Protein AF-0000000087557610 (afdb_homodimer)

Organism: Thalassiosira oceanica (NCBI:txid159749)

Structure (mmCIF, N/CA/C/O backbone):
data_AF-0000000087557610-model_v1
#
loop_
_entity.id
_entity.type
_entity.pdbx_description
1 polymer 'Nitroreductase domain-containing protein'
#
loop_
_atom_site.group_PDB
_atom_site.id
_atom_site.type_symbol
_atom_site.label_atom_id
_atom_site.label_alt_id
_atom_site.label_comp_id
_atom_site.label_asym_id
_atom_site.label_entity_id
_atom_site.label_seq_id
_atom_site.pdbx_PDB_ins_code
_atom_site.Cartn_x
_atom_site.Cartn_y
_atom_site.Cartn_z
_atom_site.occupancy
_atom_site.B_iso_or_equiv
_atom_site.auth_seq_id
_atom_site.auth_comp_id
_atom_site.auth_asym_id
_atom_site.auth_atom_id
_atom_site.pdbx_PDB_model_num
ATOM 1 N N . MET A 1 1 ? -48.469 -2.639 -15.828 1 17.61 1 MET A N 1
ATOM 2 C CA . MET A 1 1 ? -49.281 -1.601 -16.469 1 17.61 1 MET A CA 1
ATOM 3 C C . MET A 1 1 ? -48.625 -1.142 -17.781 1 17.61 1 MET A C 1
ATOM 5 O O . MET A 1 1 ? -47.469 -0.73 -17.781 1 17.61 1 MET A O 1
ATOM 9 N N . ARG A 1 2 ? -49.281 -1.432 -18.969 1 17.56 2 ARG A N 1
ATOM 10 C CA . ARG A 1 2 ? -48.938 -1.764 -20.344 1 17.56 2 ARG A CA 1
ATOM 11 C C . ARG A 1 2 ? -48.406 -0.534 -21.078 1 17.56 2 ARG A C 1
ATOM 13 O O . ARG A 1 2 ? -47.469 -0.623 -21.859 1 17.56 2 ARG A O 1
ATOM 20 N N . SER A 1 3 ? -49.125 0.588 -20.938 1 16.09 3 SER A N 1
ATOM 21 C CA . SER A 1 3 ? -49.688 1.271 -22.094 1 16.09 3 SER A CA 1
ATOM 22 C C . SER A 1 3 ? -48.688 2.23 -22.719 1 16.09 3 SER A C 1
ATOM 24 O O . SER A 1 3 ? -49.031 2.973 -23.641 1 16.09 3 SER A O 1
ATOM 26 N N . TYR A 1 4 ? -47.844 2.783 -21.969 1 18.27 4 TYR A N 1
ATOM 27 C CA . TYR A 1 4 ? -47.531 4.129 -22.453 1 18.27 4 TYR A CA 1
ATOM 28 C C . TYR A 1 4 ? -46.875 4.078 -23.828 1 18.27 4 TYR A C 1
ATOM 30 O O . TYR A 1 4 ? -45.656 3.854 -23.938 1 18.27 4 TYR A O 1
ATOM 38 N N . VAL A 1 5 ? -47.656 3.449 -24.797 1 16.45 5 VAL A N 1
ATOM 39 C CA . VAL A 1 5 ? -47.281 3.035 -26.141 1 16.45 5 VAL A CA 1
ATOM 40 C C . VAL A 1 5 ? -46.719 4.227 -26.906 1 16.45 5 VAL A C 1
ATOM 42 O O . VAL A 1 5 ? -45.656 4.133 -27.5 1 16.45 5 VAL A O 1
ATOM 45 N N . LEU A 1 6 ? -47.562 5.305 -27.219 1 15.05 6 LEU A N 1
ATOM 46 C CA . LEU A 1 6 ? -47.938 5.469 -28.625 1 15.05 6 LEU A CA 1
ATOM 47 C C . LEU A 1 6 ? -46.938 6.371 -29.328 1 15.05 6 LEU A C 1
ATOM 49 O O . LEU A 1 6 ? -46.719 6.219 -30.531 1 15.05 6 LEU A O 1
ATOM 53 N N . PHE A 1 7 ? -46.719 7.652 -28.812 1 16.64 7 PHE A N 1
ATOM 54 C CA . PHE A 1 7 ? -46.938 8.734 -29.766 1 16.64 7 PHE A CA 1
ATOM 55 C C . PHE A 1 7 ? -45.875 8.695 -30.859 1 16.64 7 PHE A C 1
ATOM 57 O O . PHE A 1 7 ? -44.656 8.703 -30.578 1 16.64 7 PHE A O 1
ATOM 64 N N . ALA A 1 8 ? -46.312 8.414 -32.125 1 16.19 8 ALA A N 1
ATOM 65 C CA . ALA A 1 8 ? -46 8.07 -33.5 1 16.19 8 ALA A CA 1
ATOM 66 C C . ALA A 1 8 ? -45.031 9.086 -34.125 1 16.19 8 ALA A C 1
ATOM 68 O O . ALA A 1 8 ? -44.094 9.531 -33.469 1 16.19 8 ALA A O 1
ATOM 69 N N . ILE A 1 9 ? -45.469 9.891 -35.25 1 15.48 9 ILE A N 1
ATOM 70 C CA . ILE A 1 9 ? -45.375 9.688 -36.688 1 15.48 9 ILE A CA 1
ATOM 71 C C . ILE A 1 9 ? -44.438 10.703 -37.312 1 15.48 9 ILE A C 1
ATOM 73 O O . ILE A 1 9 ? -43.469 10.336 -37.969 1 15.48 9 ILE A O 1
ATOM 77 N N . ALA A 1 10 ? -45 11.852 -38.062 1 15.12 10 ALA A N 1
ATOM 78 C CA . ALA A 1 10 ? -45.062 12.109 -39.5 1 15.12 10 ALA A CA 1
ATOM 79 C C . ALA A 1 10 ? -44.031 13.156 -39.938 1 15.12 10 ALA A C 1
ATOM 81 O O . ALA A 1 10 ? -43.75 13.297 -41.125 1 15.12 10 ALA A O 1
ATOM 82 N N . ILE A 1 11 ? -43.656 14.133 -39.094 1 16.3 11 ILE A N 1
ATOM 83 C CA . ILE A 1 11 ? -43.625 15.43 -39.781 1 16.3 11 ILE A CA 1
ATOM 84 C C . ILE A 1 11 ? -42.594 15.398 -40.906 1 16.3 11 ILE A C 1
ATOM 86 O O . ILE A 1 11 ? -41.406 15.289 -40.656 1 16.3 11 ILE A O 1
ATOM 90 N N . ALA A 1 12 ? -43 14.867 -42.156 1 15.54 12 ALA A N 1
ATOM 91 C CA . ALA A 1 12 ? -42.406 14.555 -43.438 1 15.54 12 ALA A CA 1
ATOM 92 C C . ALA A 1 12 ? -41.719 15.773 -44.031 1 15.54 12 ALA A C 1
ATOM 94 O O . ALA A 1 12 ? -40.625 15.656 -44.594 1 15.54 12 ALA A O 1
ATOM 95 N N . ARG A 1 13 ? -42.5 16.922 -44.219 1 16.52 13 ARG A N 1
ATOM 96 C CA . ARG A 1 13 ? -42.625 17.391 -45.594 1 16.52 13 ARG A CA 1
ATOM 97 C C . ARG A 1 13 ? -41.281 17.953 -46.094 1 16.52 13 ARG A C 1
ATOM 99 O O . ARG A 1 13 ? -40.406 18.25 -45.312 1 16.52 13 ARG A O 1
ATOM 106 N N . GLY A 1 14 ? -41.281 18.516 -47.531 1 16.78 14 GLY A N 1
ATOM 107 C CA . GLY A 1 14 ? -40.75 18.641 -48.875 1 16.78 14 GLY A CA 1
ATOM 108 C C . GLY A 1 14 ? -39.812 19.844 -49 1 16.78 14 GLY A C 1
ATOM 109 O O . GLY A 1 14 ? -39.375 20.156 -50.125 1 16.78 14 GLY A O 1
ATOM 110 N N . LEU A 1 15 ? -39.75 20.703 -47.969 1 17.47 15 LEU A N 1
ATOM 111 C CA . LEU A 1 15 ? -39.562 22.047 -48.531 1 17.47 15 LEU A CA 1
ATOM 112 C C . LEU A 1 15 ? -38.344 22.109 -49.438 1 17.47 15 LEU A C 1
ATOM 114 O O . LEU A 1 15 ? -37.281 21.594 -49.094 1 17.47 15 LEU A O 1
ATOM 118 N N . GLN A 1 16 ? -38.688 22.438 -50.75 1 17.16 16 GLN A N 1
ATOM 119 C CA . GLN A 1 16 ? -38.094 22.594 -52.062 1 17.16 16 GLN A CA 1
ATOM 120 C C . GLN A 1 16 ? -36.969 23.594 -52.031 1 17.16 16 GLN A C 1
ATOM 122 O O . GLN A 1 16 ? -37.156 24.781 -51.812 1 17.16 16 GLN A O 1
ATOM 127 N N . THR A 1 17 ? -36.031 23.438 -51.25 1 17.47 17 THR A N 1
ATOM 128 C CA . THR A 1 17 ? -35 24.469 -51.219 1 17.47 17 THR A CA 1
ATOM 129 C C . THR A 1 17 ? -34.469 24.734 -52.625 1 17.47 17 THR A C 1
ATOM 131 O O . THR A 1 17 ? -34.156 23.797 -53.375 1 17.47 17 THR A O 1
ATOM 134 N N . GLU A 1 18 ? -34.969 25.891 -53.156 1 17.98 18 GLU A N 1
ATOM 135 C CA . GLU A 1 18 ? -34.688 26.484 -54.469 1 17.98 18 GLU A CA 1
ATOM 136 C C . GLU A 1 18 ? -33.188 26.438 -54.781 1 17.98 18 GLU A C 1
ATOM 138 O O . GLU A 1 18 ? -32.375 26.547 -53.906 1 17.98 18 GLU A O 1
ATOM 143 N N . ALA A 1 19 ? -32.969 25.938 -56.094 1 18.62 19 ALA A N 1
ATOM 144 C CA . ALA A 1 19 ? -31.875 25.531 -56.938 1 18.62 19 ALA A CA 1
ATOM 145 C C . ALA A 1 19 ? -30.922 26.688 -57.188 1 18.62 19 ALA A C 1
ATOM 147 O O . ALA A 1 19 ? -30.25 26.75 -58.219 1 18.62 19 ALA A O 1
ATOM 148 N N . PHE A 1 20 ? -30.703 27.656 -56.25 1 18.39 20 PHE A N 1
ATOM 149 C CA . PHE A 1 20 ? -30.016 28.781 -56.844 1 18.39 20 PHE A CA 1
ATOM 150 C C . PHE A 1 20 ? -28.75 28.344 -57.562 1 18.39 20 PHE A C 1
ATOM 152 O O . PHE A 1 20 ? -28.047 27.438 -57.094 1 18.39 20 PHE A O 1
ATOM 159 N N . SER A 1 21 ? -28.781 28.672 -58.938 1 18.38 21 SER A N 1
ATOM 160 C CA . SER A 1 21 ? -27.922 28.438 -60.094 1 18.38 21 SER A CA 1
ATOM 161 C C . SER A 1 21 ? -26.484 28.859 -59.812 1 18.38 21 SER A C 1
ATOM 163 O O . SER A 1 21 ? -26.25 29.922 -59.219 1 18.38 21 SER A O 1
ATOM 165 N N . PRO A 1 22 ? -25.609 27.938 -59.906 1 19.55 22 PRO A N 1
ATOM 166 C CA . PRO A 1 22 ? -24.172 27.938 -59.625 1 19.55 22 PRO A CA 1
ATOM 167 C C . PRO A 1 22 ? -23.406 28.922 -60.531 1 19.55 22 PRO A C 1
ATOM 169 O O . PRO A 1 22 ? -23.438 28.797 -61.75 1 19.55 22 PRO A O 1
ATOM 172 N N . ARG A 1 23 ? -23.781 30.281 -60.5 1 19.55 23 ARG A N 1
ATOM 173 C CA . ARG A 1 23 ? -22.984 30.984 -61.5 1 19.55 23 ARG A CA 1
ATOM 174 C C . ARG A 1 23 ? -21.531 30.531 -61.469 1 19.55 23 ARG A C 1
ATOM 176 O O . ARG A 1 23 ? -20.969 30.281 -60.406 1 19.55 23 ARG A O 1
ATOM 183 N N . GLN A 1 24 ? -21.156 29.984 -62.594 1 19.23 24 GLN A N 1
ATOM 184 C CA . GLN A 1 24 ? -19.906 29.375 -63.031 1 19.23 24 GLN A CA 1
ATOM 185 C C . GLN A 1 24 ? -18.734 30.328 -62.844 1 19.23 24 GLN A C 1
ATOM 187 O O . GLN A 1 24 ? -18.594 31.297 -63.594 1 19.23 24 GLN A O 1
ATOM 192 N N . VAL A 1 25 ? -18.641 31.141 -61.75 1 19.66 25 VAL A N 1
ATOM 193 C CA . VAL A 1 25 ? -17.516 32.031 -61.906 1 19.66 25 VAL A CA 1
ATOM 194 C C . VAL A 1 25 ? -16.266 31.234 -62.281 1 19.66 25 VAL A C 1
ATOM 196 O O . VAL A 1 25 ? -15.977 30.203 -61.656 1 19.66 25 VAL A O 1
ATOM 199 N N . GLN A 1 26 ? -15.883 31.359 -63.5 1 19.88 26 GLN A N 1
ATOM 200 C CA . GLN A 1 26 ? -14.734 30.844 -64.25 1 19.88 26 GLN A CA 1
ATOM 201 C C . GLN A 1 26 ? -13.43 31.141 -63.5 1 19.88 26 GLN A C 1
ATOM 203 O O . GLN A 1 26 ? -13 32.312 -63.438 1 19.88 26 GLN A O 1
ATOM 208 N N . HIS A 1 27 ? -13.445 31.016 -62.156 1 19.64 27 HIS A N 1
ATOM 209 C CA . HIS A 1 27 ? -12.148 31.453 -61.656 1 19.64 27 HIS A CA 1
ATOM 210 C C . HIS A 1 27 ? -11.008 30.75 -62.375 1 19.64 27 HIS A C 1
ATOM 212 O O . HIS A 1 27 ? -11.125 29.562 -62.719 1 19.64 27 HIS A O 1
ATOM 218 N N . ASP A 1 28 ? -10.258 31.547 -63.094 1 20.83 28 ASP A N 1
ATOM 219 C CA . ASP A 1 28 ? -9.008 31.328 -63.812 1 20.83 28 ASP A CA 1
ATOM 220 C C . ASP A 1 28 ? -8.016 30.547 -62.969 1 20.83 28 ASP A C 1
ATOM 222 O O . ASP A 1 28 ? -7.871 30.797 -61.781 1 20.83 28 ASP A O 1
ATOM 226 N N . THR A 1 29 ? -7.707 29.312 -63.375 1 20.8 29 THR A N 1
ATOM 227 C CA . THR A 1 29 ? -6.941 28.188 -62.875 1 20.8 29 THR A CA 1
ATOM 228 C C . THR A 1 29 ? -5.469 28.562 -62.719 1 20.8 29 THR A C 1
ATOM 230 O O . THR A 1 29 ? -4.629 27.703 -62.438 1 20.8 29 THR A O 1
ATOM 233 N N . ARG A 1 30 ? -5.043 29.859 -63.094 1 20.42 30 ARG A N 1
ATOM 234 C CA . ARG A 1 30 ? -3.666 29.719 -63.562 1 20.42 30 ARG A CA 1
ATOM 235 C C . ARG A 1 30 ? -2.801 29.047 -62.5 1 20.42 30 ARG A C 1
ATOM 237 O O . ARG A 1 30 ? -2.018 28.141 -62.844 1 20.42 30 ARG A O 1
ATOM 244 N N . VAL A 1 31 ? -2.426 29.875 -61.562 1 21.77 31 VAL A N 1
ATOM 245 C CA . VAL A 1 31 ? -1.014 29.797 -61.188 1 21.77 31 VAL A CA 1
ATOM 246 C C . VAL A 1 31 ? -0.776 28.578 -60.281 1 21.77 31 VAL A C 1
ATOM 248 O O . VAL A 1 31 ? -1.331 28.5 -59.188 1 21.77 31 VAL A O 1
ATOM 251 N N . THR A 1 32 ? -0.878 27.406 -60.781 1 21.27 32 THR A N 1
ATOM 252 C CA . THR A 1 32 ? -0.525 26.234 -60 1 21.27 32 THR A CA 1
ATOM 253 C C . THR A 1 32 ? 0.889 26.359 -59.438 1 21.27 32 THR A C 1
ATOM 255 O O . THR A 1 32 ? 1.868 26.234 -60.188 1 21.27 32 THR A O 1
ATOM 258 N N . GLY A 1 33 ? 1.324 27.516 -58.844 1 23.06 33 GLY A N 1
ATOM 259 C CA . GLY A 1 33 ? 2.674 27.406 -58.312 1 23.06 33 GLY A CA 1
ATOM 260 C C . GLY A 1 33 ? 2.898 26.141 -57.5 1 23.06 33 GLY A C 1
ATOM 261 O O . GLY A 1 33 ? 1.97 25.625 -56.875 1 23.06 33 GLY A O 1
ATOM 262 N N . SER A 1 34 ? 3.791 25.297 -57.938 1 22.52 34 SER A N 1
ATOM 263 C CA . SER A 1 34 ? 4.324 24.078 -57.344 1 22.52 34 SER A CA 1
ATOM 264 C C . SER A 1 34 ? 4.703 24.281 -55.875 1 22.52 34 SER A C 1
ATOM 266 O O . SER A 1 34 ? 5.562 25.109 -55.562 1 22.52 34 SER A O 1
ATOM 268 N N . LEU A 1 35 ? 3.754 24.438 -55.031 1 25.3 35 LEU A N 1
ATOM 269 C CA . LEU A 1 35 ? 4.129 24.359 -53.625 1 25.3 35 LEU A CA 1
ATOM 270 C C . LEU A 1 35 ? 4.949 23.094 -53.344 1 25.3 35 LEU A C 1
ATOM 272 O O . LEU A 1 35 ? 4.484 21.984 -53.594 1 25.3 35 LEU A O 1
ATOM 276 N N . ARG A 1 36 ? 6.207 23.047 -53.625 1 25.41 36 ARG A N 1
ATOM 277 C CA . ARG A 1 36 ? 7.047 22.047 -52.969 1 25.41 36 ARG A CA 1
ATOM 278 C C . ARG A 1 36 ? 6.66 21.875 -51.5 1 25.41 36 ARG A C 1
ATOM 280 O O . ARG A 1 36 ? 6.703 22.844 -50.75 1 25.41 36 ARG A O 1
ATOM 287 N N . GLY A 1 37 ? 5.656 21.125 -51.312 1 24.22 37 GLY A N 1
ATOM 288 C CA . GLY A 1 37 ? 5.285 20.672 -49.969 1 24.22 37 GLY A CA 1
ATOM 289 C C . GLY A 1 37 ? 6.477 20.312 -49.125 1 24.22 37 GLY A C 1
ATOM 290 O O . GLY A 1 37 ? 7.316 19.5 -49.5 1 24.22 37 GLY A O 1
ATOM 291 N N . ARG A 1 38 ? 7.191 21.266 -48.469 1 30.14 38 ARG A N 1
ATOM 292 C CA . ARG A 1 38 ? 7.992 20.859 -47.344 1 30.14 38 ARG A CA 1
ATOM 293 C C . ARG A 1 38 ? 7.285 19.766 -46.531 1 30.14 38 ARG A C 1
ATOM 295 O O . ARG A 1 38 ? 6.234 20.016 -45.938 1 30.14 38 ARG A O 1
ATOM 302 N N . THR A 1 39 ? 7.367 18.609 -46.969 1 26.64 39 THR A N 1
ATOM 303 C CA . THR A 1 39 ? 7.051 17.484 -46.125 1 26.64 39 THR A CA 1
ATOM 304 C C . THR A 1 39 ? 7.715 17.625 -44.75 1 26.64 39 THR A C 1
ATOM 306 O O . THR A 1 39 ? 8.945 17.594 -44.656 1 26.64 39 THR A O 1
ATOM 309 N N . GLN A 1 40 ? 7.297 18.578 -43.969 1 31.66 40 GLN A N 1
ATOM 310 C CA . GLN A 1 40 ? 7.605 18.391 -42.531 1 31.66 40 GLN A CA 1
ATOM 311 C C . GLN A 1 40 ? 7.473 16.922 -42.125 1 31.66 40 GLN A C 1
ATOM 313 O O . GLN A 1 40 ? 6.363 16.391 -42.094 1 31.66 40 GLN A O 1
ATOM 318 N N . MET A 1 41 ? 8.32 16.094 -42.438 1 29.83 41 MET A N 1
ATOM 319 C CA . MET A 1 41 ? 8.391 14.805 -41.75 1 29.83 41 MET A CA 1
ATOM 320 C C . MET A 1 41 ? 8.258 14.977 -40.25 1 29.83 41 MET A C 1
ATOM 322 O O . MET A 1 41 ? 9.164 15.484 -39.594 1 29.83 41 MET A O 1
ATOM 326 N N . SER A 1 42 ? 7.199 15.367 -39.719 1 35.62 42 SER A N 1
ATOM 327 C CA . SER A 1 42 ? 6.973 14.938 -38.344 1 35.62 42 SER A CA 1
ATOM 328 C C . SER A 1 42 ? 7.52 13.531 -38.094 1 35.62 42 SER A C 1
ATOM 330 O O . SER A 1 42 ? 7.043 12.562 -38.688 1 35.62 42 SER A O 1
ATOM 332 N N . ARG A 1 43 ? 8.703 13.281 -37.875 1 38.5 43 ARG A N 1
ATOM 333 C CA . ARG A 1 43 ? 9.18 11.977 -37.438 1 38.5 43 ARG A CA 1
ATOM 334 C C . ARG A 1 43 ? 8.227 11.367 -36.406 1 38.5 43 ARG A C 1
ATOM 336 O O . ARG A 1 43 ? 8.094 11.867 -35.312 1 38.5 43 ARG A O 1
ATOM 343 N N . GLU A 1 44 ? 7.152 10.883 -36.75 1 42.56 44 GLU A N 1
ATOM 344 C CA . GLU A 1 44 ? 6.453 9.953 -35.875 1 42.56 44 GLU A CA 1
ATOM 345 C C . GLU A 1 44 ? 7.43 9.234 -34.938 1 42.56 44 GLU A C 1
ATOM 347 O O . GLU A 1 44 ? 8.328 8.523 -35.406 1 42.56 44 GLU A O 1
ATOM 352 N N . ALA A 1 45 ? 7.645 9.891 -33.844 1 52.31 45 ALA A N 1
ATOM 353 C CA . ALA A 1 45 ? 8.484 9.164 -32.906 1 52.31 45 ALA A CA 1
ATOM 354 C C . ALA A 1 45 ? 8.242 7.656 -33 1 52.31 45 ALA A C 1
ATOM 356 O O . ALA A 1 45 ? 7.09 7.207 -33 1 52.31 45 ALA A O 1
ATOM 357 N N . SER A 1 46 ? 9.188 6.812 -33.25 1 60.41 46 SER A N 1
ATOM 358 C CA . SER A 1 46 ? 9.086 5.355 -33.281 1 60.41 46 SER A CA 1
ATOM 359 C C . SER A 1 46 ? 8.516 4.805 -31.984 1 60.41 46 SER A C 1
ATOM 361 O O . SER A 1 46 ? 8.547 5.48 -30.953 1 60.41 46 SER A O 1
ATOM 363 N N . SER A 1 47 ? 7.688 3.709 -32.062 1 66.12 47 SER A N 1
ATOM 364 C CA . SER A 1 47 ? 7.156 3 -30.891 1 66.12 47 SER A CA 1
ATOM 365 C C . SER A 1 47 ? 8.211 2.85 -29.797 1 66.12 47 SER A C 1
ATOM 367 O O . SER A 1 47 ? 7.902 2.949 -28.609 1 66.12 47 SER A O 1
ATOM 369 N N . GLU A 1 48 ? 9.414 2.781 -30.219 1 68.94 48 GLU A N 1
ATOM 370 C CA . GLU A 1 48 ? 10.516 2.637 -29.281 1 68.94 48 GLU A CA 1
ATOM 371 C C . GLU A 1 48 ? 10.812 3.957 -28.578 1 68.94 48 GLU A C 1
ATOM 373 O O . GLU A 1 48 ? 11.086 3.979 -27.375 1 68.94 48 GLU A O 1
ATOM 378 N N . ASP A 1 49 ? 10.703 5.004 -29.297 1 70.94 49 ASP A N 1
ATOM 379 C CA . ASP A 1 49 ? 10.961 6.324 -28.719 1 70.94 49 ASP A CA 1
ATOM 380 C C . ASP A 1 49 ? 9.898 6.688 -27.688 1 70.94 49 ASP A C 1
ATOM 382 O O . ASP A 1 49 ? 10.211 7.262 -26.641 1 70.94 49 ASP A O 1
ATOM 386 N N . THR A 1 50 ? 8.766 6.289 -28.016 1 76.12 50 THR A N 1
ATOM 387 C CA . THR A 1 50 ? 7.656 6.562 -27.109 1 76.12 50 THR A CA 1
ATOM 388 C C . THR A 1 50 ? 7.793 5.746 -25.828 1 76.12 50 THR A C 1
ATOM 390 O O . THR A 1 50 ? 7.512 6.246 -24.734 1 76.12 50 THR A O 1
ATOM 393 N N . ALA A 1 51 ? 8.289 4.609 -26 1 79.5 51 ALA A N 1
ATOM 394 C CA . ALA A 1 51 ? 8.477 3.742 -24.844 1 79.5 51 ALA A CA 1
ATOM 395 C C . ALA A 1 51 ? 9.555 4.289 -23.906 1 79.5 51 ALA A C 1
ATOM 397 O O . ALA A 1 51 ? 9.375 4.309 -22.688 1 79.5 51 ALA A O 1
ATOM 398 N N . VAL A 1 52 ? 10.547 4.707 -24.516 1 79.56 52 VAL A N 1
ATOM 399 C CA . VAL A 1 52 ? 11.648 5.254 -23.734 1 79.56 52 VAL A CA 1
ATOM 400 C C . VAL A 1 52 ? 11.203 6.539 -23.031 1 79.56 52 VAL A C 1
ATOM 402 O O . VAL A 1 52 ? 11.539 6.777 -21.875 1 79.56 52 VAL A O 1
ATOM 405 N N . ALA A 1 53 ? 10.422 7.297 -23.703 1 83.5 53 ALA A N 1
ATOM 406 C CA . ALA A 1 53 ? 9.922 8.547 -23.125 1 83.5 53 ALA A CA 1
ATOM 407 C C . ALA A 1 53 ? 8.992 8.273 -21.953 1 83.5 53 ALA A C 1
ATOM 409 O O . ALA A 1 53 ? 9.031 8.984 -20.938 1 83.5 53 ALA A O 1
ATOM 410 N N . THR A 1 54 ? 8.234 7.254 -22.062 1 86.75 54 THR A N 1
ATOM 411 C CA . THR A 1 54 ? 7.324 6.883 -20.984 1 86.75 54 THR A CA 1
ATOM 412 C C . THR A 1 54 ? 8.102 6.445 -19.75 1 86.75 54 THR A C 1
ATOM 414 O O . THR A 1 54 ? 7.797 6.867 -18.625 1 86.75 54 THR A O 1
ATOM 417 N N . GLU A 1 55 ? 9.094 5.66 -20.016 1 90.06 55 GLU A N 1
ATOM 418 C CA . GLU A 1 55 ? 9.922 5.16 -18.922 1 90.06 55 GLU A CA 1
ATOM 419 C C . GLU A 1 55 ? 10.617 6.30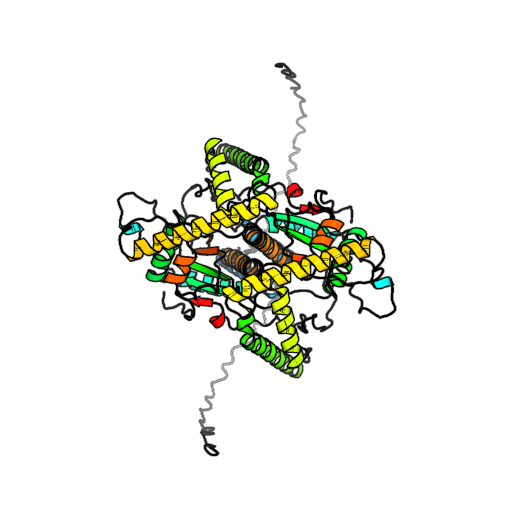5 -18.203 1 90.06 55 GLU A C 1
ATOM 421 O O . GLU A 1 55 ? 10.602 6.371 -16.969 1 90.06 55 GLU A O 1
ATOM 426 N N . GLU A 1 56 ? 11.117 7.141 -18.938 1 89.69 56 GLU A N 1
ATOM 427 C CA . GLU A 1 56 ? 11.859 8.258 -18.359 1 89.69 56 GLU A CA 1
ATOM 428 C C . GLU A 1 56 ? 10.938 9.188 -17.578 1 89.69 56 GLU A C 1
ATOM 430 O O . GLU A 1 56 ? 11.297 9.672 -16.5 1 89.69 56 GLU A O 1
ATOM 435 N N . THR A 1 57 ? 9.828 9.406 -18.172 1 93.31 57 THR A N 1
ATOM 436 C CA . THR A 1 57 ? 8.859 10.266 -17.516 1 93.31 57 THR A CA 1
ATOM 437 C C . THR A 1 57 ? 8.398 9.648 -16.188 1 93.31 57 THR A C 1
ATOM 439 O O . THR A 1 57 ? 8.289 10.344 -15.18 1 93.31 57 THR A O 1
ATOM 442 N N . PHE A 1 58 ? 8.133 8.383 -16.219 1 97.31 58 PHE A N 1
ATOM 443 C CA . PHE A 1 58 ? 7.695 7.715 -14.992 1 97.31 58 PHE A CA 1
ATOM 444 C C . PHE A 1 58 ? 8.797 7.738 -13.945 1 97.31 58 PHE A C 1
ATOM 446 O O . PHE A 1 58 ? 8.547 8.016 -12.766 1 97.31 58 PHE A O 1
ATOM 453 N N . ASP A 1 59 ? 10.008 7.387 -14.352 1 96.31 59 ASP A N 1
ATOM 454 C CA . ASP A 1 59 ? 11.133 7.414 -13.43 1 96.31 59 ASP A CA 1
ATOM 455 C C . ASP A 1 59 ? 11.281 8.797 -12.789 1 96.31 59 ASP A C 1
ATOM 457 O O . ASP A 1 59 ? 11.578 8.898 -11.594 1 96.31 59 ASP A O 1
ATOM 461 N N . HIS A 1 60 ? 11.086 9.805 -13.602 1 95.19 60 HIS A N 1
ATOM 462 C CA . HIS A 1 60 ? 11.188 11.172 -13.102 1 95.19 60 HIS A CA 1
ATOM 463 C C . HIS A 1 60 ? 10.148 11.445 -12.023 1 95.19 60 HIS A C 1
ATOM 465 O O . HIS A 1 60 ? 10.461 12.055 -11 1 95.19 60 HIS A O 1
ATOM 471 N N . VAL A 1 61 ? 8.938 11 -12.211 1 97.06 61 VAL A N 1
ATOM 472 C CA . VAL A 1 61 ? 7.859 11.219 -11.25 1 97.06 61 VAL A CA 1
ATOM 473 C C . VAL A 1 61 ? 8.195 10.531 -9.93 1 97.06 61 VAL A C 1
ATOM 475 O O . VAL A 1 61 ? 8.039 11.117 -8.859 1 97.06 61 VAL A O 1
ATOM 478 N N . VAL A 1 62 ? 8.688 9.289 -9.977 1 97.25 62 VAL A N 1
ATOM 479 C CA . VAL A 1 62 ? 9.016 8.523 -8.773 1 97.25 62 VAL A CA 1
ATOM 480 C C . VAL A 1 62 ? 10.148 9.219 -8.023 1 97.25 62 VAL A C 1
ATOM 482 O O . VAL A 1 62 ? 10.07 9.391 -6.801 1 97.25 62 VAL A O 1
ATOM 485 N N . ASN A 1 63 ? 11.141 9.648 -8.719 1 93.75 63 ASN A N 1
ATOM 486 C CA . ASN A 1 63 ? 12.32 10.227 -8.086 1 93.75 63 ASN A CA 1
ATOM 487 C C . ASN A 1 63 ? 12.062 11.648 -7.602 1 93.75 63 ASN A C 1
ATOM 489 O O . ASN A 1 63 ? 12.758 12.141 -6.715 1 93.75 63 ASN A O 1
ATOM 493 N N . LYS A 1 64 ? 11.109 12.328 -8.156 1 92.06 64 LYS A N 1
ATOM 494 C CA . LYS A 1 64 ? 10.773 13.688 -7.758 1 92.06 64 LYS A CA 1
ATOM 495 C C . LYS A 1 64 ? 9.875 13.695 -6.523 1 92.06 64 LYS A C 1
ATOM 497 O O . LYS A 1 64 ? 9.82 14.695 -5.797 1 92.06 64 LYS A O 1
ATOM 502 N N . ARG A 1 65 ? 9.156 12.625 -6.305 1 94.38 65 ARG A N 1
ATOM 503 C CA . ARG A 1 65 ? 8.242 12.555 -5.168 1 94.38 65 ARG A CA 1
ATOM 504 C C . ARG A 1 65 ? 9.008 12.57 -3.852 1 94.38 65 ARG A C 1
ATOM 506 O O . ARG A 1 65 ? 9.945 11.781 -3.662 1 94.38 65 ARG A O 1
ATOM 513 N N . TYR A 1 66 ? 8.609 13.398 -2.932 1 91.19 66 TYR A N 1
ATOM 514 C CA . TYR A 1 66 ? 9.148 13.484 -1.579 1 91.19 66 TYR A CA 1
ATOM 515 C C . TYR A 1 66 ? 8.062 13.867 -0.583 1 91.19 66 TYR A C 1
ATOM 517 O O . TYR A 1 66 ? 6.965 14.273 -0.978 1 91.19 66 TYR A O 1
ATOM 525 N N . ALA A 1 67 ? 8.328 13.688 0.646 1 92.75 67 ALA A N 1
ATOM 526 C CA . ALA A 1 67 ? 7.395 14.133 1.677 1 92.75 67 ALA A CA 1
ATOM 527 C C . ALA A 1 67 ? 7.594 15.609 1.994 1 92.75 67 ALA A C 1
ATOM 529 O O . ALA A 1 67 ? 8.57 15.984 2.65 1 92.75 67 ALA A O 1
ATOM 530 N N . CYS A 1 68 ? 6.652 16.375 1.546 1 90.25 68 CYS A N 1
ATOM 531 C CA . CYS A 1 68 ? 6.703 17.812 1.773 1 90.25 68 CYS A CA 1
ATOM 532 C C . CYS A 1 68 ? 6.277 18.156 3.195 1 90.25 68 CYS A C 1
ATOM 534 O O . CYS A 1 68 ? 5.102 18.031 3.545 1 90.25 68 CYS A O 1
ATOM 536 N N . THR A 1 69 ? 7.129 18.672 3.932 1 85.69 69 THR A N 1
ATOM 537 C CA . THR A 1 69 ? 6.82 18.922 5.336 1 85.69 69 THR A CA 1
ATOM 538 C C . THR A 1 69 ? 6.434 20.391 5.547 1 85.69 69 THR A C 1
ATOM 540 O O . THR A 1 69 ? 5.973 20.766 6.629 1 85.69 69 THR A O 1
ATOM 543 N N . ARG A 1 70 ? 6.609 21.188 4.586 1 86.94 70 ARG A N 1
ATOM 544 C CA . ARG A 1 70 ? 6.223 22.594 4.652 1 86.94 70 ARG A CA 1
ATOM 545 C C . ARG A 1 70 ? 5.508 23.031 3.381 1 86.94 70 ARG A C 1
ATOM 547 O O . ARG A 1 70 ? 6.094 23.016 2.297 1 86.94 70 ARG A O 1
ATOM 554 N N . PHE A 1 71 ? 4.328 23.438 3.555 1 90.12 71 PHE A N 1
ATOM 555 C CA . PHE A 1 71 ? 3.549 23.906 2.414 1 90.12 71 PHE A CA 1
ATOM 556 C C . PHE A 1 71 ? 3.611 25.422 2.301 1 90.12 71 PHE A C 1
ATOM 558 O O . PHE A 1 71 ? 4.086 26.094 3.215 1 90.12 71 PHE A O 1
ATOM 565 N N . ARG A 1 72 ? 3.293 26 1.172 1 81.81 72 ARG A N 1
ATOM 566 C CA . ARG A 1 72 ? 3.465 27.391 0.774 1 81.81 72 ARG A CA 1
ATOM 567 C C . ARG A 1 72 ? 3.043 28.328 1.895 1 81.81 72 ARG A C 1
ATOM 569 O O . ARG A 1 72 ? 3.674 29.375 2.109 1 81.81 72 ARG A O 1
ATOM 576 N N . ARG A 1 73 ? 2.127 28 2.695 1 77.88 73 ARG A N 1
ATOM 577 C CA . ARG A 1 73 ? 1.593 28.938 3.691 1 77.88 73 ARG A CA 1
ATOM 578 C C . ARG A 1 73 ? 2.197 28.672 5.066 1 77.88 73 ARG A C 1
ATOM 580 O O . ARG A 1 73 ? 1.688 29.141 6.078 1 77.88 73 ARG A O 1
ATOM 587 N N . TYR A 1 74 ? 3.236 27.875 4.969 1 75.94 74 TYR A N 1
ATOM 588 C CA . TYR A 1 74 ? 3.926 27.594 6.223 1 75.94 74 TYR A CA 1
ATOM 589 C C . TYR A 1 74 ? 4.535 28.859 6.805 1 75.94 74 TYR A C 1
ATOM 591 O O . TYR A 1 74 ? 5.156 29.641 6.086 1 75.94 74 TYR A O 1
ATOM 599 N N . GLN A 1 75 ? 4.148 29.266 7.957 1 61.84 75 GLN A N 1
ATOM 600 C CA . GLN A 1 75 ? 4.785 30.328 8.719 1 61.84 75 GLN A CA 1
ATOM 601 C C . GLN A 1 75 ? 5.441 29.797 9.984 1 61.84 75 GLN A C 1
ATOM 603 O O . GLN A 1 75 ? 4.883 28.922 10.656 1 61.84 75 GLN A O 1
ATOM 608 N N . GLU A 1 76 ? 6.785 29.875 10.062 1 57.16 76 GLU A N 1
ATOM 609 C CA . GLU A 1 76 ? 7.457 29.375 11.266 1 57.16 76 GLU A CA 1
ATOM 610 C C . GLU A 1 76 ? 6.621 29.641 12.516 1 57.16 76 GLU A C 1
ATOM 612 O O . GLU A 1 76 ? 6 30.688 12.641 1 57.16 76 GLU A O 1
ATOM 617 N N . PRO A 1 77 ? 6.145 28.562 13.188 1 51.38 77 PRO A N 1
ATOM 618 C CA . PRO A 1 77 ? 5.398 28.797 14.422 1 51.38 77 PRO A CA 1
ATOM 619 C C . PRO A 1 77 ? 5.957 29.953 15.234 1 51.38 77 PRO A C 1
ATOM 621 O O . PRO A 1 77 ? 7.094 29.891 15.711 1 51.38 77 PRO A O 1
ATOM 624 N N . ARG A 1 78 ? 5.926 31.125 14.852 1 43.5 78 ARG A N 1
ATOM 625 C CA . ARG A 1 78 ? 6.289 32.125 15.859 1 43.5 78 ARG A CA 1
ATOM 626 C C . ARG A 1 78 ? 5.418 31.969 17.094 1 43.5 78 ARG A C 1
ATOM 628 O O . ARG A 1 78 ? 4.254 31.578 17 1 43.5 78 ARG A O 1
ATOM 635 N N . VAL A 1 79 ? 6.043 31.938 18.328 1 41.69 79 VAL A N 1
ATOM 636 C CA . VAL A 1 79 ? 5.449 31.922 19.656 1 41.69 79 VAL A CA 1
ATOM 637 C C . VAL A 1 79 ? 4.066 32.562 19.609 1 41.69 79 VAL A C 1
ATOM 639 O O . VAL A 1 79 ? 3.104 32.031 20.172 1 41.69 79 VAL A O 1
ATOM 642 N N . ASN A 1 80 ? 4 33.906 19.531 1 38.91 80 ASN A N 1
ATOM 643 C CA . ASN A 1 80 ? 2.916 34.781 19.938 1 38.91 80 ASN A CA 1
ATOM 644 C C . ASN A 1 80 ? 1.815 34.844 18.875 1 38.91 80 ASN A C 1
ATOM 646 O O . ASN A 1 80 ? 0.859 35.594 19 1 38.91 80 ASN A O 1
ATOM 650 N N . ASN A 1 81 ? 1.963 34.344 17.625 1 43.03 81 ASN A N 1
ATOM 651 C CA . ASN A 1 81 ? 0.977 34.75 16.625 1 43.03 81 ASN A CA 1
ATOM 652 C C . ASN A 1 81 ? -0.181 33.781 16.531 1 43.03 81 ASN A C 1
ATOM 654 O O . ASN A 1 81 ? -0.002 32.625 16.078 1 43.03 81 ASN A O 1
ATOM 658 N N . THR A 1 82 ? -1.185 33.938 17.25 1 44.81 82 THR A N 1
ATOM 659 C CA . THR A 1 82 ? -2.521 33.375 17.234 1 44.81 82 THR A CA 1
ATOM 660 C C . THR A 1 82 ? -2.953 33.062 15.797 1 44.81 82 THR A C 1
ATOM 662 O O . THR A 1 82 ? -3.908 32.312 15.57 1 44.81 82 THR A O 1
ATOM 665 N N . GLU A 1 83 ? -2.539 33.875 14.797 1 46.25 83 GLU A N 1
ATOM 666 C CA . GLU A 1 83 ? -3.02 33.812 13.422 1 46.25 83 GLU A CA 1
ATOM 667 C C . GLU A 1 83 ? -2.654 32.469 12.773 1 46.25 83 GLU A C 1
ATOM 669 O O . GLU A 1 83 ? -3.301 32.031 11.812 1 46.25 83 GLU A O 1
ATOM 674 N N . THR A 1 84 ? -1.57 31.812 13.156 1 52.25 84 THR A N 1
ATOM 675 C CA . THR A 1 84 ? -1.065 30.625 12.461 1 52.25 84 THR A CA 1
ATOM 676 C C . THR A 1 84 ? -1.887 29.391 12.82 1 52.25 84 THR A C 1
ATOM 678 O O . THR A 1 84 ? -1.727 28.344 12.211 1 52.25 84 THR A O 1
ATOM 681 N N . LEU A 1 85 ? -2.848 29.5 13.719 1 67.38 85 LEU A N 1
ATOM 682 C CA . LEU A 1 85 ? -3.568 28.344 14.203 1 67.38 85 LEU A CA 1
ATOM 683 C C . LEU A 1 85 ? -4.828 28.094 13.383 1 67.38 85 LEU A C 1
ATOM 685 O O . LEU A 1 85 ? -5.488 27.062 13.539 1 67.38 85 LEU A O 1
ATOM 689 N N . THR A 1 86 ? -4.977 29.047 12.391 1 82.56 86 THR A N 1
ATOM 690 C CA . THR A 1 86 ? -6.172 28.812 11.586 1 82.56 86 THR A CA 1
ATOM 691 C C . THR A 1 86 ? -5.812 28.156 10.258 1 82.56 86 THR A C 1
ATOM 693 O O . THR A 1 86 ? -4.766 28.453 9.68 1 82.56 86 THR A O 1
ATOM 696 N N . ALA A 1 87 ? -6.66 27.344 9.797 1 92 87 ALA A N 1
ATOM 697 C CA . ALA A 1 87 ? -6.438 26.641 8.539 1 92 87 ALA A CA 1
ATOM 698 C C . ALA A 1 87 ? -6.477 27.609 7.355 1 92 87 ALA A C 1
ATOM 700 O O . ALA A 1 87 ? -7.312 28.516 7.316 1 92 87 ALA A O 1
ATOM 701 N N . SER A 1 88 ? -5.547 27.5 6.48 1 89.62 88 SER A N 1
ATOM 702 C CA . SER A 1 88 ? -5.477 28.344 5.289 1 89.62 88 SER A CA 1
ATOM 703 C C . SER A 1 88 ? -6.613 28.031 4.324 1 89.62 88 SER A C 1
ATOM 705 O O . SER A 1 88 ? -7.148 26.922 4.32 1 89.62 88 SER A O 1
ATOM 707 N N . VAL A 1 89 ? -6.949 29.062 3.541 1 93.06 89 VAL A N 1
ATOM 708 C CA . VAL A 1 89 ? -7.938 28.859 2.484 1 93.06 89 VAL A CA 1
ATOM 709 C C . VAL A 1 89 ? -7.332 28.031 1.361 1 93.06 89 VAL A C 1
ATOM 711 O O . VAL A 1 89 ? -6.215 28.281 0.911 1 93.06 89 VAL A O 1
ATOM 714 N N . SER A 1 90 ? -8.086 27.062 0.907 1 94.75 90 SER A N 1
ATOM 715 C CA . SER A 1 90 ? -7.613 26.125 -0.109 1 94.75 90 SER A CA 1
ATOM 716 C C . SER A 1 90 ? -7.695 26.734 -1.503 1 94.75 90 SER A C 1
ATOM 718 O O . SER A 1 90 ? -8.625 27.5 -1.802 1 94.75 90 SER A O 1
ATOM 720 N N . ASP A 1 91 ? -6.691 26.5 -2.338 1 95.06 91 ASP A N 1
ATOM 721 C CA . ASP A 1 91 ? -6.762 26.797 -3.768 1 95.06 91 ASP A CA 1
ATOM 722 C C . ASP A 1 91 ? -7.676 25.797 -4.484 1 95.06 91 ASP A C 1
ATOM 724 O O . ASP A 1 91 ? -7.375 24.609 -4.543 1 95.06 91 ASP A O 1
ATOM 728 N N . PRO A 1 92 ? -8.789 26.312 -5.043 1 95.81 92 PRO A N 1
ATOM 729 C CA . PRO A 1 92 ? -9.75 25.391 -5.66 1 95.81 92 PRO A CA 1
ATOM 730 C C . PRO A 1 92 ? -9.148 24.578 -6.801 1 95.81 92 PRO A C 1
ATOM 732 O O . PRO A 1 92 ? -9.555 23.438 -7.035 1 95.81 92 PRO A O 1
ATOM 735 N N . ASP A 1 93 ? -8.203 25.109 -7.504 1 95.69 93 ASP A N 1
ATOM 736 C CA . ASP A 1 93 ? -7.562 24.375 -8.594 1 95.69 93 ASP A CA 1
ATOM 737 C C . ASP A 1 93 ? -6.773 23.172 -8.07 1 95.69 93 ASP A C 1
ATOM 739 O O . ASP A 1 93 ? -6.809 22.094 -8.664 1 95.69 93 ASP A O 1
ATOM 743 N N . ILE A 1 94 ? -6.062 23.406 -7.023 1 97.06 94 ILE A N 1
ATOM 744 C CA . ILE A 1 94 ? -5.285 22.344 -6.422 1 97.06 94 ILE A CA 1
ATOM 745 C C . ILE A 1 94 ? -6.223 21.25 -5.902 1 97.06 94 ILE A C 1
ATOM 747 O O . ILE A 1 94 ? -5.961 20.062 -6.086 1 97.06 94 ILE A O 1
ATOM 751 N N . VAL A 1 95 ? -7.301 21.641 -5.27 1 98.06 95 VAL A N 1
ATOM 752 C CA . VAL A 1 95 ? -8.273 20.688 -4.734 1 98.06 95 VAL A CA 1
ATOM 753 C C . VAL A 1 95 ? -8.875 19.859 -5.875 1 98.06 95 VAL A C 1
ATOM 755 O O . VAL A 1 95 ? -9.023 18.641 -5.758 1 98.06 95 VAL A O 1
ATOM 758 N N . SER A 1 96 ? -9.188 20.547 -6.918 1 97.31 96 SER A N 1
ATOM 759 C CA . SER A 1 96 ? -9.742 19.875 -8.078 1 97.31 96 SER A CA 1
ATOM 760 C C . SER A 1 96 ? -8.758 18.859 -8.656 1 97.31 96 SER A C 1
ATOM 762 O O . SER A 1 96 ? -9.141 17.734 -9 1 97.31 96 SER A O 1
ATOM 764 N N . ARG A 1 97 ? -7.551 19.234 -8.773 1 97.38 97 ARG A N 1
ATOM 765 C CA . ARG A 1 97 ? -6.516 18.344 -9.289 1 97.38 97 ARG A CA 1
ATOM 766 C C . ARG A 1 97 ? -6.309 17.156 -8.367 1 97.38 97 ARG A C 1
ATOM 768 O O . ARG A 1 97 ? -6.117 16.031 -8.828 1 97.38 97 ARG A O 1
ATOM 775 N N . ALA A 1 98 ? -6.324 17.438 -7.094 1 98.5 98 ALA A N 1
ATOM 776 C CA . ALA A 1 98 ? -6.211 16.344 -6.125 1 98.5 98 ALA A CA 1
ATOM 777 C C . ALA A 1 98 ? -7.359 15.352 -6.277 1 98.5 98 ALA A C 1
ATOM 779 O O . ALA A 1 98 ? -7.156 14.141 -6.195 1 98.5 98 ALA A O 1
ATOM 780 N N . PHE A 1 99 ? -8.516 15.875 -6.461 1 98.38 99 PHE A N 1
ATOM 781 C CA . PHE A 1 99 ? -9.68 15.023 -6.656 1 98.38 99 PHE A CA 1
ATOM 782 C C . PHE A 1 99 ? -9.508 14.148 -7.895 1 98.38 99 PHE A C 1
ATOM 784 O O . PHE A 1 99 ? -9.844 12.961 -7.875 1 98.38 99 PHE A O 1
ATOM 791 N N . GLN A 1 100 ? -9.016 14.719 -8.945 1 97.44 100 GLN A N 1
ATOM 792 C CA . GLN A 1 100 ? -8.742 13.945 -10.148 1 97.44 100 GLN A CA 1
ATOM 793 C C . GLN A 1 100 ? -7.742 12.828 -9.875 1 97.44 100 GLN A C 1
ATOM 795 O O . GLN A 1 100 ? -7.891 11.711 -10.383 1 97.44 100 GLN A O 1
ATOM 800 N N . CYS A 1 101 ? -6.75 13.125 -9.086 1 98.69 101 CYS A N 1
ATOM 801 C CA . CYS A 1 101 ? -5.746 12.125 -8.719 1 98.69 101 CYS A CA 1
ATOM 802 C C . CYS A 1 101 ? -6.375 10.984 -7.926 1 98.69 101 CYS A C 1
ATOM 804 O O . CYS A 1 101 ? -5.926 9.844 -8.016 1 98.69 101 CYS A O 1
ATOM 806 N N . LEU A 1 102 ? -7.402 11.258 -7.133 1 98.81 102 LEU A N 1
ATOM 807 C CA . LEU A 1 102 ? -8.086 10.211 -6.383 1 98.81 102 LEU A CA 1
ATOM 808 C C . LEU A 1 102 ? -8.836 9.266 -7.324 1 98.81 102 LEU A C 1
ATOM 810 O O . LEU A 1 102 ? -8.977 8.078 -7.035 1 98.81 102 LEU A O 1
ATOM 814 N N . GLY A 1 103 ? -9.297 9.82 -8.445 1 97.88 103 GLY A N 1
ATOM 815 C CA . GLY A 1 103 ? -9.836 8.938 -9.469 1 97.88 103 GLY A CA 1
ATOM 816 C C . GLY A 1 103 ? -8.828 7.926 -9.969 1 97.88 103 GLY A C 1
ATOM 817 O O . GLY A 1 103 ? -9.156 6.754 -10.172 1 97.88 103 GLY A O 1
ATOM 818 N N . LEU A 1 104 ? -7.602 8.367 -10.18 1 98.31 104 LEU A N 1
ATOM 819 C CA . LEU A 1 104 ? -6.523 7.469 -10.586 1 98.31 104 LEU A CA 1
ATOM 820 C C . LEU A 1 104 ? -6.188 6.488 -9.461 1 98.31 104 LEU A C 1
ATOM 822 O O . LEU A 1 104 ? -5.895 5.32 -9.727 1 98.31 104 LEU A O 1
ATOM 826 N N . ALA A 1 105 ? -6.23 6.977 -8.234 1 98.81 105 ALA A N 1
ATOM 827 C CA . ALA A 1 105 ? -5.965 6.125 -7.082 1 98.81 105 ALA A CA 1
ATOM 828 C C . ALA A 1 105 ? -6.918 4.934 -7.047 1 98.81 105 ALA A C 1
ATOM 830 O O . ALA A 1 105 ? -6.512 3.812 -6.73 1 98.81 105 ALA A O 1
ATOM 831 N N . GLN A 1 106 ? -8.164 5.168 -7.359 1 98.44 106 GLN A N 1
ATOM 832 C CA . GLN A 1 106 ? -9.156 4.105 -7.312 1 98.44 106 GLN A CA 1
ATOM 833 C C . GLN A 1 106 ? -8.867 3.031 -8.359 1 98.44 106 GLN A C 1
ATOM 835 O O . GLN A 1 106 ? -9.336 1.897 -8.234 1 98.44 106 GLN A O 1
ATOM 840 N N . ARG A 1 107 ? -8.086 3.344 -9.359 1 97.19 107 ARG A N 1
ATOM 841 C CA . ARG A 1 107 ? -7.758 2.387 -10.406 1 97.19 107 ARG A CA 1
ATOM 842 C C . ARG A 1 107 ? -6.723 1.377 -9.93 1 97.19 107 ARG A C 1
ATOM 844 O O . ARG A 1 107 ? -6.449 0.387 -10.609 1 97.19 107 ARG A O 1
ATOM 851 N N . SER A 1 108 ? -6.156 1.622 -8.789 1 98.25 108 SER A N 1
ATOM 852 C CA . SER A 1 108 ? -5.176 0.686 -8.25 1 98.25 108 SER A CA 1
ATOM 853 C C . SER A 1 108 ? -5.785 -0.698 -8.047 1 98.25 108 SER A C 1
ATOM 855 O O . SER A 1 108 ? -6.996 -0.825 -7.848 1 98.25 108 SER A O 1
ATOM 857 N N . PRO A 1 109 ? -4.984 -1.76 -8.148 1 97.62 109 PRO A N 1
ATOM 858 C CA . PRO A 1 109 ? -5.512 -3.098 -7.871 1 97.62 109 PRO A CA 1
ATOM 859 C C . PRO A 1 109 ? -5.93 -3.283 -6.414 1 97.62 109 PRO A C 1
ATOM 861 O O . PRO A 1 109 ? -5.402 -2.604 -5.527 1 97.62 109 PRO A O 1
ATOM 864 N N . SER A 1 110 ? -6.906 -4.074 -6.191 1 97.69 110 SER A N 1
ATOM 865 C CA . SER A 1 110 ? -7.316 -4.57 -4.883 1 97.69 110 SER A CA 1
ATOM 866 C C . SER A 1 110 ? -7.738 -6.035 -4.957 1 97.69 110 SER A C 1
ATOM 868 O O . SER A 1 110 ? -8.109 -6.527 -6.027 1 97.69 110 SER A O 1
ATOM 870 N N . GLY A 1 111 ? -7.539 -6.719 -3.838 1 96.62 111 GLY A N 1
ATOM 871 C CA . GLY A 1 111 ? -7.98 -8.102 -3.809 1 96.62 111 GLY A CA 1
ATOM 872 C C . GLY A 1 111 ? -9.406 -8.289 -4.301 1 96.62 111 GLY A C 1
ATOM 873 O O . GLY A 1 111 ? -10.328 -7.66 -3.783 1 96.62 111 GLY A O 1
ATOM 874 N N . PHE A 1 112 ? -9.562 -9.102 -5.355 1 94.12 112 PHE A N 1
ATOM 875 C CA . PHE A 1 112 ? -10.867 -9.445 -5.914 1 94.12 112 PHE A CA 1
ATOM 876 C C . PHE A 1 112 ? -11.586 -8.195 -6.41 1 94.12 112 PHE A C 1
ATOM 878 O O . PHE A 1 112 ? -12.82 -8.172 -6.484 1 94.12 112 PHE A O 1
ATOM 885 N N . ASN A 1 113 ? -10.797 -7.125 -6.578 1 94.44 113 ASN A N 1
ATOM 886 C CA . ASN A 1 113 ? -11.367 -5.848 -7 1 94.44 113 ASN A CA 1
ATOM 887 C C . ASN A 1 113 ? -12.414 -5.344 -6.008 1 94.44 113 ASN A C 1
ATOM 889 O O . ASN A 1 113 ? -13.359 -4.66 -6.395 1 94.44 113 ASN A O 1
ATOM 893 N N . GLU A 1 114 ? -12.203 -5.668 -4.793 1 96.5 114 GLU A N 1
ATOM 894 C CA . GLU A 1 114 ? -13.156 -5.348 -3.736 1 96.5 114 GLU A CA 1
ATOM 895 C C . GLU A 1 114 ? -13.133 -3.859 -3.406 1 96.5 114 GLU A C 1
ATOM 897 O O . GLU A 1 114 ? -14.117 -3.316 -2.895 1 96.5 114 GLU A O 1
ATOM 902 N N . GLN A 1 115 ? -12.047 -3.211 -3.598 1 98.06 115 GLN A N 1
ATOM 903 C CA . GLN A 1 115 ? -11.883 -1.796 -3.277 1 98.06 115 GLN A CA 1
ATOM 904 C C . GLN A 1 115 ? -12.289 -1.511 -1.833 1 98.06 115 GLN A C 1
ATOM 906 O O . GLN A 1 115 ? -13.133 -0.653 -1.576 1 98.06 115 GLN A O 1
ATOM 911 N N . PRO A 1 116 ? -11.594 -2.199 -0.857 1 98.56 116 PRO A N 1
ATOM 912 C CA . PRO A 1 116 ? -11.992 -2.07 0.546 1 98.56 116 PRO A CA 1
ATOM 913 C C . PRO A 1 116 ? -11.5 -0.771 1.183 1 98.56 116 PRO A C 1
ATOM 915 O O . PRO A 1 116 ? -10.883 -0.796 2.25 1 98.56 116 PRO A O 1
ATOM 918 N N . PHE A 1 117 ? -11.828 0.354 0.601 1 98.75 117 PHE A N 1
ATOM 919 C CA . PHE A 1 117 ? -11.398 1.64 1.144 1 98.75 117 PHE A CA 1
ATOM 920 C C . PHE A 1 117 ? -12.375 2.744 0.745 1 98.75 117 PHE A C 1
ATOM 922 O O . PHE A 1 117 ? -13.117 2.602 -0.227 1 98.75 117 PHE A O 1
ATOM 929 N N . ARG A 1 118 ? -12.43 3.736 1.51 1 98.69 118 ARG A N 1
ATOM 930 C CA . ARG A 1 118 ? -13.023 5.043 1.242 1 98.69 118 ARG A CA 1
ATOM 931 C C . ARG A 1 118 ? -12.016 6.16 1.506 1 98.69 118 ARG A C 1
ATOM 933 O O . ARG A 1 118 ? -11.016 5.957 2.193 1 98.69 118 ARG A O 1
ATOM 940 N N . ILE A 1 119 ? -12.328 7.289 0.871 1 98.88 119 ILE A N 1
ATOM 941 C CA . ILE A 1 119 ? -11.422 8.414 1.022 1 98.88 119 ILE A CA 1
ATOM 942 C C . ILE A 1 119 ? -12.211 9.695 1.289 1 98.88 119 ILE A C 1
ATOM 944 O O . ILE A 1 119 ? -13.242 9.938 0.649 1 98.88 119 ILE A O 1
ATOM 948 N N . ILE A 1 120 ? -11.797 10.453 2.227 1 98.88 120 ILE A N 1
ATOM 949 C CA . ILE A 1 120 ? -12.375 11.773 2.461 1 98.88 120 ILE A CA 1
ATOM 950 C C . ILE A 1 120 ? -11.367 12.852 2.09 1 98.88 120 ILE A C 1
ATOM 952 O O . ILE A 1 120 ? -10.273 12.914 2.654 1 98.88 120 ILE A O 1
ATOM 956 N N . LEU A 1 121 ? -11.703 13.648 1.147 1 98.81 121 LEU A N 1
ATOM 957 C CA . LEU A 1 121 ? -10.891 14.805 0.789 1 98.81 121 LEU A CA 1
ATOM 958 C C . LEU A 1 121 ? -11.305 16.031 1.586 1 98.81 121 LEU A C 1
ATOM 960 O O . LEU A 1 121 ? -12.383 16.594 1.358 1 98.81 121 LEU A O 1
ATOM 964 N N . VAL A 1 122 ? -10.461 16.438 2.5 1 98.69 122 VAL A N 1
ATOM 965 C CA . VAL A 1 122 ? -10.734 17.562 3.4 1 98.69 122 VAL A CA 1
ATOM 966 C C . VAL A 1 122 ? -10.117 18.844 2.838 1 98.69 122 VAL A C 1
ATOM 968 O O . VAL A 1 122 ? -8.898 18.938 2.68 1 98.69 122 VAL A O 1
ATOM 971 N N . SER A 1 123 ? -10.922 19.859 2.551 1 97.69 123 SER A N 1
ATOM 972 C CA . SER A 1 123 ? -10.391 21.062 1.922 1 97.69 123 SER A CA 1
ATOM 973 C C . SER A 1 123 ? -11 22.312 2.533 1 97.69 123 SER A C 1
ATOM 975 O O . SER A 1 123 ? -10.453 23.406 2.396 1 97.69 123 SER A O 1
ATOM 977 N N . GLN A 1 124 ? -12.133 22.203 3.221 1 96.38 124 GLN A N 1
ATOM 978 C CA . GLN A 1 124 ? -12.766 23.359 3.857 1 96.38 124 GLN A CA 1
ATOM 979 C C . GLN A 1 124 ? -12.008 23.766 5.117 1 96.38 124 GLN A C 1
ATOM 981 O O . GLN A 1 124 ? -11.539 22.922 5.875 1 96.38 124 GLN A O 1
ATOM 986 N N . CYS A 1 125 ? -12.016 25.016 5.359 1 94.88 125 CYS A N 1
ATOM 987 C CA . CYS A 1 125 ? -11.227 25.562 6.461 1 94.88 125 CYS A CA 1
ATOM 988 C C . CYS A 1 125 ? -11.656 24.938 7.789 1 94.88 125 CYS A C 1
ATOM 990 O O . CYS A 1 125 ? -10.805 24.5 8.57 1 94.88 125 CYS A O 1
ATOM 992 N N . GLU A 1 126 ? -12.922 24.906 8.023 1 95.44 126 GLU A N 1
ATOM 993 C CA . GLU A 1 126 ? -13.414 24.359 9.281 1 95.44 126 GLU A CA 1
ATOM 994 C C . GLU A 1 126 ? -13.047 22.891 9.43 1 95.44 126 GLU A C 1
ATOM 996 O O . GLU A 1 126 ? -12.586 22.469 10.492 1 95.44 126 GLU A O 1
ATOM 1001 N N . ALA A 1 127 ? -13.242 22.109 8.406 1 97.19 127 ALA A N 1
ATOM 1002 C CA . ALA A 1 127 ? -12.906 20.688 8.43 1 97.19 127 ALA A CA 1
ATOM 1003 C C . ALA A 1 127 ? -11.406 20.484 8.609 1 97.19 127 ALA A C 1
ATOM 1005 O O . ALA A 1 127 ? -10.984 19.578 9.328 1 97.19 127 ALA A O 1
ATOM 1006 N N . LYS A 1 128 ? -10.625 21.312 7.93 1 97.12 128 LYS A N 1
ATOM 1007 C CA . LYS A 1 128 ? -9.172 21.234 8.086 1 97.12 128 LYS A CA 1
ATOM 1008 C C . LYS A 1 128 ? -8.766 21.531 9.531 1 97.12 128 LYS A C 1
ATOM 1010 O O . LYS A 1 128 ? -7.879 20.859 10.07 1 97.12 128 LYS A O 1
ATOM 1015 N N . GLN A 1 129 ? -9.391 22.484 10.094 1 95.38 129 GLN A N 1
ATOM 1016 C CA . GLN A 1 129 ? -9.102 22.828 11.477 1 95.38 129 GLN A CA 1
ATOM 1017 C C . GLN A 1 129 ? -9.438 21.656 12.414 1 95.38 129 GLN A C 1
ATOM 1019 O O . GLN A 1 129 ? -8.656 21.344 13.312 1 95.38 129 GLN A O 1
ATOM 1024 N N . ASN A 1 130 ? -10.578 21.109 12.227 1 96.06 130 ASN A N 1
ATOM 1025 C CA . ASN A 1 130 ? -10.992 19.953 13.023 1 96.06 130 ASN A CA 1
ATOM 1026 C C . ASN A 1 130 ? -10.031 18.781 12.852 1 96.06 130 ASN A C 1
ATOM 1028 O O . ASN A 1 130 ? -9.633 18.156 13.836 1 96.06 130 ASN A O 1
ATOM 1032 N N . LEU A 1 131 ? -9.633 18.516 11.664 1 97.94 131 LEU A N 1
ATOM 1033 C CA . LEU A 1 131 ? -8.695 17.438 11.391 1 97.94 131 LEU A CA 1
ATOM 1034 C C . LEU A 1 131 ? -7.34 17.703 12.039 1 97.94 131 LEU A C 1
ATOM 1036 O O . LEU A 1 131 ? -6.75 16.797 12.648 1 97.94 131 LEU A O 1
ATOM 1040 N N . ALA A 1 132 ? -6.895 18.938 11.93 1 96.31 132 ALA A N 1
ATOM 1041 C CA . ALA A 1 132 ? -5.605 19.328 12.492 1 96.31 132 ALA A CA 1
ATOM 1042 C C . ALA A 1 132 ? -5.574 19.109 14 1 96.31 132 ALA A C 1
ATOM 1044 O O . ALA A 1 132 ? -4.535 18.766 14.562 1 96.31 132 ALA A O 1
ATOM 1045 N N . SER A 1 133 ? -6.672 19.281 14.641 1 93.62 133 SER A N 1
ATOM 1046 C CA . SER A 1 133 ? -6.738 19.156 16.094 1 93.62 133 SER A CA 1
ATOM 1047 C C . SER A 1 133 ? -6.516 17.719 16.531 1 93.62 133 SER A C 1
ATOM 1049 O O . SER A 1 133 ? -6.281 17.438 17.703 1 93.62 133 SER A O 1
ATOM 1051 N N . CYS A 1 134 ? -6.582 16.781 15.594 1 96.25 134 CYS A N 1
ATOM 1052 C CA . CYS A 1 134 ? -6.406 15.359 15.898 1 96.25 134 CYS A CA 1
ATOM 1053 C C . CYS A 1 134 ? -5.012 14.883 15.516 1 96.25 134 CYS A C 1
ATOM 1055 O O . CYS A 1 134 ? -4.703 13.695 15.617 1 96.25 134 CYS A O 1
ATOM 1057 N N . CYS A 1 135 ? -4.16 15.773 15.07 1 95.81 135 CYS A N 1
ATOM 1058 C CA . CYS A 1 135 ? -2.83 15.422 14.586 1 95.81 135 CYS A CA 1
ATOM 1059 C C . CYS A 1 135 ? -1.762 15.781 15.609 1 95.81 135 CYS A C 1
ATOM 1061 O O . CYS A 1 135 ? -1.907 16.766 16.344 1 95.81 135 CYS A O 1
ATOM 1063 N N . ILE A 1 136 ? -0.728 15.078 15.57 1 93.06 136 ILE A N 1
ATOM 1064 C CA . ILE A 1 136 ? 0.332 15.258 16.562 1 93.06 136 ILE A CA 1
ATOM 1065 C C . ILE A 1 136 ? 1.361 16.25 16.031 1 93.06 136 ILE A C 1
ATOM 1067 O O . ILE A 1 136 ? 1.771 16.188 14.875 1 93.06 136 ILE A O 1
ATOM 1071 N N . GLY A 1 137 ? 1.773 17.141 16.828 1 86.81 137 GLY A N 1
ATOM 1072 C CA . GLY A 1 137 ? 2.9 18.016 16.562 1 86.81 137 GLY A CA 1
ATOM 1073 C C . GLY A 1 137 ? 2.766 18.766 15.25 1 86.81 137 GLY A C 1
ATOM 1074 O O . GLY A 1 137 ? 1.735 19.391 14.984 1 86.81 137 GLY A O 1
ATOM 1075 N N . ARG A 1 138 ? 3.75 18.625 14.391 1 86.44 138 ARG A N 1
ATOM 1076 C CA . ARG A 1 138 ? 3.84 19.391 13.156 1 86.44 138 ARG A CA 1
ATOM 1077 C C . ARG A 1 138 ? 2.83 18.906 12.125 1 86.44 138 ARG A C 1
ATOM 1079 O O . ARG A 1 138 ? 2.557 19.594 11.141 1 86.44 138 ARG A O 1
ATOM 1086 N N . ASN A 1 139 ? 2.322 17.703 12.328 1 93.56 139 ASN A N 1
ATOM 1087 C CA . ASN A 1 139 ? 1.301 17.203 11.406 1 93.56 139 ASN A CA 1
ATOM 1088 C C . ASN A 1 139 ? 0.083 18.125 11.375 1 93.56 139 ASN A C 1
ATOM 1090 O O . ASN A 1 139 ? -0.569 18.25 10.336 1 93.56 139 ASN A O 1
ATOM 1094 N N . ALA A 1 140 ? -0.17 18.781 12.539 1 92.94 140 ALA A N 1
ATOM 1095 C CA . ALA A 1 140 ? -1.284 19.719 12.586 1 92.94 140 ALA A CA 1
ATOM 1096 C C . ALA A 1 140 ? -1.051 20.891 11.641 1 92.94 140 ALA A C 1
ATOM 1098 O O . ALA A 1 140 ? -1.966 21.312 10.93 1 92.94 140 ALA A O 1
ATOM 1099 N N . TYR A 1 141 ? 0.162 21.375 11.586 1 90.12 141 TYR A N 1
ATOM 1100 C CA . TYR A 1 141 ? 0.501 22.484 10.711 1 90.12 141 TYR A CA 1
ATOM 1101 C C . TYR A 1 141 ? 0.42 22.078 9.25 1 90.12 141 TYR A C 1
ATOM 1103 O O . TYR A 1 141 ? 0.008 22.859 8.391 1 90.12 141 TYR A O 1
ATOM 1111 N N . ARG A 1 142 ? 0.829 20.844 8.984 1 93.12 142 ARG A N 1
ATOM 1112 C CA . ARG A 1 142 ? 0.78 20.359 7.609 1 93.12 142 ARG A CA 1
ATOM 1113 C C . ARG A 1 142 ? -0.652 20.344 7.086 1 93.12 142 ARG A C 1
ATOM 1115 O O . ARG A 1 142 ? -0.907 20.734 5.945 1 93.12 142 ARG A O 1
ATOM 1122 N N . VAL A 1 143 ? -1.582 19.938 7.953 1 96.38 143 VAL A N 1
ATOM 1123 C CA . VAL A 1 143 ? -2.992 19.906 7.574 1 96.38 143 VAL A CA 1
ATOM 1124 C C . VAL A 1 143 ? -3.512 21.328 7.371 1 96.38 143 VAL A C 1
ATOM 1126 O O . VAL A 1 143 ? -4.168 21.609 6.371 1 96.38 143 VAL A O 1
ATOM 1129 N N . ARG A 1 144 ? -3.166 22.234 8.227 1 94.56 144 ARG A N 1
ATOM 1130 C CA . ARG A 1 144 ? -3.678 23.609 8.18 1 94.56 144 ARG A CA 1
ATOM 1131 C C . ARG A 1 144 ? -3.109 24.359 6.988 1 94.56 144 ARG A C 1
ATOM 1133 O O . ARG A 1 144 ? -3.807 25.172 6.371 1 94.56 144 ARG A O 1
ATOM 1140 N N . ASP A 1 145 ? -1.854 24.047 6.637 1 93.06 145 ASP A N 1
ATOM 1141 C CA . ASP A 1 145 ? -1.146 24.859 5.645 1 93.06 145 ASP A CA 1
ATOM 1142 C C . ASP A 1 145 ? -1.319 24.281 4.242 1 93.06 145 ASP A C 1
ATOM 1144 O O . ASP A 1 145 ? -1.04 24.953 3.248 1 93.06 145 ASP A O 1
ATOM 1148 N N . SER A 1 146 ? -1.695 23.031 4.145 1 95.81 146 SER A N 1
ATOM 1149 C CA . SER A 1 146 ? -1.92 22.422 2.834 1 95.81 146 SER A CA 1
ATOM 1150 C C . SER A 1 146 ? -3.254 22.875 2.244 1 95.81 146 SER A C 1
ATOM 1152 O O . SER A 1 146 ? -4.07 23.484 2.932 1 95.81 146 SER A O 1
ATOM 1154 N N . ASP A 1 147 ? -3.434 22.672 0.987 1 96.88 147 ASP A N 1
ATOM 1155 C CA . ASP A 1 147 ? -4.688 23.031 0.328 1 96.88 147 ASP A CA 1
ATOM 1156 C C . ASP A 1 147 ? -5.773 22 0.631 1 96.88 147 ASP A C 1
ATOM 1158 O O . ASP A 1 147 ? -6.961 22.328 0.672 1 96.88 147 ASP A O 1
ATOM 1162 N N . CYS A 1 148 ? -5.434 20.75 0.783 1 98.12 148 CYS A N 1
ATOM 1163 C CA . CYS A 1 148 ? -6.371 19.703 1.15 1 98.12 148 CYS A CA 1
ATOM 1164 C C . CYS A 1 148 ? -5.637 18.5 1.724 1 98.12 148 CYS A C 1
ATOM 1166 O O . CYS A 1 148 ? -4.41 18.406 1.628 1 98.12 148 CYS A O 1
ATOM 1168 N N . SER A 1 149 ? -6.332 17.656 2.4 1 98.81 149 SER A N 1
ATOM 1169 C CA . SER A 1 149 ? -5.828 16.406 2.943 1 98.81 149 SER A CA 1
ATOM 1170 C C . SER A 1 149 ? -6.75 15.242 2.584 1 98.81 149 SER A C 1
ATOM 1172 O O . SER A 1 149 ? -7.961 15.312 2.795 1 98.81 149 SER A O 1
ATOM 1174 N N . ALA A 1 150 ? -6.184 14.219 1.98 1 98.94 150 ALA A N 1
ATOM 1175 C CA . ALA A 1 150 ? -6.926 12.992 1.71 1 98.94 150 ALA A CA 1
ATOM 1176 C C . ALA A 1 150 ? -6.797 12.008 2.869 1 98.94 150 ALA A C 1
ATOM 1178 O O . ALA A 1 150 ? -5.695 11.547 3.18 1 98.94 150 ALA A O 1
ATOM 1179 N N . VAL A 1 151 ? -7.895 11.711 3.533 1 98.94 151 VAL A N 1
ATOM 1180 C CA . VAL A 1 151 ? -7.938 10.734 4.613 1 98.94 151 VAL A CA 1
ATOM 1181 C C . VAL A 1 151 ? -8.344 9.367 4.062 1 98.94 151 VAL A C 1
ATOM 1183 O O . VAL A 1 151 ? -9.5 9.172 3.68 1 98.94 151 VAL A O 1
ATOM 1186 N N . PHE A 1 152 ? -7.422 8.438 4.039 1 98.94 152 PHE A N 1
ATOM 1187 C CA . PHE A 1 152 ? -7.688 7.102 3.527 1 98.94 152 PHE A CA 1
ATOM 1188 C C . PHE A 1 152 ? -8.258 6.203 4.621 1 98.94 152 PHE A C 1
ATOM 1190 O O . PHE A 1 152 ? -7.633 6.031 5.672 1 98.94 152 PHE A O 1
ATOM 1197 N N . LEU A 1 153 ? -9.414 5.656 4.395 1 98.94 153 LEU A N 1
ATOM 1198 C CA . LEU A 1 153 ? -10.109 4.762 5.312 1 98.94 153 LEU A CA 1
ATOM 1199 C C . LEU A 1 153 ? -10.047 3.32 4.824 1 98.94 153 LEU A C 1
ATOM 1201 O O . LEU A 1 153 ? -10.453 3.023 3.697 1 98.94 153 LEU A O 1
ATOM 1205 N N . ALA A 1 154 ? -9.5 2.467 5.613 1 98.81 154 ALA A N 1
ATOM 1206 C CA . ALA A 1 154 ? -9.484 1.038 5.309 1 98.81 154 ALA A CA 1
ATOM 1207 C C . ALA A 1 154 ? -10.727 0.346 5.867 1 98.81 154 ALA A C 1
ATOM 1209 O O . ALA A 1 154 ? -10.984 0.405 7.07 1 98.81 154 ALA A O 1
ATOM 1210 N N . ASP A 1 155 ? -11.477 -0.293 5.055 1 98.5 155 ASP A N 1
ATOM 1211 C CA . ASP A 1 155 ? -12.75 -0.895 5.422 1 98.5 155 ASP A CA 1
ATOM 1212 C C . ASP A 1 155 ? -12.562 -2.32 5.934 1 98.5 155 ASP A C 1
ATOM 1214 O O . ASP A 1 155 ? -12.453 -3.26 5.145 1 98.5 155 ASP A O 1
ATOM 1218 N N . ARG A 1 156 ? -12.672 -2.504 7.227 1 97.88 156 ARG A N 1
ATOM 1219 C CA . ARG A 1 156 ? -12.438 -3.799 7.859 1 97.88 156 ARG A CA 1
ATOM 1220 C C . ARG A 1 156 ? -13.68 -4.672 7.809 1 97.88 156 ARG A C 1
ATOM 1222 O O . ARG A 1 156 ? -13.664 -5.82 8.258 1 97.88 156 ARG A O 1
ATOM 1229 N N . GLU A 1 157 ? -14.766 -4.129 7.32 1 97.69 157 GLU A N 1
ATOM 1230 C CA . GLU A 1 157 ? -16.031 -4.844 7.18 1 97.69 157 GLU A CA 1
ATOM 1231 C C . GLU A 1 157 ? -16.562 -4.754 5.754 1 97.69 157 GLU A C 1
ATOM 1233 O O . GLU A 1 157 ? -17.766 -4.566 5.539 1 97.69 157 GLU A O 1
ATOM 1238 N N . SER A 1 158 ? -15.656 -4.871 4.793 1 96.5 158 SER A N 1
ATOM 1239 C CA . SER A 1 158 ? -16.047 -4.703 3.4 1 96.5 158 SER A CA 1
ATOM 1240 C C . SER A 1 158 ? -17.031 -5.785 2.969 1 96.5 158 SER A C 1
ATOM 1242 O O . SER A 1 158 ? -17.688 -5.66 1.933 1 96.5 158 SER A O 1
ATOM 1244 N N . GLY A 1 159 ? -17.125 -6.855 3.719 1 95.56 159 GLY A N 1
ATOM 1245 C CA . GLY A 1 159 ? -18.156 -7.852 3.475 1 95.56 159 GLY A CA 1
ATOM 1246 C C . GLY A 1 159 ? -19.562 -7.266 3.449 1 95.56 159 GLY A C 1
ATOM 1247 O O . GLY A 1 159 ? -20.469 -7.828 2.824 1 95.56 159 GLY A O 1
ATOM 1248 N N . ARG A 1 160 ? -19.781 -6.188 4.09 1 95.69 160 ARG A N 1
ATOM 1249 C CA . ARG A 1 160 ? -21.078 -5.52 4.137 1 95.69 160 ARG A CA 1
ATOM 1250 C C . ARG A 1 160 ? -21.422 -4.898 2.787 1 95.69 160 ARG A C 1
ATOM 1252 O O . ARG A 1 160 ? -22.562 -4.512 2.551 1 95.69 160 ARG A O 1
ATOM 1259 N N . ASN A 1 161 ? -20.438 -4.836 1.906 1 94.38 161 ASN A N 1
ATOM 1260 C CA . ASN A 1 161 ? -20.641 -4.18 0.619 1 94.38 161 ASN A CA 1
ATOM 1261 C C . ASN A 1 161 ? -21.094 -5.172 -0.452 1 94.38 161 ASN A C 1
ATOM 1263 O O . ASN A 1 161 ? -20.969 -4.898 -1.647 1 94.38 161 ASN A O 1
ATOM 1267 N N . GLY A 1 162 ? -21.609 -6.277 -0.086 1 93.56 162 GLY A N 1
ATOM 1268 C CA . GLY A 1 162 ? -21.953 -7.344 -1.018 1 93.56 162 GLY A CA 1
ATOM 1269 C C . GLY A 1 162 ? -22.906 -6.898 -2.109 1 93.56 162 GLY A C 1
ATOM 1270 O O . GLY A 1 162 ? -22.688 -7.195 -3.287 1 93.56 162 GLY A O 1
ATOM 1271 N N . LYS A 1 163 ? -23.969 -6.199 -1.757 1 93 163 LYS A N 1
ATOM 1272 C CA . LYS A 1 163 ? -24.953 -5.754 -2.742 1 93 163 LYS A CA 1
ATOM 1273 C C . LYS A 1 163 ? -24.312 -4.805 -3.756 1 93 163 LYS A C 1
ATOM 1275 O O . LYS A 1 163 ? -24.5 -4.969 -4.965 1 93 163 LYS A O 1
ATOM 1280 N N . ARG A 1 164 ? -23.609 -3.836 -3.287 1 94.75 164 ARG A N 1
ATOM 1281 C CA . ARG A 1 164 ? -22.953 -2.875 -4.16 1 94.75 164 ARG A CA 1
ATOM 1282 C C . ARG A 1 164 ? -21.938 -3.568 -5.066 1 94.75 164 ARG A C 1
ATOM 1284 O O . ARG A 1 164 ? -21.812 -3.221 -6.242 1 94.75 164 ARG A O 1
ATOM 1291 N N . TYR A 1 165 ? -21.203 -4.453 -4.543 1 95.12 165 TYR A N 1
ATOM 1292 C CA . TYR A 1 165 ? -20.219 -5.23 -5.285 1 95.12 165 TYR A CA 1
ATOM 1293 C C . TYR A 1 165 ? -20.891 -6.016 -6.41 1 95.12 165 TYR A C 1
ATOM 1295 O O . TYR A 1 165 ? -20.406 -5.996 -7.551 1 95.12 165 TYR A O 1
ATOM 1303 N N . ASN A 1 166 ? -22 -6.645 -6.109 1 93.44 166 ASN A N 1
ATOM 1304 C CA . ASN A 1 166 ? -22.734 -7.41 -7.113 1 93.44 166 ASN A CA 1
ATOM 1305 C C . ASN A 1 166 ? -23.281 -6.512 -8.219 1 93.44 166 ASN A C 1
ATOM 1307 O O . ASN A 1 166 ? -23.266 -6.883 -9.391 1 93.44 166 ASN A O 1
ATOM 1311 N N . GLU A 1 167 ? -23.781 -5.414 -7.805 1 93.62 167 GLU A N 1
ATOM 1312 C CA . GLU A 1 167 ? -24.312 -4.461 -8.781 1 93.62 167 GLU A CA 1
ATOM 1313 C C . GLU A 1 167 ? -23.203 -3.982 -9.727 1 93.62 167 GLU A C 1
ATOM 1315 O O . GLU A 1 167 ? -23.438 -3.846 -10.93 1 93.62 167 GLU A O 1
ATOM 1320 N N . MET A 1 168 ? -22.016 -3.729 -9.18 1 92.69 168 MET A N 1
ATOM 1321 C CA . MET A 1 168 ? -20.875 -3.318 -9.992 1 92.69 168 MET A CA 1
ATOM 1322 C C . MET A 1 168 ? -20.516 -4.395 -11.016 1 92.69 168 MET A C 1
ATOM 1324 O O . MET A 1 168 ? -20.297 -4.098 -12.188 1 92.69 168 MET A O 1
ATOM 1328 N N . LEU A 1 169 ? -20.516 -5.613 -10.602 1 89.44 169 LEU A N 1
ATOM 1329 C CA . LEU A 1 169 ? -20.172 -6.723 -11.492 1 89.44 169 LEU A CA 1
ATOM 1330 C C . LEU A 1 169 ? -21.234 -6.906 -12.57 1 89.44 169 LEU A C 1
ATOM 1332 O O . LEU A 1 169 ? -20.906 -7.102 -13.742 1 89.44 169 LEU A O 1
ATOM 1336 N N . ARG A 1 170 ? -22.484 -6.809 -12.188 1 89.44 170 ARG A N 1
ATOM 1337 C CA . ARG A 1 170 ? -23.594 -6.961 -13.141 1 89.44 170 ARG A CA 1
ATOM 1338 C C . ARG A 1 170 ? -23.547 -5.867 -14.203 1 89.44 170 ARG A C 1
ATOM 1340 O O . ARG A 1 170 ? -23.734 -6.137 -15.391 1 89.44 170 ARG A O 1
ATOM 1347 N N . ALA A 1 171 ? -23.344 -4.699 -13.734 1 87.88 171 ALA A N 1
ATOM 1348 C CA . ALA A 1 171 ? -23.266 -3.578 -14.664 1 87.88 171 ALA A CA 1
ATOM 1349 C C . ALA A 1 171 ? -22.141 -3.773 -15.672 1 87.88 171 ALA A C 1
ATOM 1351 O O . ALA A 1 171 ? -22.281 -3.453 -16.859 1 87.88 171 ALA A O 1
ATOM 1352 N N . SER A 1 172 ? -21.031 -4.203 -15.227 1 84.56 172 SER A N 1
ATOM 1353 C CA . SER A 1 172 ? -19.891 -4.438 -16.094 1 84.56 172 SER A CA 1
ATOM 1354 C C . SER A 1 172 ? -20.172 -5.547 -17.094 1 84.56 172 SER A C 1
ATOM 1356 O O . SER A 1 172 ? -19.719 -5.48 -18.25 1 84.56 172 SER A O 1
ATOM 1358 N N . MET A 1 173 ? -20.922 -6.535 -16.672 1 81.5 173 MET A N 1
ATOM 1359 C CA . MET A 1 173 ? -21.266 -7.641 -17.562 1 81.5 173 MET A CA 1
ATOM 1360 C C . MET A 1 173 ? -22.219 -7.176 -18.656 1 81.5 173 MET A C 1
ATOM 1362 O O . MET A 1 173 ? -22.062 -7.562 -19.828 1 81.5 173 MET A O 1
ATOM 1366 N N . ILE A 1 174 ? -23.109 -6.379 -18.297 1 80.06 174 ILE A N 1
ATOM 1367 C CA . ILE A 1 174 ? -24.062 -5.836 -19.266 1 80.06 174 ILE A CA 1
ATOM 1368 C C . ILE A 1 174 ? -23.328 -4.957 -20.266 1 80.06 174 ILE A C 1
ATOM 1370 O O . ILE A 1 174 ? -23.562 -5.055 -21.484 1 80.06 174 ILE A O 1
ATOM 1374 N N . PHE A 1 175 ? -22.5 -4.141 -19.734 1 77.31 175 PHE A N 1
ATOM 1375 C CA . PHE A 1 175 ? -21.734 -3.246 -20.594 1 77.31 175 PHE A CA 1
ATOM 1376 C C . PHE A 1 175 ? -20.875 -4.039 -21.562 1 77.31 175 PHE A C 1
ATOM 1378 O O . PHE A 1 175 ? -20.75 -3.682 -22.734 1 77.31 175 PHE A O 1
ATOM 1385 N N . SER A 1 176 ? -20.25 -5.031 -21.078 1 74.94 176 SER A N 1
ATOM 1386 C CA . SER A 1 176 ? -19.406 -5.879 -21.906 1 74.94 176 SER A CA 1
ATOM 1387 C C . SER A 1 176 ? -20.203 -6.574 -23 1 74.94 176 SER A C 1
ATOM 1389 O O . SER A 1 176 ? -19.734 -6.707 -24.141 1 74.94 176 SER A O 1
ATOM 1391 N N . GLU A 1 177 ? -21.328 -7.008 -22.688 1 76 177 GLU A N 1
ATOM 1392 C CA . GLU A 1 177 ? -22.203 -7.66 -23.656 1 76 177 GLU A CA 1
ATOM 1393 C C . GLU A 1 177 ? -22.625 -6.691 -24.75 1 76 177 GLU A C 1
ATOM 1395 O O . GLU A 1 177 ? -22.672 -7.055 -25.938 1 76 177 GLU A O 1
ATOM 1400 N N . GLU A 1 178 ? -22.906 -5.52 -24.297 1 77.12 178 GLU A N 1
ATOM 1401 C CA . GLU A 1 178 ? -23.328 -4.504 -25.266 1 77.12 178 GLU A CA 1
ATOM 1402 C C . GLU A 1 178 ? -22.188 -4.125 -26.203 1 77.12 178 GLU A C 1
ATOM 1404 O O . GLU A 1 178 ? -22.406 -3.951 -27.406 1 77.12 178 GLU A O 1
ATOM 1409 N N . ASN A 1 179 ? -21.062 -3.975 -25.625 1 73.88 179 ASN A N 1
ATOM 1410 C CA . ASN A 1 179 ? -19.891 -3.641 -26.438 1 73.88 179 ASN A CA 1
ATOM 1411 C C . ASN A 1 179 ? -19.547 -4.766 -27.406 1 73.88 179 ASN A C 1
ATOM 1413 O O . ASN A 1 179 ? -19.109 -4.508 -28.531 1 73.88 179 ASN A O 1
ATOM 1417 N N . HIS A 1 180 ? -19.672 -5.961 -26.953 1 70.31 180 HIS A N 1
ATOM 1418 C CA . HIS A 1 180 ? -19.453 -7.117 -27.828 1 70.31 180 HIS A CA 1
ATOM 1419 C C . HIS A 1 180 ? -20.438 -7.129 -28.984 1 70.31 180 HIS A C 1
ATOM 1421 O O . HIS A 1 180 ? -20.078 -7.461 -30.109 1 70.31 180 HIS A O 1
ATOM 1427 N N . ARG A 1 181 ? -21.594 -6.812 -28.719 1 67.19 181 ARG A N 1
ATOM 1428 C CA . ARG A 1 181 ? -22.625 -6.785 -29.75 1 67.19 181 ARG A CA 1
ATOM 1429 C C . ARG A 1 181 ? -22.328 -5.711 -30.797 1 67.19 181 ARG A C 1
ATOM 1431 O O . ARG A 1 181 ? -22.531 -5.926 -31.984 1 67.19 181 ARG A O 1
ATOM 1438 N N . VAL A 1 182 ? -21.766 -4.688 -30.203 1 64 182 VAL A N 1
ATOM 1439 C CA . VAL A 1 182 ? -21.562 -3.545 -31.094 1 64 182 VAL A CA 1
ATOM 1440 C C . VAL A 1 182 ? -20.203 -3.656 -31.797 1 64 182 VAL A C 1
ATOM 1442 O O . VAL A 1 182 ? -20.109 -3.418 -33 1 64 182 VAL A O 1
ATOM 1445 N N . ALA A 1 183 ? -19.188 -3.93 -31.078 1 61.06 183 ALA A N 1
ATOM 1446 C CA . ALA A 1 183 ? -17.828 -3.799 -31.609 1 61.06 183 ALA A CA 1
ATOM 1447 C C . ALA A 1 183 ? -17.219 -5.168 -31.875 1 61.06 183 ALA A C 1
ATOM 1449 O O . ALA A 1 183 ? -16.141 -5.266 -32.5 1 61.06 183 ALA A O 1
ATOM 1450 N N . GLY A 1 184 ? -18.047 -6.23 -31.562 1 53.62 184 GLY A N 1
ATOM 1451 C CA . GLY A 1 184 ? -17.562 -7.578 -31.828 1 53.62 184 GLY A CA 1
ATOM 1452 C C . GLY A 1 184 ? -16.531 -8.039 -30.812 1 53.62 184 GLY A C 1
ATOM 1453 O O . GLY A 1 184 ? -15.82 -9.023 -31.047 1 53.62 184 GLY A O 1
ATOM 1454 N N . GLY A 1 185 ? -16.406 -7.156 -29.781 1 56.06 185 GLY A N 1
ATOM 1455 C CA . GLY A 1 185 ? -15.398 -7.578 -28.828 1 56.06 185 GLY A CA 1
ATOM 1456 C C . GLY A 1 185 ? -15.875 -8.68 -27.891 1 56.06 185 GLY A C 1
ATOM 1457 O O . GLY A 1 185 ? -16.984 -9.195 -28.062 1 56.06 185 GLY A O 1
ATOM 1458 N N . ARG A 1 186 ? -15.102 -9.312 -27.297 1 54.06 186 ARG A N 1
ATOM 1459 C CA . ARG A 1 186 ? -15.469 -10.383 -26.375 1 54.06 186 ARG A CA 1
ATOM 1460 C C . ARG A 1 186 ? -16.234 -9.828 -25.172 1 54.06 186 ARG A C 1
ATOM 1462 O O . ARG A 1 186 ? -16.047 -8.672 -24.781 1 54.06 186 ARG A O 1
ATOM 1469 N N . SER A 1 187 ? -17.375 -10.633 -24.75 1 61.19 187 SER A N 1
ATOM 1470 C CA . SER A 1 187 ? -18.172 -10.266 -23.578 1 61.19 187 SER A CA 1
ATOM 1471 C C . SER A 1 187 ? -17.703 -11.008 -22.328 1 61.19 187 SER A C 1
ATOM 1473 O O . SER A 1 187 ? -17.219 -12.141 -22.422 1 61.19 187 SER A O 1
ATOM 1475 N N . ARG A 1 188 ? -17.797 -10.344 -21.188 1 65.44 188 ARG A N 1
ATOM 1476 C CA . ARG A 1 188 ? -17.547 -10.969 -19.891 1 65.44 188 ARG A CA 1
ATOM 1477 C C . ARG A 1 188 ? -18.578 -12.062 -19.609 1 65.44 188 ARG A C 1
ATOM 1479 O O . ARG A 1 188 ? -19.75 -11.914 -19.953 1 65.44 188 ARG A O 1
ATOM 1486 N N . ARG A 1 189 ? -18.047 -13.188 -19.109 1 67.56 189 ARG A N 1
ATOM 1487 C CA . ARG A 1 189 ? -18.953 -14.273 -18.734 1 67.56 189 ARG A CA 1
ATOM 1488 C C . ARG A 1 189 ? -19.953 -13.82 -17.688 1 67.56 189 ARG A C 1
ATOM 1490 O O . ARG A 1 189 ? -19.594 -13.133 -16.734 1 67.56 189 ARG A O 1
ATOM 1497 N N . HIS A 1 190 ? -21.188 -14.094 -18.016 1 76.19 190 HIS A N 1
ATOM 1498 C CA . HIS A 1 190 ? -22.234 -13.789 -17.047 1 76.19 190 HIS A CA 1
ATOM 1499 C C . HIS A 1 190 ? -22.141 -14.703 -15.828 1 76.19 190 HIS A C 1
ATOM 1501 O O . HIS A 1 190 ? -21.984 -15.914 -15.969 1 76.19 190 HIS A O 1
ATOM 1507 N N . MET A 1 191 ? -22.172 -14.102 -14.695 1 82.56 191 MET A N 1
ATOM 1508 C CA . MET A 1 191 ? -22.141 -14.875 -13.461 1 82.56 191 MET A CA 1
ATOM 1509 C C . MET A 1 191 ? -23.547 -15.07 -12.906 1 82.56 191 MET A C 1
ATOM 1511 O O . MET A 1 191 ? -24.328 -14.117 -12.82 1 82.56 191 MET A O 1
ATOM 1515 N N . SER A 1 192 ? -23.812 -16.328 -12.562 1 86.31 192 SER A N 1
ATOM 1516 C CA . SER A 1 192 ? -25.094 -16.641 -11.945 1 86.31 192 SER A CA 1
ATOM 1517 C C . SER A 1 192 ? -25.156 -16.141 -10.508 1 86.31 192 SER A C 1
ATOM 1519 O O . SER A 1 192 ? -24.141 -15.742 -9.938 1 86.31 192 SER A O 1
ATOM 1521 N N . GLY A 1 193 ? -26.359 -16.109 -10.016 1 87.12 193 GLY A N 1
ATOM 1522 C CA . GLY A 1 193 ? -26.531 -15.734 -8.625 1 87.12 193 GLY A CA 1
ATOM 1523 C C . GLY A 1 193 ? -25.75 -16.609 -7.668 1 87.12 193 GLY A C 1
ATOM 1524 O O . GLY A 1 193 ? -25.172 -16.125 -6.695 1 87.12 193 GLY A O 1
ATOM 1525 N N . LYS A 1 194 ? -25.766 -17.859 -7.957 1 90.62 194 LYS A N 1
ATOM 1526 C CA . LYS A 1 194 ? -25.031 -18.828 -7.133 1 90.62 194 LYS A CA 1
ATOM 1527 C C . LYS A 1 194 ? -23.531 -18.562 -7.191 1 90.62 194 LYS A C 1
ATOM 1529 O O . LYS A 1 194 ? -22.844 -18.641 -6.168 1 90.62 194 LYS A O 1
ATOM 1534 N N . GLU A 1 195 ? -23.031 -18.328 -8.344 1 88.5 195 GLU A N 1
ATOM 1535 C CA . GLU A 1 195 ? -21.609 -18.031 -8.508 1 88.5 195 GLU A CA 1
ATOM 1536 C C . GLU A 1 195 ? -21.219 -16.766 -7.77 1 88.5 195 GLU A C 1
ATOM 1538 O O . GLU A 1 195 ? -20.141 -16.688 -7.18 1 88.5 195 GLU A O 1
ATOM 1543 N N . MET A 1 196 ? -22.078 -15.828 -7.797 1 89.94 196 MET A N 1
ATOM 1544 C CA . MET A 1 196 ? -21.812 -14.562 -7.117 1 89.94 196 MET A CA 1
ATOM 1545 C C . MET A 1 196 ? -21.781 -14.75 -5.605 1 89.94 196 MET A C 1
ATOM 1547 O O . MET A 1 196 ? -20.969 -14.133 -4.914 1 89.94 196 MET A O 1
ATOM 1551 N N . ARG A 1 197 ? -22.656 -15.578 -5.113 1 91.81 197 ARG A N 1
ATOM 1552 C CA . ARG A 1 197 ? -22.656 -15.875 -3.686 1 91.81 197 ARG A CA 1
ATOM 1553 C C . ARG A 1 197 ? -21.391 -16.609 -3.273 1 91.81 197 ARG A C 1
ATOM 1555 O O . ARG A 1 197 ? -20.812 -16.328 -2.221 1 91.81 197 ARG A O 1
ATOM 1562 N N . LYS A 1 198 ? -21.031 -17.531 -4.094 1 92.44 198 LYS A N 1
ATOM 1563 C CA . LYS A 1 198 ? -19.781 -18.25 -3.84 1 92.44 198 LYS A CA 1
ATOM 1564 C C . LYS A 1 198 ? -18.594 -17.297 -3.824 1 92.44 198 LYS A C 1
ATOM 1566 O O . LYS A 1 198 ? -17.719 -17.406 -2.965 1 92.44 198 LYS A O 1
ATOM 1571 N N . LEU A 1 199 ? -18.562 -16.391 -4.777 1 92.19 199 LEU A N 1
ATOM 1572 C CA . LEU A 1 199 ? -17.484 -15.406 -4.852 1 92.19 199 LEU A CA 1
ATOM 1573 C C . LEU A 1 199 ? -17.438 -14.562 -3.584 1 92.19 199 LEU A C 1
ATOM 1575 O O . LEU A 1 199 ? -16.359 -14.305 -3.045 1 92.19 199 LEU A O 1
ATOM 1579 N N . ARG A 1 200 ? -18.547 -14.203 -3.119 1 93.62 200 ARG A N 1
ATOM 1580 C CA . ARG A 1 200 ? -18.625 -13.398 -1.905 1 93.62 200 ARG A CA 1
ATOM 1581 C C . ARG A 1 200 ? -18.062 -14.156 -0.708 1 93.62 200 ARG A C 1
ATOM 1583 O O . ARG A 1 200 ? -17.375 -13.578 0.134 1 93.62 200 ARG A O 1
ATOM 1590 N N . LEU A 1 201 ? -18.391 -15.406 -0.634 1 94.69 201 LEU A N 1
ATOM 1591 C CA . LEU A 1 201 ? -17.891 -16.234 0.458 1 94.69 201 LEU A CA 1
ATOM 1592 C C . LEU A 1 201 ? -16.375 -16.344 0.409 1 94.69 201 LEU A C 1
ATOM 1594 O O . LEU A 1 201 ? -15.703 -16.266 1.445 1 94.69 201 LEU A O 1
ATOM 1598 N N . ILE A 1 202 ? -15.875 -16.5 -0.78 1 94.31 202 ILE A N 1
ATOM 1599 C CA . ILE A 1 202 ? -14.43 -16.609 -0.957 1 94.31 202 ILE A CA 1
ATOM 1600 C C . ILE A 1 202 ? -13.758 -15.289 -0.554 1 94.31 202 ILE A C 1
ATOM 1602 O O . ILE A 1 202 ? -12.727 -15.297 0.122 1 94.31 202 ILE A O 1
ATOM 1606 N N . ILE A 1 203 ? -14.375 -14.172 -0.966 1 95.94 203 ILE A N 1
ATOM 1607 C CA . ILE A 1 203 ? -13.828 -12.859 -0.636 1 95.94 203 ILE A CA 1
ATOM 1608 C C . ILE A 1 203 ? -13.812 -12.672 0.879 1 95.94 203 ILE A C 1
ATOM 1610 O O . ILE A 1 203 ? -12.812 -12.242 1.448 1 95.94 203 ILE A O 1
ATOM 1614 N N . ASN A 1 204 ? -14.906 -13.047 1.531 1 96.56 204 ASN A N 1
ATOM 1615 C CA . ASN A 1 204 ? -14.977 -12.938 2.984 1 96.56 204 ASN A CA 1
ATOM 1616 C C . ASN A 1 204 ? -13.922 -13.805 3.664 1 96.56 204 ASN A C 1
ATOM 1618 O O . ASN A 1 204 ? -13.281 -13.367 4.625 1 96.56 204 ASN A O 1
ATOM 1622 N N . PHE A 1 205 ? -13.766 -14.945 3.131 1 96.25 205 PHE A N 1
ATOM 1623 C CA . PHE A 1 205 ? -12.805 -15.898 3.688 1 96.25 205 PHE A CA 1
ATOM 1624 C C . PHE A 1 205 ? -11.375 -15.391 3.508 1 96.25 205 PHE A C 1
ATOM 1626 O O . PHE A 1 205 ? -10.602 -15.344 4.469 1 96.25 205 PHE A O 1
ATOM 1633 N N . MET A 1 206 ? -11.062 -14.93 2.289 1 95.81 206 MET A N 1
ATOM 1634 C CA . MET A 1 206 ? -9.703 -14.531 1.943 1 95.81 206 MET A CA 1
ATOM 1635 C C . MET A 1 206 ? -9.344 -13.203 2.594 1 95.81 206 MET A C 1
ATOM 1637 O O . MET A 1 206 ? -8.188 -12.977 2.955 1 95.81 206 MET A O 1
ATOM 1641 N N . SER A 1 207 ? -10.312 -12.312 2.793 1 97.12 207 SER A N 1
ATOM 1642 C CA . SER A 1 207 ? -10.055 -10.961 3.279 1 97.12 207 SER A CA 1
ATOM 1643 C C . SER A 1 207 ? -10.195 -10.883 4.797 1 97.12 207 SER A C 1
ATOM 1645 O O . SER A 1 207 ? -9.734 -9.93 5.418 1 97.12 207 SER A O 1
ATOM 1647 N N . SER A 1 208 ? -10.961 -11.797 5.379 1 97.31 208 SER A N 1
ATOM 1648 C CA . SER A 1 208 ? -11.344 -11.766 6.785 1 97.31 208 SER A CA 1
ATOM 1649 C C . SER A 1 208 ? -12.273 -10.594 7.082 1 97.31 208 SER A C 1
ATOM 1651 O O . SER A 1 208 ? -12.523 -10.266 8.242 1 97.31 208 SER A O 1
ATOM 1653 N N . CYS A 1 209 ? -12.703 -9.891 6.066 1 97.25 209 CYS A N 1
ATOM 1654 C CA . CYS A 1 209 ? -13.609 -8.758 6.227 1 97.25 209 CYS A CA 1
ATOM 1655 C C . CYS A 1 209 ? -15.062 -9.219 6.219 1 97.25 209 CYS A C 1
ATOM 1657 O O . CYS A 1 209 ? -15.82 -8.891 5.301 1 97.25 209 CYS A O 1
ATOM 1659 N N . TYR A 1 210 ? -15.484 -9.805 7.305 1 96.44 210 TYR A N 1
ATOM 1660 C CA . TYR A 1 210 ? -16.828 -10.367 7.434 1 96.44 210 TYR A CA 1
ATOM 1661 C C . TYR A 1 210 ? -17.875 -9.273 7.539 1 96.44 210 TYR A C 1
ATOM 1663 O O . TYR A 1 210 ? -17.578 -8.164 7.992 1 96.44 210 TYR A O 1
ATOM 1671 N N . PRO A 1 211 ? -19.078 -9.586 7.105 1 95.12 211 PRO A N 1
ATOM 1672 C CA . PRO A 1 211 ? -20.156 -8.594 7.133 1 95.12 211 PRO A CA 1
ATOM 1673 C C . PRO A 1 211 ? -20.812 -8.477 8.508 1 95.12 211 PRO A C 1
ATOM 1675 O O . PRO A 1 211 ? -22.031 -8.383 8.602 1 95.12 211 PRO A O 1
ATOM 1678 N N . TRP A 1 212 ? -20.078 -8.602 9.57 1 94.5 212 TRP A N 1
ATOM 1679 C CA . TRP A 1 212 ? -20.562 -8.531 10.953 1 94.5 212 TRP A CA 1
ATOM 1680 C C . TRP A 1 212 ? -19.797 -7.469 11.734 1 94.5 212 TRP A C 1
ATOM 1682 O O . TRP A 1 212 ? -18.688 -7.078 11.352 1 94.5 212 TRP A O 1
ATOM 1692 N N . PRO A 1 213 ? -20.438 -7.09 12.844 1 91.56 213 PRO A N 1
ATOM 1693 C CA . PRO A 1 213 ? -19.703 -6.145 13.68 1 91.56 213 PRO A CA 1
ATOM 1694 C C . PRO A 1 213 ? -18.391 -6.723 14.203 1 91.56 213 PRO A C 1
ATOM 1696 O O . PRO A 1 213 ? -18.281 -7.934 14.43 1 91.56 213 PRO A O 1
ATOM 1699 N N . ARG A 1 214 ? -17.5 -5.898 14.445 1 90.38 214 ARG A N 1
ATOM 1700 C CA . ARG A 1 214 ? -16.141 -6.277 14.781 1 90.38 214 ARG A CA 1
ATOM 1701 C C . ARG A 1 214 ? -16.094 -7.133 16.031 1 90.38 214 ARG A C 1
ATOM 1703 O O . ARG A 1 214 ? -15.273 -8.047 16.141 1 90.38 214 ARG A O 1
ATOM 1710 N N . PHE A 1 215 ? -16.938 -6.836 16.984 1 90.81 215 PHE A N 1
ATOM 1711 C CA . PHE A 1 215 ? -16.859 -7.574 18.234 1 90.81 215 PHE A CA 1
ATOM 1712 C C . PHE A 1 215 ? -17.188 -9.047 18.016 1 90.81 215 PHE A C 1
ATOM 1714 O O . PHE A 1 215 ? -16.75 -9.906 18.781 1 90.81 215 PHE A O 1
ATOM 1721 N N . ILE A 1 216 ? -17.891 -9.344 16.953 1 94.5 216 ILE A N 1
ATOM 1722 C CA . ILE A 1 216 ? -18.172 -10.727 16.578 1 94.5 216 ILE A CA 1
ATOM 1723 C C . ILE A 1 216 ? -17.125 -11.195 15.555 1 94.5 216 ILE A C 1
ATOM 1725 O O . ILE A 1 216 ? -16.594 -12.297 15.68 1 94.5 216 ILE A O 1
ATOM 1729 N N . ALA A 1 217 ? -16.828 -10.344 14.609 1 95.06 217 ALA A N 1
ATOM 1730 C CA . ALA A 1 217 ? -16.016 -10.703 13.461 1 95.06 217 ALA A CA 1
ATOM 1731 C C . ALA A 1 217 ? -14.57 -10.984 13.883 1 95.06 217 ALA A C 1
ATOM 1733 O O . ALA A 1 217 ? -13.914 -11.867 13.32 1 95.06 217 ALA A O 1
ATOM 1734 N N . VAL A 1 218 ? -14.047 -10.266 14.844 1 94 218 VAL A N 1
ATOM 1735 C CA . VAL A 1 218 ? -12.641 -10.352 15.203 1 94 218 VAL A CA 1
ATOM 1736 C C . VAL A 1 218 ? -12.344 -11.719 15.812 1 94 218 VAL A C 1
ATOM 1738 O O . VAL A 1 218 ? -11.438 -12.422 15.359 1 94 218 VAL A O 1
ATOM 1741 N N . PRO A 1 219 ? -13.133 -12.164 16.812 1 95.12 219 PRO A N 1
ATOM 1742 C CA . PRO A 1 219 ? -12.852 -13.5 17.344 1 95.12 219 PRO A CA 1
ATOM 1743 C C . PRO A 1 219 ? -13.07 -14.609 16.312 1 95.12 219 PRO A C 1
ATOM 1745 O O . PRO A 1 219 ? -12.32 -15.586 16.297 1 95.12 219 PRO A O 1
ATOM 1748 N N . VAL A 1 220 ? -14.055 -14.469 15.539 1 95.94 220 VAL A N 1
ATOM 1749 C CA . VAL A 1 220 ? -14.312 -15.469 14.508 1 95.94 220 VAL A CA 1
ATOM 1750 C C . VAL A 1 220 ? -13.133 -15.523 13.531 1 95.94 220 VAL A C 1
ATOM 1752 O O . VAL A 1 220 ? -12.648 -16.609 13.195 1 95.94 220 VAL A O 1
ATOM 1755 N N . SER A 1 221 ? -12.742 -14.375 13.078 1 95.62 221 SER A N 1
ATOM 1756 C CA . SER A 1 221 ? -11.602 -14.289 12.164 1 95.62 221 SER A CA 1
ATOM 1757 C C . SER A 1 221 ? -10.352 -14.898 12.789 1 95.62 221 SER A C 1
ATOM 1759 O O . SER A 1 221 ? -9.594 -15.602 12.117 1 95.62 221 SER A O 1
ATOM 1761 N N . PHE A 1 222 ? -10.148 -14.641 13.992 1 94.62 222 PHE A N 1
ATOM 1762 C CA . PHE A 1 222 ? -9 -15.195 14.703 1 94.62 222 PHE A CA 1
ATOM 1763 C C . PHE A 1 222 ? -9.047 -16.719 14.703 1 94.62 222 PHE A C 1
ATOM 1765 O O . PHE A 1 222 ? -8.047 -17.375 14.406 1 94.62 222 PHE A O 1
ATOM 1772 N N . ALA A 1 223 ? -10.172 -17.203 15.039 1 97 223 ALA A N 1
ATOM 1773 C CA . ALA A 1 223 ? -10.344 -18.656 15.086 1 97 223 ALA A CA 1
ATOM 1774 C C . ALA A 1 223 ? -10.133 -19.281 13.703 1 97 223 ALA A C 1
ATOM 1776 O O . ALA A 1 223 ? -9.453 -20.281 13.57 1 97 223 ALA A O 1
ATOM 1777 N N . VAL A 1 224 ? -10.703 -18.672 12.727 1 97.25 224 VAL A N 1
ATOM 1778 C CA . VAL A 1 224 ? -10.602 -19.172 11.359 1 97.25 224 VAL A CA 1
ATOM 1779 C C . VAL A 1 224 ? -9.148 -19.141 10.898 1 97.25 224 VAL A C 1
ATOM 1781 O O . VAL A 1 224 ? -8.648 -20.109 10.32 1 97.25 224 VAL A O 1
ATOM 1784 N N . ARG A 1 225 ? -8.492 -18.125 11.109 1 96 225 ARG A N 1
ATOM 1785 C CA . ARG A 1 225 ? -7.094 -17.984 10.711 1 96 225 ARG A CA 1
ATOM 1786 C C . ARG A 1 225 ? -6.219 -19.016 11.398 1 96 225 ARG A C 1
ATOM 1788 O O . ARG A 1 225 ? -5.328 -19.609 10.781 1 96 225 ARG A O 1
ATOM 1795 N N . TRP A 1 226 ? -6.527 -19.234 12.641 1 95.44 226 TRP A N 1
ATOM 1796 C CA . TRP A 1 226 ? -5.766 -20.219 13.391 1 95.44 226 TRP A CA 1
ATOM 1797 C C . TRP A 1 226 ? -6.027 -21.625 12.867 1 95.44 226 TRP A C 1
ATOM 1799 O O . TRP A 1 226 ? -5.109 -22.453 12.773 1 95.44 226 TRP A O 1
ATOM 1809 N N . LEU A 1 227 ? -7.207 -21.828 12.602 1 96.88 227 LEU A N 1
ATOM 1810 C CA . LEU A 1 227 ? -7.562 -23.125 12.055 1 96.88 227 LEU A CA 1
ATOM 1811 C C . LEU A 1 227 ? -6.887 -23.359 10.703 1 96.88 227 LEU A C 1
ATOM 1813 O O . LEU A 1 227 ? -6.301 -24.406 10.477 1 96.88 227 LEU A O 1
ATOM 1817 N N . VAL A 1 228 ? -6.961 -22.391 9.836 1 96.19 228 VAL A N 1
ATOM 1818 C CA . VAL A 1 228 ? -6.363 -22.5 8.516 1 96.19 228 VAL A CA 1
ATOM 1819 C C . VAL A 1 228 ? -4.852 -22.672 8.641 1 96.19 228 VAL A C 1
ATOM 1821 O O . VAL A 1 228 ? -4.25 -23.484 7.93 1 96.19 228 VAL A O 1
ATOM 1824 N N . CYS A 1 229 ? -4.273 -21.906 9.484 1 94.31 229 CYS A N 1
ATOM 1825 C CA . CYS A 1 229 ? -2.838 -22.031 9.727 1 94.31 229 CYS A CA 1
ATOM 1826 C C . CYS A 1 229 ? -2.48 -23.438 10.195 1 94.31 229 CYS A C 1
ATOM 1828 O O . CYS A 1 229 ? -1.503 -24.016 9.727 1 94.31 229 CYS A O 1
ATOM 1830 N N . GLY A 1 230 ? -3.232 -23.922 11.133 1 94.81 230 GLY A N 1
ATOM 1831 C CA . GLY A 1 230 ? -3 -25.266 11.625 1 94.81 230 GLY A CA 1
ATOM 1832 C C . GLY A 1 230 ? -3.107 -26.328 10.555 1 94.81 230 GLY A C 1
ATOM 1833 O O . GLY A 1 230 ? -2.254 -27.219 10.453 1 94.81 230 GLY A O 1
ATOM 1834 N N . VAL A 1 231 ? -4.117 -26.266 9.789 1 95.25 231 VAL A N 1
ATOM 1835 C CA . VAL A 1 231 ? -4.328 -27.234 8.719 1 95.25 231 VAL A CA 1
ATOM 1836 C C . VAL A 1 231 ? -3.203 -27.125 7.691 1 95.25 231 VAL A C 1
ATOM 1838 O O . VAL A 1 231 ? -2.725 -28.141 7.176 1 95.25 231 VAL A O 1
ATOM 1841 N N . ALA A 1 232 ? -2.822 -25.875 7.355 1 93.38 232 ALA A N 1
ATOM 1842 C CA . ALA A 1 232 ? -1.725 -25.672 6.418 1 93.38 232 ALA A CA 1
ATOM 1843 C C . ALA A 1 232 ? -0.434 -26.297 6.93 1 93.38 232 ALA A C 1
ATOM 1845 O O . ALA A 1 232 ? 0.292 -26.953 6.168 1 93.38 232 ALA A O 1
ATOM 1846 N N . MET A 1 233 ? -0.173 -26.125 8.172 1 91.62 233 MET A N 1
ATOM 1847 C CA . MET A 1 233 ? 1.017 -26.703 8.781 1 91.62 233 MET A CA 1
ATOM 1848 C C . MET A 1 233 ? 0.966 -28.234 8.734 1 91.62 233 MET A C 1
ATOM 1850 O O . MET A 1 233 ? 1.965 -28.875 8.414 1 91.62 233 MET A O 1
ATOM 1854 N N . LEU A 1 234 ? -0.149 -28.703 9.047 1 92.25 234 LEU A N 1
ATOM 1855 C CA . LEU A 1 234 ? -0.335 -30.141 9.023 1 92.25 234 LEU A CA 1
ATOM 1856 C C . LEU A 1 234 ? -0.153 -30.688 7.609 1 92.25 234 LEU A C 1
ATOM 1858 O O . LEU A 1 234 ? 0.5 -31.719 7.418 1 92.25 234 LEU A O 1
ATOM 1862 N N . THR A 1 235 ? -0.756 -30 6.703 1 89.81 235 THR A N 1
ATOM 1863 C CA . THR A 1 235 ? -0.652 -30.422 5.312 1 89.81 235 THR A CA 1
ATOM 1864 C C . THR A 1 235 ? 0.803 -30.422 4.852 1 89.81 235 THR A C 1
ATOM 1866 O O . THR A 1 235 ? 1.254 -31.344 4.184 1 89.81 235 THR A O 1
ATOM 1869 N N . ARG A 1 236 ? 1.557 -29.469 5.152 1 87.5 236 ARG A N 1
ATOM 1870 C CA . ARG A 1 236 ? 2.971 -29.391 4.801 1 87.5 236 ARG A CA 1
ATOM 1871 C C . ARG A 1 236 ? 3.762 -30.516 5.457 1 87.5 236 ARG A C 1
ATOM 1873 O O . ARG A 1 236 ? 4.648 -31.094 4.836 1 87.5 236 ARG A O 1
ATOM 1880 N N . PHE A 1 237 ? 3.389 -30.734 6.676 1 88.69 237 PHE A N 1
ATOM 1881 C CA . PHE A 1 237 ? 4.055 -31.797 7.414 1 88.69 237 PHE A CA 1
ATOM 1882 C C . PHE A 1 237 ? 3.783 -33.156 6.77 1 88.69 237 PHE A C 1
ATOM 1884 O O . PHE A 1 237 ? 4.707 -33.938 6.555 1 88.69 237 PHE A O 1
ATOM 1891 N N . LEU A 1 238 ? 2.553 -33.375 6.469 1 88.25 238 LEU A N 1
ATOM 1892 C CA . LEU A 1 238 ? 2.17 -34.656 5.852 1 88.25 238 LEU A CA 1
ATOM 1893 C C . LEU A 1 238 ? 2.809 -34.812 4.473 1 88.25 238 LEU A C 1
ATOM 1895 O O . LEU A 1 238 ? 3.146 -35.906 4.055 1 88.25 238 LEU A O 1
ATOM 1899 N N . ARG A 1 239 ? 2.932 -33.719 3.756 1 83.56 239 ARG A N 1
ATOM 1900 C CA . ARG A 1 239 ? 3.615 -33.75 2.467 1 83.56 239 ARG A CA 1
ATOM 1901 C C . ARG A 1 239 ? 5.09 -34.094 2.637 1 83.56 239 ARG A C 1
ATOM 1903 O O . ARG A 1 239 ? 5.668 -34.812 1.809 1 83.56 239 ARG A O 1
ATOM 1910 N N . SER A 1 240 ? 5.617 -33.594 3.688 1 82.81 240 SER A N 1
ATOM 1911 C CA . SER A 1 240 ? 7.035 -33.844 3.949 1 82.81 240 SER A CA 1
ATOM 1912 C C . SER A 1 240 ? 7.316 -35.281 4.266 1 82.81 240 SER A C 1
ATOM 1914 O O . SER A 1 240 ? 8.414 -35.781 4.008 1 82.81 240 SER A O 1
ATOM 1916 N N . ILE A 1 241 ? 6.258 -36 4.73 1 84.06 241 ILE A N 1
ATOM 1917 C CA . ILE A 1 241 ? 6.469 -37.406 5.055 1 84.06 241 ILE A CA 1
ATOM 1918 C C . ILE A 1 241 ? 5.824 -38.281 3.986 1 84.06 241 ILE A C 1
ATOM 1920 O O . ILE A 1 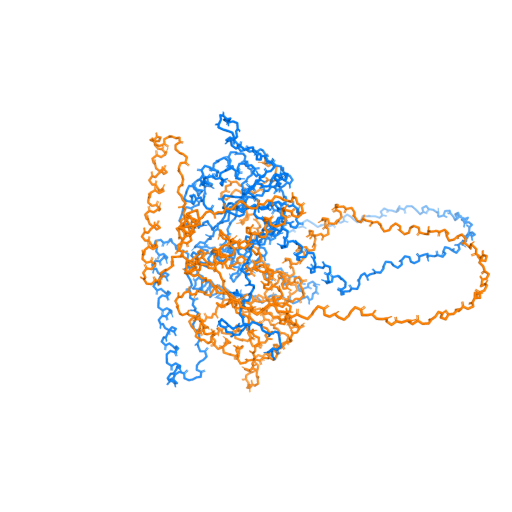241 ? 5.59 -39.469 4.207 1 84.06 241 ILE A O 1
ATOM 1924 N N . ASN A 1 242 ? 5.375 -37.688 2.861 1 77.75 242 ASN A N 1
ATOM 1925 C CA . ASN A 1 242 ? 4.934 -38.344 1.643 1 77.75 242 ASN A CA 1
ATOM 1926 C C . ASN A 1 242 ? 3.578 -39.031 1.835 1 77.75 242 ASN A C 1
ATOM 1928 O O . ASN A 1 242 ? 3.285 -40.031 1.189 1 77.75 242 ASN A O 1
ATOM 1932 N N . ILE A 1 243 ? 2.9 -38.719 2.857 1 68.94 243 ILE A N 1
ATOM 1933 C CA . ILE A 1 243 ? 1.551 -39.25 3.018 1 68.94 243 ILE A CA 1
ATOM 1934 C C . ILE A 1 243 ? 0.614 -38.594 2.008 1 68.94 243 ILE A C 1
ATOM 1936 O O . ILE A 1 243 ? -0.262 -39.25 1.443 1 68.94 243 ILE A O 1
ATOM 1940 N N . LEU A 1 244 ? 0.678 -37.406 1.897 1 63.12 244 LEU A N 1
ATOM 1941 C CA . LEU A 1 244 ? -0.131 -36.625 0.952 1 63.12 244 LEU A CA 1
ATOM 1942 C C . LEU A 1 244 ? 0.65 -36.344 -0.326 1 63.12 244 LEU A C 1
ATOM 1944 O O . LEU A 1 244 ? 0.652 -35.219 -0.819 1 63.12 244 LEU A O 1
ATOM 1948 N N . MET A 1 245 ? 1.195 -37.469 -0.769 1 59.06 245 MET A N 1
ATOM 1949 C CA . MET A 1 245 ? 2.02 -37.344 -1.969 1 59.06 245 MET A CA 1
ATOM 1950 C C . MET A 1 245 ? 1.169 -37 -3.182 1 59.06 245 MET A C 1
ATOM 1952 O O . MET A 1 245 ? 0.052 -37.469 -3.332 1 59.06 245 MET A O 1
ATOM 1956 N N . GLY A 1 246 ? 1.454 -35.969 -3.848 1 57.53 246 GLY A N 1
ATOM 1957 C CA . GLY A 1 246 ? 0.778 -35.656 -5.094 1 57.53 246 GLY A CA 1
ATOM 1958 C C . GLY A 1 246 ? -0.309 -34.594 -4.918 1 57.53 246 GLY A C 1
ATOM 1959 O O . GLY A 1 246 ? -0.833 -34.062 -5.902 1 57.53 246 GLY A O 1
ATOM 1960 N N . SER A 1 247 ? -0.677 -34.562 -3.598 1 64.06 247 SER A N 1
ATOM 1961 C CA . SER A 1 247 ? -1.772 -33.625 -3.434 1 64.06 247 SER A CA 1
ATOM 1962 C C . SER A 1 247 ? -1.302 -32.188 -3.672 1 64.06 247 SER A C 1
ATOM 1964 O O . SER A 1 247 ? -0.233 -31.781 -3.201 1 64.06 247 SER A O 1
ATOM 1966 N N . ARG A 1 248 ? -1.941 -31.578 -4.559 1 69.69 248 ARG A N 1
ATOM 1967 C CA . ARG A 1 248 ? -1.65 -30.203 -4.93 1 69.69 248 ARG A CA 1
ATOM 1968 C C . ARG A 1 248 ? -2.492 -29.219 -4.109 1 69.69 248 ARG A C 1
ATOM 1970 O O . ARG A 1 248 ? -2.674 -28.078 -4.504 1 69.69 248 ARG A O 1
ATOM 1977 N N . PHE A 1 249 ? -2.824 -29.766 -2.971 1 82.06 249 PHE A N 1
ATOM 1978 C CA . PHE A 1 249 ? -3.729 -28.953 -2.168 1 82.06 249 PHE A CA 1
ATOM 1979 C C . PHE A 1 249 ? -2.949 -27.938 -1.342 1 82.06 249 PHE A C 1
ATOM 1981 O O . PHE A 1 249 ? -2.035 -28.312 -0.6 1 82.06 249 PHE A O 1
ATOM 1988 N N . VAL A 1 250 ? -3.145 -26.719 -1.513 1 90.38 250 VAL A N 1
ATOM 1989 C CA . VAL A 1 250 ? -2.488 -25.625 -0.805 1 90.38 250 VAL A CA 1
ATOM 1990 C C . VAL A 1 250 ? -3.539 -24.688 -0.197 1 90.38 250 VAL A C 1
ATOM 1992 O O . VAL A 1 250 ? -4.531 -24.359 -0.85 1 90.38 250 VAL A O 1
ATOM 1995 N N . LEU A 1 251 ? -3.363 -24.469 1.093 1 93.94 251 LEU A N 1
ATOM 1996 C CA . LEU A 1 251 ? -4.242 -23.516 1.75 1 93.94 251 LEU A CA 1
ATOM 1997 C C . LEU A 1 251 ? -3.586 -22.141 1.819 1 93.94 251 LEU A C 1
ATOM 1999 O O . LEU A 1 251 ? -2.375 -22.031 2.031 1 93.94 251 LEU A O 1
ATOM 2003 N N . PRO A 1 252 ? -4.441 -21.156 1.677 1 95.31 252 PRO A N 1
ATOM 2004 C CA . PRO A 1 252 ? -3.879 -19.797 1.751 1 95.31 252 PRO A CA 1
ATOM 2005 C C . PRO A 1 252 ? -3.559 -19.375 3.182 1 95.31 252 PRO A C 1
ATOM 2007 O O . PRO A 1 252 ? -4.129 -19.906 4.133 1 95.31 252 PRO A O 1
ATOM 2010 N N . THR A 1 253 ? -2.635 -18.516 3.287 1 96.31 253 THR A N 1
ATOM 2011 C CA . THR A 1 253 ? -2.438 -17.812 4.551 1 96.31 253 THR A CA 1
ATOM 2012 C C . THR A 1 253 ? -3.322 -16.578 4.625 1 96.31 253 THR A C 1
ATOM 2014 O O . THR A 1 253 ? -3.307 -15.742 3.721 1 96.31 253 THR A O 1
ATOM 2017 N N . LEU A 1 254 ? -4.059 -16.5 5.695 1 97.38 254 LEU A N 1
ATOM 2018 C CA . LEU A 1 254 ? -5.004 -15.398 5.867 1 97.38 254 LEU A CA 1
ATOM 2019 C C . LEU A 1 254 ? -4.438 -14.336 6.797 1 97.38 254 LEU A C 1
ATOM 2021 O O . LEU A 1 254 ? -3.754 -14.656 7.773 1 97.38 254 LEU A O 1
ATOM 2025 N N . SER A 1 255 ? -4.707 -13.125 6.461 1 96.19 255 SER A N 1
ATOM 2026 C CA . SER A 1 255 ? -4.371 -12.016 7.352 1 96.19 255 SER A CA 1
ATOM 2027 C C . SER A 1 255 ? -5.613 -11.477 8.055 1 96.19 255 SER A C 1
ATOM 2029 O O . SER A 1 255 ? -6.734 -11.867 7.734 1 96.19 255 SER A O 1
ATOM 2031 N N . SER A 1 256 ? -5.355 -10.633 9.102 1 97.06 256 SER A N 1
ATOM 2032 C CA . SER A 1 256 ? -6.488 -9.969 9.742 1 97.06 256 SER A CA 1
ATOM 2033 C C . SER A 1 256 ? -7.199 -9.031 8.766 1 97.06 256 SER A C 1
ATOM 2035 O O . SER A 1 256 ? -6.617 -8.609 7.766 1 97.06 256 SER A O 1
ATOM 2037 N N . ALA A 1 257 ? -8.477 -8.734 9.094 1 98.06 257 ALA A N 1
ATOM 2038 C CA . ALA A 1 257 ? -9.25 -7.801 8.273 1 98.06 257 ALA A CA 1
ATOM 2039 C C . ALA A 1 257 ? -8.539 -6.461 8.141 1 98.06 257 ALA A C 1
ATOM 2041 O O . ALA A 1 257 ? -8.508 -5.867 7.062 1 98.06 257 ALA A O 1
ATOM 2042 N N . GLU A 1 258 ? -7.969 -6 9.211 1 97.75 258 GLU A N 1
ATOM 2043 C CA . GLU A 1 258 ? -7.273 -4.719 9.211 1 97.75 258 GLU A CA 1
ATOM 2044 C C . GLU A 1 258 ? -6.043 -4.762 8.305 1 97.75 258 GLU A C 1
ATOM 2046 O O . GLU A 1 258 ? -5.809 -3.84 7.52 1 97.75 258 GLU A O 1
ATOM 2051 N N . THR A 1 259 ? -5.266 -5.816 8.445 1 98.56 259 THR A N 1
ATOM 2052 C CA . THR A 1 259 ? -4.062 -5.953 7.629 1 98.56 259 THR A CA 1
ATOM 2053 C C . THR A 1 259 ? -4.414 -6.027 6.145 1 98.56 259 THR A C 1
ATOM 2055 O O . THR A 1 259 ? -3.795 -5.352 5.32 1 98.56 259 THR A O 1
ATOM 2058 N N . TRP A 1 260 ? -5.43 -6.781 5.871 1 98.75 260 TRP A N 1
ATOM 2059 C CA . TRP A 1 260 ? -5.844 -6.949 4.48 1 98.75 260 TRP A CA 1
ATOM 2060 C C . TRP A 1 260 ? -6.367 -5.641 3.904 1 98.75 260 TRP A C 1
ATOM 2062 O O . TRP A 1 260 ? -5.992 -5.246 2.797 1 98.75 260 TRP A O 1
ATOM 2072 N N . ALA A 1 261 ? -7.219 -4.988 4.602 1 98.75 261 ALA A N 1
ATOM 2073 C CA . ALA A 1 261 ? -7.785 -3.721 4.145 1 98.75 261 ALA A CA 1
ATOM 2074 C C . ALA A 1 261 ? -6.703 -2.652 4.016 1 98.75 261 ALA A C 1
ATOM 2076 O O . ALA A 1 261 ? -6.715 -1.856 3.072 1 98.75 261 ALA A O 1
ATOM 2077 N N . THR A 1 262 ? -5.773 -2.619 4.922 1 98.88 262 THR A N 1
ATOM 2078 C CA . THR A 1 262 ? -4.672 -1.663 4.895 1 98.88 262 THR A CA 1
ATOM 2079 C C . THR A 1 262 ? -3.793 -1.889 3.668 1 98.88 262 THR A C 1
ATOM 2081 O O . THR A 1 262 ? -3.367 -0.931 3.018 1 98.88 262 THR A O 1
ATOM 2084 N N . LYS A 1 263 ? -3.527 -3.158 3.4 1 98.88 263 LYS A N 1
ATOM 2085 C CA . LYS A 1 263 ? -2.76 -3.492 2.205 1 98.88 263 LYS A CA 1
ATOM 2086 C C . LYS A 1 263 ? -3.385 -2.871 0.959 1 98.88 263 LYS A C 1
ATOM 2088 O O . LYS A 1 263 ? -2.717 -2.146 0.219 1 98.88 263 LYS A O 1
ATOM 2093 N N . ASN A 1 264 ? -4.617 -3.08 0.77 1 98.88 264 ASN A N 1
ATOM 2094 C CA . ASN A 1 264 ? -5.32 -2.617 -0.423 1 98.88 264 ASN A CA 1
ATOM 2095 C C . ASN A 1 264 ? -5.445 -1.097 -0.445 1 98.88 264 ASN A C 1
ATOM 2097 O O . ASN A 1 264 ? -5.324 -0.475 -1.502 1 98.88 264 ASN A O 1
ATOM 2101 N N . THR A 1 265 ? -5.707 -0.527 0.694 1 98.94 265 THR A N 1
ATOM 2102 C CA . THR A 1 265 ? -5.809 0.923 0.819 1 98.94 265 THR A CA 1
ATOM 2103 C C . THR A 1 265 ? -4.473 1.588 0.495 1 98.94 265 THR A C 1
ATOM 2105 O O . THR A 1 265 ? -4.438 2.639 -0.15 1 98.94 265 THR A O 1
ATOM 2108 N N . SER A 1 266 ? -3.393 0.986 0.921 1 98.94 266 SER A N 1
ATOM 2109 C CA . SER A 1 266 ? -2.059 1.541 0.712 1 98.94 266 SER A CA 1
ATOM 2110 C C . SER A 1 266 ? -1.672 1.513 -0.763 1 98.94 266 SER A C 1
ATOM 2112 O O . SER A 1 266 ? -0.969 2.402 -1.243 1 98.94 266 SER A O 1
ATOM 2114 N N . LEU A 1 267 ? -2.096 0.496 -1.481 1 98.94 267 LEU A N 1
ATOM 2115 C CA . LEU A 1 267 ? -1.883 0.476 -2.924 1 98.94 267 LEU A CA 1
ATOM 2116 C C . LEU A 1 267 ? -2.51 1.7 -3.584 1 98.94 267 LEU A C 1
ATOM 2118 O O . LEU A 1 267 ? -1.862 2.383 -4.379 1 98.94 267 LEU A O 1
ATOM 2122 N N . ALA A 1 268 ? -3.732 2.033 -3.209 1 98.94 268 ALA A N 1
ATOM 2123 C CA . ALA A 1 268 ? -4.43 3.201 -3.738 1 98.94 268 ALA A CA 1
ATOM 2124 C C . ALA A 1 268 ? -3.725 4.492 -3.332 1 98.94 268 ALA A C 1
ATOM 2126 O O . ALA A 1 268 ? -3.572 5.406 -4.145 1 98.94 268 ALA A O 1
ATOM 2127 N N . ALA A 1 269 ? -3.279 4.527 -2.098 1 98.94 269 ALA A N 1
ATOM 2128 C CA . ALA A 1 269 ? -2.621 5.73 -1.589 1 98.94 269 ALA A CA 1
ATOM 2129 C C . ALA A 1 269 ? -1.339 6.023 -2.361 1 98.94 269 ALA A C 1
ATOM 2131 O O . ALA A 1 269 ? -1.024 7.184 -2.639 1 98.94 269 ALA A O 1
ATOM 2132 N N . MET A 1 270 ? -0.6 4.965 -2.674 1 98.94 270 MET A N 1
ATOM 2133 C CA . MET A 1 270 ? 0.652 5.184 -3.391 1 98.94 270 MET A CA 1
ATOM 2134 C C . MET A 1 270 ? 0.389 5.723 -4.793 1 98.94 270 MET A C 1
ATOM 2136 O O . MET A 1 270 ? 1.127 6.578 -5.281 1 98.94 270 MET A O 1
ATOM 2140 N N . THR A 1 271 ? -0.62 5.219 -5.488 1 98.94 271 THR A N 1
ATOM 2141 C CA . THR A 1 271 ? -1.012 5.766 -6.785 1 98.94 271 THR A CA 1
ATOM 2142 C C . THR A 1 271 ? -1.376 7.242 -6.66 1 98.94 271 THR A C 1
ATOM 2144 O O . THR A 1 271 ? -0.991 8.055 -7.504 1 98.94 271 THR A O 1
ATOM 2147 N N . PHE A 1 272 ? -2.09 7.605 -5.594 1 98.94 272 PHE A N 1
ATOM 2148 C CA . PHE A 1 272 ? -2.461 8.992 -5.34 1 98.94 272 PHE A CA 1
ATOM 2149 C C . PHE A 1 272 ? -1.223 9.867 -5.207 1 98.94 272 PHE A C 1
ATOM 2151 O O . PHE A 1 272 ? -1.138 10.93 -5.828 1 98.94 272 PHE A O 1
ATOM 2158 N N . LEU A 1 273 ? -0.251 9.391 -4.441 1 98.88 273 LEU A N 1
ATOM 2159 C CA . LEU A 1 273 ? 0.982 10.141 -4.207 1 98.88 273 LEU A CA 1
ATOM 2160 C C . LEU A 1 273 ? 1.705 10.414 -5.52 1 98.88 273 LEU A C 1
ATOM 2162 O O . LEU A 1 273 ? 2.096 11.555 -5.793 1 98.88 273 LEU A O 1
ATOM 2166 N N . LEU A 1 274 ? 1.829 9.438 -6.312 1 98.81 274 LEU A N 1
ATOM 2167 C CA . LEU A 1 274 ? 2.545 9.594 -7.574 1 98.81 274 LEU A CA 1
ATOM 2168 C C . LEU A 1 274 ? 1.734 10.438 -8.555 1 98.81 274 LEU A C 1
ATOM 2170 O O . LEU A 1 274 ? 2.297 11.227 -9.312 1 98.81 274 LEU A O 1
ATOM 2174 N N . ALA A 1 275 ? 0.417 10.25 -8.586 1 98.81 275 ALA A N 1
ATOM 2175 C CA . ALA A 1 275 ? -0.442 11.055 -9.445 1 98.81 275 ALA A CA 1
ATOM 2176 C C . ALA A 1 275 ? -0.31 12.539 -9.125 1 98.81 275 ALA A C 1
ATOM 2178 O O . ALA A 1 275 ? -0.218 13.375 -10.031 1 98.81 275 ALA A O 1
ATOM 2179 N N . CYS A 1 276 ? -0.298 12.867 -7.84 1 98.69 276 CYS A N 1
ATOM 2180 C CA . CYS A 1 276 ? -0.12 14.25 -7.426 1 98.69 276 CYS A CA 1
ATOM 2181 C C . CYS A 1 276 ? 1.217 14.797 -7.91 1 98.69 276 CYS A C 1
ATOM 2183 O O . CYS A 1 276 ? 1.278 15.898 -8.461 1 98.69 276 CYS A O 1
ATOM 2185 N N . THR A 1 277 ? 2.258 14.016 -7.75 1 97.31 277 THR A N 1
ATOM 2186 C CA . THR A 1 277 ? 3.582 14.445 -8.188 1 97.31 277 THR A CA 1
ATOM 2187 C C . THR A 1 277 ? 3.609 14.656 -9.695 1 97.31 277 THR A C 1
ATOM 2189 O O . THR A 1 277 ? 4.223 15.609 -10.18 1 97.31 277 THR A O 1
ATOM 2192 N N . SER A 1 278 ? 2.943 13.805 -10.469 1 97.81 278 SER A N 1
ATOM 2193 C CA . SER A 1 278 ? 2.893 13.922 -11.922 1 97.81 278 SER A CA 1
ATOM 2194 C C . SER A 1 278 ? 2.215 15.219 -12.344 1 97.81 278 SER A C 1
ATOM 2196 O O . SER A 1 278 ? 2.381 15.672 -13.484 1 97.81 278 SER A O 1
ATOM 2198 N N . ARG A 1 279 ? 1.51 15.859 -11.445 1 97.38 279 ARG A N 1
ATOM 2199 C CA . ARG A 1 279 ? 0.78 17.094 -11.742 1 97.38 279 ARG A CA 1
ATOM 2200 C C . ARG A 1 279 ? 1.451 18.297 -11.086 1 97.38 279 ARG A C 1
ATOM 2202 O O . ARG A 1 279 ? 0.852 19.359 -10.992 1 97.38 279 ARG A O 1
ATOM 2209 N N . GLY A 1 280 ? 2.623 18.062 -10.531 1 94.44 280 GLY A N 1
ATOM 2210 C CA . GLY A 1 280 ? 3.395 19.125 -9.93 1 94.44 280 GLY A CA 1
ATOM 2211 C C . GLY A 1 280 ? 2.926 19.484 -8.531 1 94.44 280 GLY A C 1
ATOM 2212 O O . GLY A 1 280 ? 3.246 20.562 -8.016 1 94.44 280 GLY A O 1
ATOM 2213 N N . LEU A 1 281 ? 2.123 18.672 -7.93 1 97.25 281 LEU A N 1
ATOM 2214 C CA . LEU A 1 281 ? 1.664 18.891 -6.562 1 97.25 281 LEU A CA 1
ATOM 2215 C C . LEU A 1 281 ? 2.615 18.25 -5.559 1 97.25 281 LEU A C 1
ATOM 2217 O O . LEU A 1 281 ? 3.211 17.203 -5.844 1 97.25 281 LEU A O 1
ATOM 2221 N N . SER A 1 282 ? 2.752 18.891 -4.426 1 94.69 282 SER A N 1
ATOM 2222 C CA . SER A 1 282 ? 3.516 18.328 -3.314 1 94.69 282 SER A CA 1
ATOM 2223 C C . SER A 1 282 ? 2.607 17.594 -2.336 1 94.69 282 SER A C 1
ATOM 2225 O O . SER A 1 282 ? 1.455 17.984 -2.139 1 94.69 282 SER A O 1
ATOM 2227 N N . THR A 1 283 ? 3.164 16.516 -1.79 1 97.19 283 THR A N 1
ATOM 2228 C CA . THR A 1 283 ? 2.367 15.703 -0.876 1 97.19 283 THR A CA 1
ATOM 2229 C C . THR A 1 283 ? 3.18 15.328 0.36 1 97.19 283 THR A C 1
ATOM 2231 O O . THR A 1 283 ? 4.41 15.375 0.339 1 97.19 283 THR A O 1
ATOM 2234 N N . CYS A 1 284 ? 2.477 15.023 1.433 1 96.25 284 CYS A N 1
ATOM 2235 C CA . CYS A 1 284 ? 3.082 14.484 2.646 1 96.25 284 CYS A CA 1
ATOM 2236 C C . CYS A 1 284 ? 2.197 13.406 3.264 1 96.25 284 CYS A C 1
ATOM 2238 O O . CYS A 1 284 ? 1.186 13.719 3.895 1 96.25 284 CYS A O 1
ATOM 2240 N N . PRO A 1 285 ? 2.57 12.133 3.014 1 98.12 285 PRO A N 1
ATOM 2241 C CA . PRO A 1 285 ? 1.886 11.086 3.773 1 98.12 285 PRO A CA 1
ATOM 2242 C C . PRO A 1 285 ? 2.234 11.109 5.258 1 98.12 285 PRO A C 1
ATOM 2244 O O . PRO A 1 285 ? 3.404 11.266 5.621 1 98.12 285 PRO A O 1
ATOM 2247 N N . MET A 1 286 ? 1.165 11.008 6.098 1 95.94 286 MET A N 1
ATOM 2248 C CA . MET A 1 286 ? 1.396 11.18 7.527 1 95.94 286 MET A CA 1
ATOM 2249 C C . MET A 1 286 ? 0.765 10.039 8.32 1 95.94 286 MET A C 1
ATOM 2251 O O . MET A 1 286 ? -0.279 9.516 7.934 1 95.94 286 MET A O 1
ATOM 2255 N N . GLU A 1 287 ? 1.577 9.781 9.195 1 95.62 287 GLU A N 1
ATOM 2256 C CA . GLU A 1 287 ? 1.051 9.07 10.359 1 95.62 287 GLU A CA 1
ATOM 2257 C C . GLU A 1 287 ? 1.045 9.953 11.594 1 95.62 287 GLU A C 1
ATOM 2259 O O . GLU A 1 287 ? 1.234 11.172 11.5 1 95.62 287 GLU A O 1
ATOM 2264 N N . GLY A 1 288 ? 0.75 9.711 12.656 1 95.25 288 GLY A N 1
ATOM 2265 C CA . GLY A 1 288 ? 0.809 10.492 13.883 1 95.25 288 GLY A CA 1
ATOM 2266 C C . GLY A 1 288 ? -0.455 11.289 14.141 1 95.25 288 GLY A C 1
ATOM 2267 O O . GLY A 1 288 ? -0.414 12.516 14.227 1 95.25 288 GLY A O 1
ATOM 2268 N N . PHE A 1 289 ? -1.442 10.688 14.234 1 97.5 289 PHE A N 1
ATOM 2269 C CA . PHE A 1 289 ? -2.74 11.273 14.555 1 97.5 289 PHE A CA 1
ATOM 2270 C C . PHE A 1 289 ? -3.57 10.312 15.406 1 97.5 289 PHE A C 1
ATOM 2272 O O . PHE A 1 289 ? -3.254 9.125 15.5 1 97.5 289 PHE A O 1
ATOM 2279 N N . ASP A 1 290 ? -4.539 10.883 16.047 1 96.94 290 ASP A N 1
ATOM 2280 C CA . ASP A 1 290 ? -5.539 10.117 16.781 1 96.94 290 ASP A CA 1
ATOM 2281 C C . ASP A 1 290 ? -6.688 9.695 15.867 1 96.94 290 ASP A C 1
ATOM 2283 O O . ASP A 1 290 ? -7.617 10.469 15.633 1 96.94 290 ASP A O 1
ATOM 2287 N N . ALA A 1 291 ? -6.676 8.406 15.484 1 97.75 291 ALA A N 1
ATOM 2288 C CA . ALA A 1 291 ? -7.664 7.926 14.523 1 97.75 291 ALA A CA 1
ATOM 2289 C C . ALA A 1 291 ? -9.078 8.023 15.094 1 97.75 291 ALA A C 1
ATOM 2291 O O . ALA A 1 291 ? -10.031 8.281 14.352 1 97.75 291 ALA A O 1
ATOM 2292 N N . GLY A 1 292 ? -9.211 7.75 16.375 1 96.69 292 GLY A N 1
ATOM 2293 C CA . GLY A 1 292 ? -10.523 7.918 16.984 1 96.69 292 GLY A CA 1
ATOM 2294 C C . GLY A 1 292 ? -11.055 9.336 16.875 1 96.69 292 GLY A C 1
ATOM 2295 O O . GLY A 1 292 ? -12.219 9.539 16.531 1 96.69 292 GLY A O 1
ATOM 2296 N N . GLY A 1 293 ? -10.195 10.297 17.203 1 96.31 293 GLY A N 1
ATOM 2297 C CA . GLY A 1 293 ? -10.57 11.695 17.047 1 96.31 293 GLY A CA 1
ATOM 2298 C C . GLY A 1 293 ? -10.906 12.07 15.617 1 96.31 293 GLY A C 1
ATOM 2299 O O . GLY A 1 293 ? -11.883 12.781 15.367 1 96.31 293 GLY A O 1
ATOM 2300 N N . VAL A 1 294 ? -10.141 11.586 14.664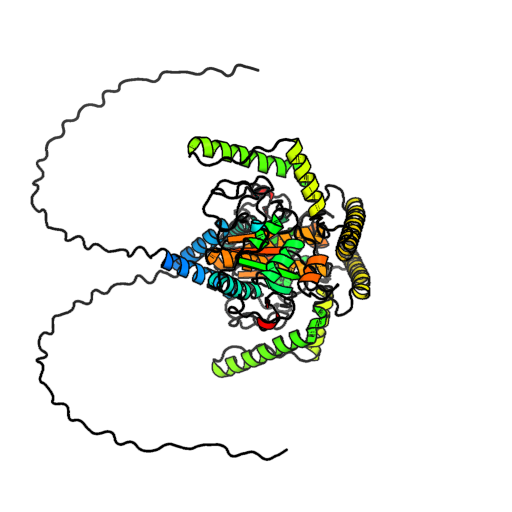 1 98.38 294 VAL A N 1
ATOM 2301 C CA . VAL A 1 294 ? -10.367 11.867 13.25 1 98.38 294 VAL A CA 1
ATOM 2302 C C . VAL A 1 294 ? -11.734 11.344 12.828 1 98.38 294 VAL A C 1
ATOM 2304 O O . VAL A 1 294 ? -12.492 12.031 12.141 1 98.38 294 VAL A O 1
ATOM 2307 N N . ARG A 1 295 ? -12.047 10.125 13.195 1 98.06 295 ARG A N 1
ATOM 2308 C CA . ARG A 1 295 ? -13.352 9.562 12.852 1 98.06 295 ARG A CA 1
ATOM 2309 C C . ARG A 1 295 ? -14.484 10.414 13.414 1 98.06 295 ARG A C 1
ATOM 2311 O O . ARG A 1 295 ? -15.484 10.641 12.734 1 98.06 295 ARG A O 1
ATOM 2318 N N . LYS A 1 296 ? -14.266 10.836 14.602 1 96.5 296 LYS A N 1
ATOM 2319 C CA . LYS A 1 296 ? -15.305 11.641 15.242 1 96.5 296 LYS A CA 1
ATOM 2320 C C . LYS A 1 296 ? -15.516 12.953 14.492 1 96.5 296 LYS A C 1
ATOM 2322 O O . LYS A 1 296 ? -16.641 13.297 14.125 1 96.5 296 LYS A O 1
ATOM 2327 N N . VAL A 1 297 ? -14.469 13.688 14.188 1 96.81 297 VAL A N 1
ATOM 2328 C CA . VAL A 1 297 ? -14.602 15.039 13.648 1 96.81 297 VAL A CA 1
ATOM 2329 C C . VAL A 1 297 ? -15.047 14.977 12.195 1 96.81 297 VAL A C 1
ATOM 2331 O O . VAL A 1 297 ? -15.625 15.938 11.672 1 96.81 297 VAL A O 1
ATOM 2334 N N . LEU A 1 298 ? -14.82 13.836 11.516 1 98.44 298 LEU A N 1
ATOM 2335 C CA . LEU A 1 298 ? -15.195 13.711 10.109 1 98.44 298 LEU A CA 1
ATOM 2336 C C . LEU A 1 298 ? -16.438 12.836 9.953 1 98.44 298 LEU A C 1
ATOM 2338 O O . LEU A 1 298 ? -16.797 12.461 8.828 1 98.44 298 LEU A O 1
ATOM 2342 N N . ASN A 1 299 ? -17.016 12.391 11.016 1 98.19 299 ASN A N 1
ATOM 2343 C CA . ASN A 1 299 ? -18.266 11.641 11.047 1 98.19 299 ASN A CA 1
ATOM 2344 C C . ASN A 1 299 ? -18.109 10.266 10.406 1 98.19 299 ASN A C 1
ATOM 2346 O O . ASN A 1 299 ? -18.984 9.82 9.664 1 98.19 299 ASN A O 1
ATOM 2350 N N . VAL A 1 300 ? -17 9.648 10.609 1 98.5 300 VAL A N 1
ATOM 2351 C CA . VAL A 1 300 ? -16.766 8.289 10.141 1 98.5 300 VAL A CA 1
ATOM 2352 C C . VAL A 1 300 ? -17.391 7.289 11.109 1 98.5 300 VAL A C 1
ATOM 2354 O O . VAL A 1 300 ? -17.203 7.402 12.328 1 98.5 300 VAL A O 1
ATOM 2357 N N . PRO A 1 301 ? -18.125 6.336 10.602 1 95.19 301 PRO A N 1
ATOM 2358 C CA . PRO A 1 301 ? -18.703 5.336 11.508 1 95.19 301 PRO A CA 1
ATOM 2359 C C . PRO A 1 301 ? -17.641 4.66 12.383 1 95.19 301 PRO A C 1
ATOM 2361 O O . PRO A 1 301 ? -16.562 4.336 11.906 1 95.19 301 PRO A O 1
ATOM 2364 N N . ARG A 1 302 ? -18 4.441 13.625 1 88.88 302 ARG A N 1
ATOM 2365 C CA . ARG A 1 302 ? -17.062 3.875 14.586 1 88.88 302 ARG A CA 1
ATOM 2366 C C . ARG A 1 302 ? -16.844 2.385 14.336 1 88.88 302 ARG A C 1
ATOM 2368 O O . ARG A 1 302 ? -17.797 1.668 14 1 88.88 302 ARG A O 1
ATOM 2375 N N . GLY A 1 303 ? -15.656 1.959 14.531 1 89.94 303 GLY A N 1
ATOM 2376 C CA . GLY A 1 303 ? -15.352 0.538 14.578 1 89.94 303 GLY A CA 1
ATOM 2377 C C . GLY A 1 303 ? -15.016 -0.041 13.211 1 89.94 303 GLY A C 1
ATOM 2378 O O . GLY A 1 303 ? -14.133 -0.887 13.094 1 89.94 303 GLY A O 1
ATOM 2379 N N . ARG A 1 304 ? -15.641 0.402 12.133 1 96.12 304 ARG A N 1
ATOM 2380 C CA . ARG A 1 304 ? -15.555 -0.254 10.836 1 96.12 304 ARG A CA 1
ATOM 2381 C C . ARG A 1 304 ? -14.281 0.149 10.102 1 96.12 304 ARG A C 1
ATOM 2383 O O . ARG A 1 304 ? -13.594 -0.698 9.523 1 96.12 304 ARG A O 1
ATOM 2390 N N . TYR A 1 305 ? -13.945 1.373 10.203 1 98.06 305 TYR A N 1
ATOM 2391 C CA . TYR A 1 305 ? -12.867 1.891 9.367 1 98.06 305 TYR A CA 1
ATOM 2392 C C . TYR A 1 305 ? -11.625 2.182 10.203 1 98.06 305 TYR A C 1
ATOM 2394 O O . TYR A 1 305 ? -11.711 2.838 11.242 1 98.06 305 TYR A O 1
ATOM 2402 N N . SER A 1 306 ? -10.516 1.61 9.82 1 97.88 306 SER A N 1
ATOM 2403 C CA . SER A 1 306 ? -9.227 2.086 10.312 1 97.88 306 SER A CA 1
ATOM 2404 C C . SER A 1 306 ? -8.648 3.158 9.391 1 97.88 306 SER A C 1
ATOM 2406 O O . SER A 1 306 ? -9.141 3.367 8.281 1 97.88 306 SER A O 1
ATOM 2408 N N . ILE A 1 307 ? -7.715 3.904 9.859 1 98.69 307 ILE A N 1
ATOM 2409 C CA . ILE A 1 307 ? -7.102 4.977 9.086 1 98.69 307 ILE A CA 1
ATOM 2410 C C . ILE A 1 307 ? -5.598 4.734 8.969 1 98.69 307 ILE A C 1
ATOM 2412 O O . ILE A 1 307 ? -4.828 5.129 9.852 1 98.69 307 ILE A O 1
ATOM 2416 N N . PRO A 1 308 ? -5.184 4.16 7.848 1 98.5 308 PRO A N 1
ATOM 2417 C CA . PRO A 1 308 ? -3.764 3.84 7.691 1 98.5 308 PRO A CA 1
ATOM 2418 C C . PRO A 1 308 ? -2.891 5.086 7.551 1 98.5 308 PRO A C 1
ATOM 2420 O O . PRO A 1 308 ? -1.753 5.102 8.023 1 98.5 308 PRO A O 1
ATOM 2423 N N . LEU A 1 309 ? -3.377 6.066 6.809 1 98.56 309 LEU A N 1
ATOM 2424 C CA . LEU A 1 309 ? -2.576 7.266 6.59 1 98.56 309 LEU A CA 1
ATOM 2425 C C . LEU A 1 309 ? -3.447 8.422 6.109 1 98.56 309 LEU A C 1
ATOM 2427 O O . LEU A 1 309 ? -4.566 8.203 5.637 1 98.56 309 LEU A O 1
ATOM 2431 N N . ILE A 1 310 ? -2.975 9.609 6.305 1 98.94 310 ILE A N 1
ATOM 2432 C CA . ILE A 1 310 ? -3.506 10.859 5.766 1 98.94 310 ILE A CA 1
ATOM 2433 C C . ILE A 1 310 ? -2.475 11.508 4.844 1 98.94 310 ILE A C 1
ATOM 2435 O O . ILE A 1 310 ? -1.282 11.531 5.16 1 98.94 310 ILE A O 1
ATOM 2439 N N . VAL A 1 311 ? -2.898 11.961 3.674 1 98.94 311 VAL A N 1
ATOM 2440 C CA . VAL A 1 311 ? -1.98 12.594 2.736 1 98.94 311 VAL A CA 1
ATOM 2441 C C . VAL A 1 311 ? -2.361 14.062 2.553 1 98.94 311 VAL A C 1
ATOM 2443 O O . VAL A 1 311 ? -3.432 14.367 2.021 1 98.94 311 VAL A O 1
ATOM 2446 N N . CYS A 1 312 ? -1.494 14.969 2.943 1 98.38 312 CYS A N 1
ATOM 2447 C CA . CYS A 1 312 ? -1.678 16.391 2.678 1 98.38 312 CYS A CA 1
ATOM 2448 C C . CYS A 1 312 ? -1.203 16.75 1.273 1 98.38 312 CYS A C 1
ATOM 2450 O O . CYS A 1 312 ? -0.214 16.188 0.789 1 98.38 312 CYS A O 1
ATOM 2452 N N . VAL A 1 313 ? -1.892 17.641 0.635 1 98.44 313 VAL A N 1
ATOM 2453 C CA . VAL A 1 313 ? -1.583 18.047 -0.733 1 98.44 313 VAL A CA 1
ATOM 2454 C C . VAL A 1 313 ? -1.551 19.578 -0.829 1 98.44 313 VAL A C 1
ATOM 2456 O O . VAL A 1 313 ? -2.406 20.25 -0.26 1 98.44 313 VAL A O 1
ATOM 2459 N N . GLY A 1 314 ? -0.609 20.109 -1.505 1 96.88 314 GLY A N 1
ATOM 2460 C CA . GLY A 1 314 ? -0.496 21.547 -1.746 1 96.88 314 GLY A CA 1
ATOM 2461 C C . GLY A 1 314 ? 0.731 21.922 -2.559 1 96.88 314 GLY A C 1
ATOM 2462 O O . GLY A 1 314 ? 1.241 21.109 -3.332 1 96.88 314 GLY A O 1
ATOM 2463 N N . LYS A 1 315 ? 1.087 23.156 -2.459 1 93.12 315 LYS A N 1
ATOM 2464 C CA . LYS A 1 315 ? 2.336 23.641 -3.039 1 93.12 315 LYS A CA 1
ATOM 2465 C C . LYS A 1 315 ? 3.42 23.781 -1.974 1 93.12 315 LYS A C 1
ATOM 2467 O O . LYS A 1 315 ? 3.145 24.219 -0.855 1 93.12 315 LYS A O 1
ATOM 2472 N N . SER A 1 316 ? 4.566 23.297 -2.369 1 89.38 316 SER A N 1
ATOM 2473 C CA . SER A 1 316 ? 5.676 23.344 -1.422 1 89.38 316 SER A CA 1
ATOM 2474 C C . SER A 1 316 ? 6.074 24.781 -1.111 1 89.38 316 SER A C 1
ATOM 2476 O O . SER A 1 316 ? 5.918 25.672 -1.953 1 89.38 316 SER A O 1
ATOM 2478 N N . HIS A 1 317 ? 6.402 24.938 0.161 1 82.25 317 HIS A N 1
ATOM 2479 C CA . HIS A 1 317 ? 6.965 26.219 0.557 1 82.25 317 HIS A CA 1
ATOM 2480 C C . HIS A 1 317 ? 8.297 26.469 -0.138 1 82.25 317 HIS A C 1
ATOM 2482 O O . HIS A 1 317 ? 9.078 25.547 -0.354 1 82.25 317 HIS A O 1
ATOM 2488 N N . LYS A 1 318 ? 8.344 27.484 -0.986 1 63.12 318 LYS A N 1
ATOM 2489 C CA . LYS A 1 318 ? 9.602 27.812 -1.643 1 63.12 318 LYS A CA 1
ATOM 2490 C C . LYS A 1 318 ? 10.789 27.516 -0.733 1 63.12 318 LYS A C 1
ATOM 2492 O O . LYS A 1 318 ? 10.656 27.516 0.492 1 63.12 318 LYS A O 1
ATOM 2497 N N . MET A 1 319 ? 12.047 27.172 -1.097 1 50.97 319 MET A N 1
ATOM 2498 C CA . MET A 1 319 ? 13.281 26.453 -0.776 1 50.97 319 MET A CA 1
ATOM 2499 C C . MET A 1 319 ? 13.727 26.766 0.649 1 50.97 319 MET A C 1
ATOM 2501 O O . MET A 1 319 ? 14.656 27.547 0.858 1 50.97 319 MET A O 1
ATOM 2505 N N . SER A 1 320 ? 12.93 26.953 1.722 1 44.56 320 SER A N 1
ATOM 2506 C CA . SER A 1 320 ? 13.93 26.906 2.787 1 44.56 320 SER A CA 1
ATOM 2507 C C . SER A 1 320 ? 14.328 25.484 3.119 1 44.56 320 SER A C 1
ATOM 2509 O O . SER A 1 320 ? 13.57 24.531 2.852 1 44.56 320 SER A O 1
ATOM 2511 N N . ASP A 1 321 ? 15.609 25.078 3.188 1 45.12 321 ASP A N 1
ATOM 2512 C CA . ASP A 1 321 ? 16.484 24 3.662 1 45.12 321 ASP A CA 1
ATOM 2513 C C . ASP A 1 321 ? 15.891 23.312 4.891 1 45.12 321 ASP A C 1
ATOM 2515 O O . ASP A 1 321 ? 16.609 22.688 5.668 1 45.12 321 ASP A O 1
ATOM 2519 N N . GLU A 1 322 ? 14.734 23.531 5.227 1 48.31 322 GLU A N 1
ATOM 2520 C CA . GLU A 1 322 ? 14.516 23.125 6.613 1 48.31 322 GLU A CA 1
ATOM 2521 C C . GLU A 1 322 ? 14.203 21.641 6.719 1 48.31 322 GLU A C 1
ATOM 2523 O O . GLU A 1 322 ? 13.547 21.078 5.844 1 48.31 322 GLU A O 1
ATOM 2528 N N . ALA A 1 323 ? 14.992 21.047 7.578 1 49.34 323 ALA A N 1
ATOM 2529 C CA . ALA A 1 323 ? 14.945 19.656 8.016 1 49.34 323 ALA A CA 1
ATOM 2530 C C . ALA A 1 323 ? 13.539 19.281 8.477 1 49.34 323 ALA A C 1
ATOM 2532 O O . ALA A 1 323 ? 12.805 20.125 9.008 1 49.34 323 ALA A O 1
ATOM 2533 N N . ASP A 1 324 ? 13.102 18.156 8.039 1 52.66 324 ASP A N 1
ATOM 2534 C CA . ASP A 1 324 ? 11.852 17.641 8.586 1 52.66 324 ASP A CA 1
ATOM 2535 C C . ASP A 1 324 ? 12.023 17.25 10.055 1 52.66 324 ASP A C 1
ATOM 2537 O O . ASP A 1 324 ? 13.047 17.547 10.672 1 52.66 324 ASP A O 1
ATOM 2541 N N . ASP A 1 325 ? 10.953 16.859 10.727 1 49 325 ASP A N 1
ATOM 2542 C CA . ASP A 1 325 ? 10.898 16.516 12.141 1 49 325 ASP A CA 1
ATOM 2543 C C . ASP A 1 325 ? 11.969 15.477 12.492 1 49 325 ASP A C 1
ATOM 2545 O O . ASP A 1 325 ? 12.359 15.359 13.656 1 49 325 ASP A O 1
ATOM 2549 N N . THR A 1 326 ? 12.258 14.711 11.484 1 49.91 326 THR A N 1
ATOM 2550 C CA . THR A 1 326 ? 13.273 13.695 11.75 1 49.91 326 THR A CA 1
ATOM 2551 C C . THR A 1 326 ? 14.664 14.227 11.438 1 49.91 326 THR A C 1
ATOM 2553 O O . THR A 1 326 ? 15.656 13.5 11.562 1 49.91 326 THR A O 1
ATOM 2556 N N . GLY A 1 327 ? 14.648 15.578 11.164 1 49.62 327 GLY A N 1
ATOM 2557 C CA . GLY A 1 327 ? 15.93 16.172 10.828 1 49.62 327 GLY A CA 1
ATOM 2558 C C . GLY A 1 327 ? 16.328 15.953 9.375 1 49.62 327 GLY A C 1
ATOM 2559 O O . GLY A 1 327 ? 17.469 16.25 8.992 1 49.62 327 GLY A O 1
ATOM 2560 N N . MET A 1 328 ? 15.375 15.273 8.719 1 48.94 328 MET A N 1
ATOM 2561 C CA . MET A 1 328 ? 15.719 14.984 7.328 1 48.94 328 MET A CA 1
ATOM 2562 C C . MET A 1 328 ? 15.344 16.156 6.418 1 48.94 328 MET A C 1
ATOM 2564 O O . MET A 1 328 ? 14.266 16.734 6.559 1 48.94 328 MET A O 1
ATOM 2568 N N . SER A 1 329 ? 16.312 16.906 5.949 1 48.28 329 SER A N 1
ATOM 2569 C CA . SER A 1 329 ? 16.078 18.016 5.031 1 48.28 329 SER A CA 1
ATOM 2570 C C . SER A 1 329 ? 15.562 17.531 3.684 1 48.28 329 SER A C 1
ATOM 2572 O O . SER A 1 329 ? 16.062 16.531 3.145 1 48.28 329 SER A O 1
ATOM 2574 N N . HIS A 1 330 ? 14.297 17.641 3.283 1 51.38 330 HIS A N 1
ATOM 2575 C CA . HIS A 1 330 ? 13.672 17.156 2.055 1 51.38 330 HIS A CA 1
ATOM 2576 C C . HIS A 1 330 ? 14.023 18.062 0.872 1 51.38 330 HIS A C 1
ATOM 2578 O O . HIS A 1 330 ? 13.625 17.781 -0.262 1 51.38 330 HIS A O 1
ATOM 2584 N N . GLY A 1 331 ? 14.703 19.141 1.053 1 47.56 331 GLY A N 1
ATOM 2585 C CA . GLY A 1 331 ? 14.906 20.031 -0.077 1 47.56 331 GLY A CA 1
ATOM 2586 C C . GLY A 1 331 ? 15.578 19.359 -1.258 1 47.56 331 GLY A C 1
ATOM 2587 O O . GLY A 1 331 ? 15.055 18.375 -1.795 1 47.56 331 GLY A O 1
ATOM 2588 N N . SER A 1 332 ? 16.828 19.562 -1.561 1 55.03 332 SER A N 1
ATOM 2589 C CA . SER A 1 332 ? 17.562 19.375 -2.807 1 55.03 332 SER A CA 1
ATOM 2590 C C . SER A 1 332 ? 18.047 17.938 -2.963 1 55.03 332 SER A C 1
ATOM 2592 O O . SER A 1 332 ? 18.484 17.547 -4.043 1 55.03 332 SER A O 1
ATOM 2594 N N . MET A 1 333 ? 17.844 17.203 -1.83 1 64.31 333 MET A N 1
ATOM 2595 C CA . MET A 1 333 ? 18.438 15.867 -1.96 1 64.31 333 MET A CA 1
ATOM 2596 C C . MET A 1 333 ? 17.391 14.789 -1.692 1 64.31 333 MET A C 1
ATOM 2598 O O . MET A 1 333 ? 16.531 14.953 -0.831 1 64.31 333 MET A O 1
ATOM 2602 N N . MET A 1 334 ? 17.531 13.758 -2.455 1 79.25 334 MET A N 1
ATOM 2603 C CA . MET A 1 334 ? 16.688 12.578 -2.273 1 79.25 334 MET A CA 1
ATOM 2604 C C . MET A 1 334 ? 16.953 11.93 -0.92 1 79.25 334 MET A C 1
ATOM 2606 O O . MET A 1 334 ? 18.094 11.883 -0.461 1 79.25 334 MET A O 1
ATOM 2610 N N . SER A 1 335 ? 15.906 11.523 -0.238 1 86.44 335 SER A N 1
ATOM 2611 C CA . SER A 1 335 ? 16.062 10.789 1.014 1 86.44 335 SER A CA 1
ATOM 2612 C C . SER A 1 335 ? 16.938 9.547 0.824 1 86.44 335 SER A C 1
ATOM 2614 O O . SER A 1 335 ? 16.859 8.883 -0.212 1 86.44 335 SER A O 1
ATOM 2616 N N . PRO A 1 336 ? 17.766 9.289 1.813 1 89.56 336 PRO A N 1
ATOM 2617 C CA . PRO A 1 336 ? 18.641 8.125 1.683 1 89.56 336 PRO A CA 1
ATOM 2618 C C . PRO A 1 336 ? 17.875 6.801 1.714 1 89.56 336 PRO A C 1
ATOM 2620 O O . PRO A 1 336 ? 16.797 6.723 2.307 1 89.56 336 PRO A O 1
ATOM 2623 N N . ARG A 1 337 ? 18.438 5.824 1.078 1 94.62 337 ARG A N 1
ATOM 2624 C CA . ARG A 1 337 ? 17.922 4.453 1.084 1 94.62 337 ARG A CA 1
ATOM 2625 C C . ARG A 1 337 ? 19.047 3.461 1.389 1 94.62 337 ARG A C 1
ATOM 2627 O O . ARG A 1 337 ? 20.219 3.746 1.152 1 94.62 337 ARG A O 1
ATOM 2634 N N . TYR A 1 338 ? 18.656 2.299 1.973 1 96.38 338 TYR A N 1
ATOM 2635 C CA . TYR A 1 338 ? 19.609 1.204 2.092 1 96.38 338 TYR A CA 1
ATOM 2636 C C . TYR A 1 338 ? 20.156 0.811 0.726 1 96.38 338 TYR A C 1
ATOM 2638 O O . TYR A 1 338 ? 19.5 0.999 -0.296 1 96.38 338 TYR A O 1
ATOM 2646 N N . PRO A 1 339 ? 21.438 0.283 0.717 1 95.44 339 PRO A N 1
ATOM 2647 C CA . PRO A 1 339 ? 21.875 -0.31 -0.549 1 95.44 339 PRO A CA 1
ATOM 2648 C C . PRO A 1 339 ? 20.875 -1.334 -1.094 1 95.44 339 PRO A C 1
ATOM 2650 O O . PRO A 1 339 ? 20.359 -2.164 -0.338 1 95.44 339 PRO A O 1
ATOM 2653 N N . LEU A 1 340 ? 20.641 -1.255 -2.348 1 96.62 340 LEU A N 1
ATOM 2654 C CA . LEU A 1 340 ? 19.609 -2.096 -2.967 1 96.62 340 LEU A CA 1
ATOM 2655 C C . LEU A 1 340 ? 19.906 -3.572 -2.719 1 96.62 340 LEU A C 1
ATOM 2657 O O . LEU A 1 340 ? 18.984 -4.371 -2.541 1 96.62 340 LEU A O 1
ATOM 2661 N N . LYS A 1 341 ? 21.188 -3.959 -2.631 1 95.69 341 LYS A N 1
ATOM 2662 C CA . LYS A 1 341 ? 21.594 -5.348 -2.436 1 95.69 341 LYS A CA 1
ATOM 2663 C C . LYS A 1 341 ? 21.156 -5.863 -1.07 1 95.69 341 LYS A C 1
ATOM 2665 O O . LYS A 1 341 ? 21.062 -7.074 -0.854 1 95.69 341 LYS A O 1
ATOM 2670 N N . ASP A 1 342 ? 20.859 -4.914 -0.132 1 95.81 342 ASP A N 1
ATOM 2671 C CA . ASP A 1 342 ? 20.422 -5.297 1.208 1 95.81 342 ASP A CA 1
ATOM 2672 C C . ASP A 1 342 ? 18.891 -5.379 1.289 1 95.81 342 ASP A C 1
ATOM 2674 O O . ASP A 1 342 ? 18.344 -5.812 2.305 1 95.81 342 ASP A O 1
ATOM 2678 N N . VAL A 1 343 ? 18.234 -5.008 0.211 1 97.81 343 VAL A N 1
ATOM 2679 C CA . VAL A 1 343 ? 16.766 -4.934 0.221 1 97.81 343 VAL A CA 1
ATOM 2680 C C . VAL A 1 343 ? 16.203 -5.953 -0.76 1 97.81 343 VAL A C 1
ATOM 2682 O O . VAL A 1 343 ? 15.156 -6.562 -0.493 1 97.81 343 VAL A O 1
ATOM 2685 N N . VAL A 1 344 ? 16.875 -6.113 -1.88 1 98.5 344 VAL A N 1
ATOM 2686 C CA . VAL A 1 344 ? 16.406 -7.016 -2.928 1 98.5 344 VAL A CA 1
ATOM 2687 C C . VAL A 1 344 ? 17.344 -8.211 -3.043 1 98.5 344 VAL A C 1
ATOM 2689 O O . VAL A 1 344 ? 18.547 -8.039 -3.254 1 98.5 344 VAL A O 1
ATOM 2692 N N . PHE A 1 345 ? 16.75 -9.383 -2.959 1 98.44 345 PHE A N 1
ATOM 2693 C CA . PHE A 1 345 ? 17.484 -10.641 -3.045 1 98.44 345 PHE A CA 1
ATOM 2694 C C . PHE A 1 345 ? 17.109 -11.406 -4.309 1 98.44 345 PHE A C 1
ATOM 2696 O O . PHE A 1 345 ? 16.062 -11.156 -4.898 1 98.44 345 PHE A O 1
ATOM 2703 N N . GLY A 1 346 ? 18 -12.367 -4.703 1 97.75 346 GLY A N 1
ATOM 2704 C CA . GLY A 1 346 ? 17.75 -13.18 -5.887 1 97.75 346 GLY A CA 1
ATOM 2705 C C . GLY A 1 346 ? 17.422 -14.617 -5.562 1 97.75 346 GLY A C 1
ATOM 2706 O O . GLY A 1 346 ? 18.25 -15.352 -5.02 1 97.75 346 GLY A O 1
ATOM 2707 N N . ASN A 1 347 ? 16.281 -15.008 -5.758 1 97.94 347 ASN A N 1
ATOM 2708 C CA . ASN A 1 347 ? 15.805 -16.391 -5.77 1 97.94 347 ASN A CA 1
ATOM 2709 C C . ASN A 1 347 ? 15.727 -16.969 -4.363 1 97.94 347 ASN A C 1
ATOM 2711 O O . ASN A 1 347 ? 15.047 -17.969 -4.133 1 97.94 347 ASN A O 1
ATOM 2715 N N . ALA A 1 348 ? 16.406 -16.359 -3.43 1 97.75 348 ALA A N 1
ATOM 2716 C CA . ALA A 1 348 ? 16.312 -16.766 -2.027 1 97.75 348 ALA A CA 1
ATOM 2717 C C . ALA A 1 348 ? 16.688 -15.609 -1.101 1 97.75 348 ALA A C 1
ATOM 2719 O O . ALA A 1 348 ? 17.391 -14.672 -1.508 1 97.75 348 ALA A O 1
ATOM 2720 N N . PHE A 1 349 ? 16.281 -15.781 0.118 1 98.31 349 PHE A N 1
ATOM 2721 C CA . PHE A 1 349 ? 16.516 -14.727 1.099 1 98.31 349 PHE A CA 1
ATOM 2722 C C . PHE A 1 349 ? 18.016 -14.555 1.36 1 98.31 349 PHE A C 1
ATOM 2724 O O . PHE A 1 349 ? 18.719 -15.531 1.623 1 98.31 349 PHE A O 1
ATOM 2731 N N . GLY A 1 350 ? 18.469 -13.359 1.265 1 96.06 350 GLY A N 1
ATOM 2732 C CA . GLY A 1 350 ? 19.859 -13.055 1.581 1 96.06 350 GLY A CA 1
ATOM 2733 C C . GLY A 1 350 ? 20.797 -13.266 0.411 1 96.06 350 GLY A C 1
ATOM 2734 O O . GLY A 1 350 ? 21.984 -12.922 0.489 1 96.06 350 GLY A O 1
ATOM 2735 N N . GLU A 1 351 ? 20.328 -13.812 -0.686 1 95.88 351 GLU A N 1
ATOM 2736 C CA . GLU A 1 351 ? 21.156 -14.062 -1.859 1 95.88 351 GLU A CA 1
ATOM 2737 C C . GLU A 1 351 ? 21.172 -12.859 -2.791 1 95.88 351 GLU A C 1
ATOM 2739 O O . GLU A 1 351 ? 20.109 -12.32 -3.139 1 95.88 351 GLU A O 1
ATOM 2744 N N . PRO A 1 352 ? 22.359 -12.461 -3.15 1 92.81 352 PRO A N 1
ATOM 2745 C CA . PRO A 1 352 ? 22.438 -11.312 -4.047 1 92.81 352 PRO A CA 1
ATOM 2746 C C . PRO A 1 352 ? 21.781 -11.57 -5.402 1 92.81 352 PRO A C 1
ATOM 2748 O O . PRO A 1 352 ? 21.797 -12.703 -5.895 1 92.81 352 PRO A O 1
ATOM 2751 N N . PHE A 1 353 ? 21.219 -10.5 -5.906 1 91.5 353 PHE A N 1
ATOM 2752 C CA . PHE A 1 353 ? 20.656 -10.602 -7.246 1 91.5 353 PHE A CA 1
ATOM 2753 C C . PHE A 1 353 ? 21.75 -10.523 -8.305 1 91.5 353 PHE A C 1
ATOM 2755 O O . PHE A 1 353 ? 22.656 -9.68 -8.211 1 91.5 353 PHE A O 1
ATOM 2762 N N . SER A 1 354 ? 21.891 -11.516 -9.227 1 81.31 354 SER A N 1
ATOM 2763 C CA . SER A 1 354 ? 22.75 -11.5 -10.406 1 81.31 354 SER A CA 1
ATOM 2764 C C . SER A 1 354 ? 21.938 -11.75 -11.672 1 81.31 354 SER A C 1
ATOM 2766 O O . SER A 1 354 ? 21.203 -12.727 -11.766 1 81.31 354 SER A O 1
ATOM 2768 N N . ALA A 1 355 ? 21.828 -10.688 -12.555 1 64.88 355 ALA A N 1
ATOM 2769 C CA . ALA A 1 355 ? 21.047 -10.828 -13.781 1 64.88 355 ALA A CA 1
ATOM 2770 C C . ALA A 1 355 ? 21.484 -12.055 -14.578 1 64.88 355 ALA A C 1
ATOM 2772 O O . ALA A 1 355 ? 20.688 -12.641 -15.312 1 64.88 355 ALA A O 1
ATOM 2773 N N . GLY A 1 356 ? 22.719 -12.453 -14.539 1 54.69 356 GLY A N 1
ATOM 2774 C CA . GLY A 1 356 ? 23.266 -13.539 -15.344 1 54.69 356 GLY A CA 1
ATOM 2775 C C . GLY A 1 356 ? 22.828 -14.906 -14.867 1 54.69 356 GLY A C 1
ATOM 2776 O O . GLY A 1 356 ? 23.031 -15.906 -15.562 1 54.69 356 GLY A O 1
ATOM 2777 N N . ASN A 1 357 ? 22.484 -15.062 -13.68 1 48.66 357 ASN A N 1
ATOM 2778 C CA . ASN A 1 357 ? 22.219 -16.422 -13.203 1 48.66 357 ASN A CA 1
ATOM 2779 C C . ASN A 1 357 ? 20.781 -16.859 -13.516 1 48.66 357 ASN A C 1
ATOM 2781 O O . ASN A 1 357 ? 20.172 -17.562 -12.727 1 48.66 357 ASN A O 1
ATOM 2785 N N . CYS A 1 358 ? 20.234 -16.234 -14.523 1 43.66 358 CYS A N 1
ATOM 2786 C CA . CYS A 1 358 ? 18.953 -16.75 -14.992 1 43.66 358 CYS A CA 1
ATOM 2787 C C . CYS A 1 358 ? 19.109 -18.078 -15.703 1 43.66 358 CYS A C 1
ATOM 2789 O O . CYS A 1 358 ? 20.125 -18.312 -16.391 1 43.66 358 CYS A O 1
ATOM 2791 N N . MET B 1 1 ? 51.969 -1.336 13.617 1 17.19 1 MET B N 1
ATOM 2792 C CA . MET B 1 1 ? 52.031 -1.785 12.227 1 17.19 1 MET B CA 1
ATOM 2793 C C . MET B 1 1 ? 52.219 -0.604 11.281 1 17.19 1 MET B C 1
ATOM 2795 O O . MET B 1 1 ? 51.25 0.067 10.914 1 17.19 1 MET B O 1
ATOM 2799 N N . ARG B 1 2 ? 53.281 0.071 11.25 1 18.36 2 ARG B N 1
ATOM 2800 C CA . ARG B 1 2 ? 53.75 1.385 10.836 1 18.36 2 ARG B CA 1
ATOM 2801 C C . ARG B 1 2 ? 53.875 1.473 9.312 1 18.36 2 ARG B C 1
ATOM 2803 O O . ARG B 1 2 ? 53.625 2.533 8.734 1 18.36 2 ARG B O 1
ATOM 2810 N N . SER B 1 3 ? 54.438 0.475 8.602 1 16.52 3 SER B N 1
ATOM 2811 C CA . SER B 1 3 ? 55.5 0.747 7.648 1 16.52 3 SER B CA 1
ATOM 2812 C C . SER B 1 3 ? 54.938 1.174 6.297 1 16.52 3 SER B C 1
ATOM 2814 O O . SER B 1 3 ? 55.562 1.985 5.594 1 16.52 3 SER B O 1
ATOM 2816 N N . TYR B 1 4 ? 54.25 0.295 5.543 1 17.78 4 TYR B N 1
ATOM 2817 C CA . TYR B 1 4 ? 54.594 0.099 4.145 1 17.78 4 TYR B CA 1
ATOM 2818 C C . TYR B 1 4 ? 54.094 1.265 3.291 1 17.78 4 TYR B C 1
ATOM 2820 O O . TYR B 1 4 ? 52.906 1.477 3.148 1 17.78 4 TYR B O 1
ATOM 2828 N N . VAL B 1 5 ? 54.844 2.396 3.051 1 17.89 5 VAL B N 1
ATOM 2829 C CA . VAL B 1 5 ? 54.938 3.725 2.457 1 17.89 5 VAL B CA 1
ATOM 2830 C C . VAL B 1 5 ? 54.781 3.627 0.94 1 17.89 5 VAL B C 1
ATOM 2832 O O . VAL B 1 5 ? 54.062 4.426 0.33 1 17.89 5 VAL B O 1
ATOM 2835 N N . LEU B 1 6 ? 55.531 2.779 0.089 1 16.16 6 LEU B N 1
ATOM 2836 C CA . LEU B 1 6 ? 56.406 3.373 -0.908 1 16.16 6 LEU B CA 1
ATOM 2837 C C . LEU B 1 6 ? 55.688 3.543 -2.24 1 16.16 6 LEU B C 1
ATOM 2839 O O . LEU B 1 6 ? 56.25 4.082 -3.193 1 16.16 6 LEU B O 1
ATOM 2843 N N . PHE B 1 7 ? 54.562 2.918 -2.605 1 16.5 7 PHE B N 1
ATOM 2844 C CA . PHE B 1 7 ? 54.625 2.432 -3.979 1 16.5 7 PHE B CA 1
ATOM 2845 C C . PHE B 1 7 ? 54.75 3.594 -4.957 1 16.5 7 PHE B C 1
ATOM 2847 O O . PHE B 1 7 ? 54.406 4.734 -4.625 1 16.5 7 PHE B O 1
ATOM 2854 N N . ALA B 1 8 ? 54.469 3.371 -6.434 1 16.11 8 ALA B N 1
ATOM 2855 C CA . ALA B 1 8 ? 55.031 3.49 -7.77 1 16.11 8 ALA B CA 1
ATOM 2856 C C . ALA B 1 8 ? 54.594 4.781 -8.445 1 16.11 8 ALA B C 1
ATOM 2858 O O . ALA B 1 8 ? 53.406 4.969 -8.719 1 16.11 8 ALA B O 1
ATOM 2859 N N . ILE B 1 9 ? 55.25 5.969 -8.312 1 16.44 9 ILE B N 1
ATOM 2860 C CA . ILE B 1 9 ? 55.188 7.336 -8.82 1 16.44 9 ILE B CA 1
ATOM 2861 C C . ILE B 1 9 ? 55.438 7.348 -10.32 1 16.44 9 ILE B C 1
ATOM 2863 O O . ILE B 1 9 ? 55.531 8.414 -10.93 1 16.44 9 ILE B O 1
ATOM 2867 N N . ALA B 1 10 ? 55.844 6.098 -10.93 1 15.1 10 ALA B N 1
ATOM 2868 C CA . ALA B 1 10 ? 56.844 6.32 -11.945 1 15.1 10 ALA B CA 1
ATOM 2869 C C . ALA B 1 10 ? 56.375 7.273 -13.031 1 15.1 10 ALA B C 1
ATOM 2871 O O . ALA B 1 10 ? 57.031 8.266 -13.344 1 15.1 10 ALA B O 1
ATOM 2872 N N . ILE B 1 11 ? 56.062 6.758 -14.391 1 15.5 11 ILE B N 1
ATOM 2873 C CA . ILE B 1 11 ? 56.812 6.883 -15.625 1 15.5 11 ILE B CA 1
ATOM 2874 C C . ILE B 1 11 ? 56.281 8.031 -16.453 1 15.5 11 ILE B C 1
ATOM 2876 O O . ILE B 1 11 ? 55.125 7.988 -16.906 1 15.5 11 ILE B O 1
ATOM 2880 N N . ALA B 1 12 ? 56.719 9.297 -16.391 1 15.99 12 ALA B N 1
ATOM 2881 C CA . ALA B 1 12 ? 56.562 10.625 -16.984 1 15.99 12 ALA B CA 1
ATOM 2882 C C . ALA B 1 12 ? 56.844 10.594 -18.484 1 15.99 12 ALA B C 1
ATOM 2884 O O . ALA B 1 12 ? 56.406 11.492 -19.219 1 15.99 12 ALA B O 1
ATOM 2885 N N . ARG B 1 13 ? 57.781 9.688 -18.953 1 15.91 13 ARG B N 1
ATOM 2886 C CA . ARG B 1 13 ? 58.75 10.375 -19.812 1 15.91 13 ARG B CA 1
ATOM 2887 C C . ARG B 1 13 ? 58.094 10.805 -21.109 1 15.91 13 ARG B C 1
ATOM 2889 O O . ARG B 1 13 ? 58.062 11.992 -21.438 1 15.91 13 ARG B O 1
ATOM 2896 N N . GLY B 1 14 ? 58.656 10.305 -22.375 1 15.77 14 GLY B N 1
ATOM 2897 C CA . GLY B 1 14 ? 59.5 10.867 -23.422 1 15.77 14 GLY B CA 1
ATOM 2898 C C . GLY B 1 14 ? 58.719 11.25 -24.672 1 15.77 14 GLY B C 1
ATOM 2899 O O . GLY B 1 14 ? 59.125 12.172 -25.375 1 15.77 14 GLY B O 1
ATOM 2900 N N . LEU B 1 15 ? 57.875 10.359 -25.312 1 16.81 15 LEU B N 1
ATOM 2901 C CA . LEU B 1 15 ? 58.219 10.078 -26.703 1 16.81 15 LEU B CA 1
ATOM 2902 C C . LEU B 1 15 ? 57.812 11.234 -27.609 1 16.81 15 LEU B C 1
ATOM 2904 O O . LEU B 1 15 ? 56.75 11.844 -27.422 1 16.81 15 LEU B O 1
ATOM 2908 N N . GLN B 1 16 ? 58.719 11.609 -28.594 1 16.92 16 GLN B N 1
ATOM 2909 C CA . GLN B 1 16 ? 59.156 12.633 -29.531 1 16.92 16 GLN B CA 1
ATOM 2910 C C . GLN B 1 16 ? 58.25 12.688 -30.766 1 16.92 16 GLN B C 1
ATOM 2912 O O . GLN B 1 16 ? 58.5 13.461 -31.688 1 16.92 16 GLN B O 1
ATOM 2917 N N . THR B 1 17 ? 57.125 12.102 -30.797 1 17.36 17 THR B N 1
ATOM 2918 C CA . THR B 1 17 ? 56.781 11.773 -32.188 1 17.36 17 THR B CA 1
ATOM 2919 C C . THR B 1 17 ? 56.75 13.031 -33.031 1 17.36 17 THR B C 1
ATOM 2921 O O . THR B 1 17 ? 56.375 14.109 -32.562 1 17.36 17 THR B O 1
ATOM 2924 N N . GLU B 1 18 ? 57.312 12.828 -34.312 1 17.59 18 GLU B N 1
ATOM 2925 C CA . GLU B 1 18 ? 57.812 13.562 -35.469 1 17.59 18 GLU B CA 1
ATOM 2926 C C . GLU B 1 18 ? 56.688 14.391 -36.125 1 17.59 18 GLU B C 1
ATOM 2928 O O . GLU B 1 18 ? 55.531 14.023 -36.062 1 17.59 18 GLU B O 1
ATOM 2933 N N . ALA B 1 19 ? 57.156 15.555 -36.562 1 18.03 19 ALA B N 1
ATOM 2934 C CA . ALA B 1 19 ? 56.656 16.844 -37.031 1 18.03 19 ALA B CA 1
ATOM 2935 C C . ALA B 1 19 ? 56 16.703 -38.406 1 18.03 19 ALA B C 1
ATOM 2937 O O . ALA B 1 19 ? 55.719 17.688 -39.094 1 18.03 19 ALA B O 1
ATOM 2938 N N . PHE B 1 20 ? 55.375 15.484 -38.75 1 18.19 20 PHE B N 1
ATOM 2939 C CA . PHE B 1 20 ? 55.219 15.484 -40.188 1 18.19 20 PHE B CA 1
ATOM 2940 C C . PHE B 1 20 ? 54.438 16.703 -40.656 1 18.19 20 PHE B C 1
ATOM 2942 O O . PHE B 1 20 ? 53.469 17.109 -39.969 1 18.19 20 PHE B O 1
ATOM 2949 N N . SER B 1 21 ? 55.094 17.406 -41.5 1 18.66 21 SER B N 1
ATOM 2950 C CA . SER B 1 21 ? 54.938 18.703 -42.156 1 18.66 21 SER B CA 1
ATOM 2951 C C . SER B 1 21 ? 53.719 18.719 -43.062 1 18.66 21 SER B C 1
ATOM 2953 O O . SER B 1 21 ? 53.594 19.562 -43.969 1 18.66 21 SER B O 1
ATOM 2955 N N . PRO B 1 22 ? 52.656 18.062 -42.719 1 17.89 22 PRO B N 1
ATOM 2956 C CA . PRO B 1 22 ? 51.844 17.938 -43.938 1 17.89 22 PRO B CA 1
ATOM 2957 C C . PRO B 1 22 ? 51.531 19.281 -44.594 1 17.89 22 PRO B C 1
ATOM 2959 O O . PRO B 1 22 ? 51.469 20.297 -43.906 1 17.89 22 PRO B O 1
ATOM 2962 N N . ARG B 1 23 ? 51.781 19.25 -45.938 1 19.52 23 ARG B N 1
ATOM 2963 C CA . ARG B 1 23 ? 51.688 20.266 -46.969 1 19.52 23 ARG B CA 1
ATOM 2964 C C . ARG B 1 23 ? 50.25 20.844 -47 1 19.52 23 ARG B C 1
ATOM 2966 O O . ARG B 1 23 ? 49.281 20.125 -46.75 1 19.52 23 ARG B O 1
ATOM 2973 N N . GLN B 1 24 ? 50.25 22.109 -47.031 1 19.05 24 GLN B N 1
ATOM 2974 C CA . GLN B 1 24 ? 49.25 23.188 -46.938 1 19.05 24 GLN B CA 1
ATOM 2975 C C . GLN B 1 24 ? 48.25 23.125 -48.094 1 19.05 24 GLN B C 1
ATOM 2977 O O . GLN B 1 24 ? 48.5 23.656 -49.188 1 19.05 24 GLN B O 1
ATOM 2982 N N . VAL B 1 25 ? 47.844 21.859 -48.5 1 20.36 25 VAL B N 1
ATOM 2983 C CA . VAL B 1 25 ? 47.125 22.109 -49.75 1 20.36 25 VAL B CA 1
ATOM 2984 C C . VAL B 1 25 ? 46.094 23.203 -49.531 1 20.36 25 VAL B C 1
ATOM 2986 O O . VAL B 1 25 ? 45.469 23.281 -48.469 1 20.36 25 VAL B O 1
ATOM 2989 N N . GLN B 1 26 ? 46.062 24.094 -50.469 1 19.77 26 GLN B N 1
ATOM 2990 C CA . GLN B 1 26 ? 45.5 25.406 -50.719 1 19.77 26 GLN B CA 1
ATOM 2991 C C . GLN B 1 26 ? 43.969 25.344 -50.875 1 19.77 26 GLN B C 1
ATOM 2993 O O . GLN B 1 26 ? 43.344 26.328 -51.281 1 19.77 26 GLN B O 1
ATOM 2998 N N . HIS B 1 27 ? 43.312 24.312 -50.375 1 20.02 27 HIS B N 1
ATOM 2999 C CA . HIS B 1 27 ? 42.031 24.344 -51.031 1 20.02 27 HIS B CA 1
ATOM 3000 C C . HIS B 1 27 ? 41.344 25.688 -50.844 1 20.02 27 HIS B C 1
ATOM 3002 O O . HIS B 1 27 ? 41.531 26.328 -49.812 1 20.02 27 HIS B O 1
ATOM 3008 N N . ASP B 1 28 ? 40.906 26.219 -51.969 1 20.98 28 ASP B N 1
ATOM 3009 C CA . ASP B 1 28 ? 40.188 27.422 -52.344 1 20.98 28 ASP B CA 1
ATOM 3010 C C . ASP B 1 28 ? 38.875 27.547 -51.562 1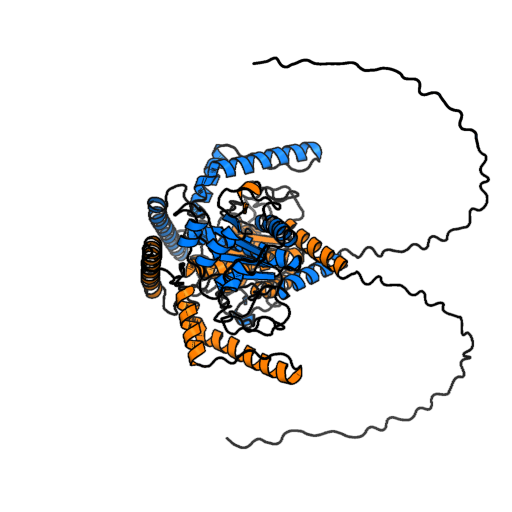 20.98 28 ASP B C 1
ATOM 3012 O O . ASP B 1 28 ? 38.125 26.578 -51.406 1 20.98 28 ASP B O 1
ATOM 3016 N N . THR B 1 29 ? 38.812 28.516 -50.688 1 20.25 29 THR B N 1
ATOM 3017 C CA . THR B 1 29 ? 37.906 28.953 -49.656 1 20.25 29 THR B CA 1
ATOM 3018 C C . THR B 1 29 ? 36.594 29.422 -50.25 1 20.25 29 THR B C 1
ATOM 3020 O O . THR B 1 29 ? 35.688 29.859 -49.5 1 20.25 29 THR B O 1
ATOM 3023 N N . ARG B 1 30 ? 36.5 29.703 -51.594 1 21.08 30 ARG B N 1
ATOM 3024 C CA . ARG B 1 30 ? 35.656 30.891 -51.719 1 21.08 30 ARG B CA 1
ATOM 3025 C C . ARG B 1 30 ? 34.219 30.578 -51.281 1 21.08 30 ARG B C 1
ATOM 3027 O O . ARG B 1 30 ? 33.375 31.484 -51.125 1 21.08 30 ARG B O 1
ATOM 3034 N N . VAL B 1 31 ? 33.719 29.359 -51.625 1 22.78 31 VAL B N 1
ATOM 3035 C CA . VAL B 1 31 ? 32.281 29.531 -51.906 1 22.78 31 VAL B CA 1
ATOM 3036 C C . VAL B 1 31 ? 31.547 29.828 -50.594 1 22.78 31 VAL B C 1
ATOM 3038 O O . VAL B 1 31 ? 31.547 29.016 -49.656 1 22.78 31 VAL B O 1
ATOM 3041 N N . THR B 1 32 ? 31.609 31 -50.062 1 20.78 32 THR B N 1
ATOM 3042 C CA . THR B 1 32 ? 30.875 31.453 -48.906 1 20.78 32 THR B CA 1
ATOM 3043 C C . THR B 1 32 ? 29.375 31.297 -49.125 1 20.78 32 THR B C 1
ATOM 3045 O O . THR B 1 32 ? 28.75 32.094 -49.812 1 20.78 32 THR B O 1
ATOM 3048 N N . GLY B 1 33 ? 28.844 30.188 -49.812 1 23.25 33 GLY B N 1
ATOM 3049 C CA . GLY B 1 33 ? 27.391 30.281 -49.906 1 23.25 33 GLY B CA 1
ATOM 3050 C C . GLY B 1 33 ? 26.719 30.609 -48.562 1 23.25 33 GLY B C 1
ATOM 3051 O O . GLY B 1 33 ? 27.25 30.281 -47.5 1 23.25 33 GLY B O 1
ATOM 3052 N N . SER B 1 34 ? 26 31.719 -48.531 1 23.41 34 SER B N 1
ATOM 3053 C CA . SER B 1 34 ? 25.125 32.25 -47.469 1 23.41 34 SER B CA 1
ATOM 3054 C C . SER B 1 34 ? 24.188 31.156 -46.938 1 23.41 34 SER B C 1
ATOM 3056 O O . SER B 1 34 ? 23.391 30.609 -47.719 1 23.41 34 SER B O 1
ATOM 3058 N N . LEU B 1 35 ? 24.656 30.156 -46.25 1 24.36 35 LEU B N 1
ATOM 3059 C CA . LEU B 1 35 ? 23.734 29.281 -45.531 1 24.36 35 LEU B CA 1
ATOM 3060 C C . LEU B 1 35 ? 22.75 30.109 -44.688 1 24.36 35 LEU B C 1
ATOM 3062 O O . LEU B 1 35 ? 23.172 30.828 -43.781 1 24.36 35 LEU B O 1
ATOM 3066 N N . ARG B 1 36 ? 21.734 30.719 -45.25 1 27.31 36 ARG B N 1
ATOM 3067 C CA . ARG B 1 36 ? 20.594 31.094 -44.406 1 27.31 36 ARG B CA 1
ATOM 3068 C C . ARG B 1 36 ? 20.266 29.984 -43.438 1 27.31 36 ARG B C 1
ATOM 3070 O O . ARG B 1 36 ? 20.031 28.844 -43.812 1 27.31 36 ARG B O 1
ATOM 3077 N N . GLY B 1 37 ? 20.859 30.047 -42.312 1 25.03 37 GLY B N 1
ATOM 3078 C CA . GLY B 1 37 ? 20.578 29.25 -41.125 1 25.03 37 GLY B CA 1
ATOM 3079 C C . GLY B 1 37 ? 19.094 29.016 -40.906 1 25.03 37 GLY B C 1
ATOM 3080 O O . GLY B 1 37 ? 18.312 29.969 -40.812 1 25.03 37 GLY B O 1
ATOM 3081 N N . ARG B 1 38 ? 18.438 28.062 -41.594 1 29.64 38 ARG B N 1
ATOM 3082 C CA . ARG B 1 38 ? 17.172 27.578 -41.031 1 29.64 38 ARG B CA 1
ATOM 3083 C C . ARG B 1 38 ? 17.266 27.469 -39.531 1 29.64 38 ARG B C 1
ATOM 3085 O O . ARG B 1 38 ? 18.031 26.672 -39 1 29.64 38 ARG B O 1
ATOM 3092 N N . THR B 1 39 ? 17.109 28.547 -38.875 1 26.89 39 THR B N 1
ATOM 3093 C CA . THR B 1 39 ? 16.797 28.453 -37.469 1 26.89 39 THR B CA 1
ATOM 3094 C C . THR B 1 39 ? 15.703 27.422 -37.219 1 26.89 39 THR B C 1
ATOM 3096 O O . THR B 1 39 ? 14.555 27.625 -37.625 1 26.89 39 THR B O 1
ATOM 3099 N N . GLN B 1 40 ? 15.945 26.156 -37.375 1 31.77 40 GLN B N 1
ATOM 3100 C CA . GLN B 1 40 ? 15.07 25.188 -36.719 1 31.77 40 GLN B CA 1
ATOM 3101 C C . GLN B 1 40 ? 14.688 25.656 -35.312 1 31.77 40 GLN B C 1
ATOM 3103 O O . GLN B 1 40 ? 15.531 25.688 -34.406 1 31.77 40 GLN B O 1
ATOM 3108 N N . MET B 1 41 ? 13.844 26.531 -35.156 1 29.75 41 MET B N 1
ATOM 3109 C CA . MET B 1 41 ? 13.195 26.734 -33.844 1 29.75 41 MET B CA 1
ATOM 3110 C C . MET B 1 41 ? 12.75 25.406 -33.25 1 29.75 41 MET B C 1
ATOM 3112 O O . MET B 1 41 ? 11.805 24.781 -33.75 1 29.75 41 MET B O 1
ATOM 3116 N N . SER B 1 42 ? 13.594 24.516 -32.906 1 36.09 42 SER B N 1
ATOM 3117 C CA . SER B 1 42 ? 13.156 23.578 -31.875 1 36.09 42 SER B CA 1
ATOM 3118 C C . SER B 1 42 ? 12.227 24.234 -30.859 1 36.09 42 SER B C 1
ATOM 3120 O O . SER B 1 42 ? 12.633 25.156 -30.141 1 36.09 42 SER B O 1
ATOM 3122 N N . ARG B 1 43 ? 11.016 24.422 -31.094 1 39.69 43 ARG B N 1
ATOM 3123 C CA . ARG B 1 43 ? 10.07 24.844 -30.078 1 39.69 43 ARG B CA 1
ATOM 3124 C C . ARG B 1 43 ? 10.375 24.203 -28.734 1 39.69 43 ARG B C 1
ATOM 3126 O O . ARG B 1 43 ? 10.156 23 -28.562 1 39.69 43 ARG B O 1
ATOM 3133 N N . GLU B 1 44 ? 11.375 24.516 -28 1 42.16 44 GLU B N 1
ATOM 3134 C CA . GLU B 1 44 ? 11.398 24.25 -26.562 1 42.16 44 GLU B CA 1
ATOM 3135 C C . GLU B 1 44 ? 9.992 24.172 -25.984 1 42.16 44 GLU B C 1
ATOM 3137 O O . GLU B 1 44 ? 9.211 25.125 -26.094 1 42.16 44 GLU B O 1
ATOM 3142 N N . ALA B 1 45 ? 9.492 22.984 -26 1 53.28 45 ALA B N 1
ATOM 3143 C CA . ALA B 1 45 ? 8.188 22.828 -25.344 1 53.28 45 ALA B CA 1
ATOM 3144 C C . ALA B 1 45 ? 8.094 23.688 -24.094 1 53.28 45 ALA B C 1
ATOM 3146 O O . ALA B 1 45 ? 9.023 23.703 -23.281 1 53.28 45 ALA B O 1
ATOM 3147 N N . SER B 1 46 ? 7.215 24.531 -23.984 1 61.97 46 SER B N 1
ATOM 3148 C CA . SER B 1 46 ? 6.984 25.359 -22.797 1 61.97 46 SER B CA 1
ATOM 3149 C C . SER B 1 46 ? 6.836 24.5 -21.547 1 61.97 46 SER B C 1
ATOM 3151 O O . SER B 1 46 ? 6.559 23.312 -21.641 1 61.97 46 SER B O 1
ATOM 3153 N N . SER B 1 47 ? 7.367 24.938 -20.406 1 67.31 47 SER B N 1
ATOM 3154 C CA . SER B 1 47 ? 7.211 24.281 -19.109 1 67.31 47 SER B CA 1
ATOM 3155 C C . SER B 1 47 ? 5.805 23.734 -18.922 1 67.31 47 SER B C 1
ATOM 3157 O O . SER B 1 47 ? 5.621 22.656 -18.344 1 67.31 47 SER B O 1
ATOM 3159 N N . GLU B 1 48 ? 4.887 24.375 -19.562 1 69.5 48 GLU B N 1
ATOM 3160 C CA . GLU B 1 48 ? 3.498 23.938 -19.469 1 69.5 48 GLU B CA 1
ATOM 3161 C C . GLU B 1 48 ? 3.248 22.703 -20.328 1 69.5 48 GLU B C 1
ATOM 3163 O O . GLU B 1 48 ? 2.531 21.781 -19.922 1 69.5 48 GLU B O 1
ATOM 3168 N N . ASP B 1 49 ? 3.877 22.656 -21.438 1 71.38 49 ASP B N 1
ATOM 3169 C CA . ASP B 1 49 ? 3.715 21.516 -22.328 1 71.38 49 ASP B CA 1
ATOM 3170 C C . ASP B 1 49 ? 4.324 20.266 -21.734 1 71.38 49 ASP B C 1
ATOM 3172 O O . ASP B 1 49 ? 3.76 19.172 -21.859 1 71.38 49 ASP B O 1
ATOM 3176 N N . THR B 1 50 ? 5.383 20.5 -21.109 1 75.81 50 THR B N 1
ATOM 3177 C CA . THR B 1 50 ? 6.059 19.375 -20.484 1 75.81 50 THR B CA 1
ATOM 3178 C C . THR B 1 50 ? 5.234 18.844 -19.312 1 75.81 50 THR B C 1
ATOM 3180 O O . THR B 1 50 ? 5.156 17.625 -19.109 1 75.81 50 THR B O 1
ATOM 3183 N N . ALA B 1 51 ? 4.605 19.734 -18.719 1 79 51 ALA B N 1
ATOM 3184 C CA . ALA B 1 51 ? 3.785 19.328 -17.578 1 79 51 ALA B CA 1
ATOM 3185 C C . ALA B 1 51 ? 2.572 18.531 -18.031 1 79 51 ALA B C 1
ATOM 3187 O O . ALA B 1 51 ? 2.24 17.5 -17.438 1 79 51 ALA B O 1
ATOM 3188 N N . VAL B 1 52 ? 2.029 18.984 -19.031 1 79.19 52 VAL B N 1
ATOM 3189 C CA . VAL B 1 52 ? 0.859 18.297 -19.562 1 79.19 52 VAL B CA 1
ATOM 3190 C C . VAL B 1 52 ? 1.266 16.922 -20.094 1 79.19 52 VAL B C 1
ATOM 3192 O O . VAL B 1 52 ? 0.548 15.938 -19.906 1 79.19 52 VAL B O 1
ATOM 3195 N N . ALA B 1 53 ? 2.391 16.844 -20.688 1 83.31 53 ALA B N 1
ATOM 3196 C CA . ALA B 1 53 ? 2.889 15.578 -21.219 1 83.31 53 ALA B CA 1
ATOM 3197 C C . ALA B 1 53 ? 3.174 14.586 -20.094 1 83.31 53 ALA B C 1
ATOM 3199 O O . ALA B 1 53 ? 2.887 13.391 -20.219 1 83.31 53 ALA B O 1
ATOM 3200 N N . THR B 1 54 ? 3.674 15.078 -19.031 1 86.88 54 THR B N 1
ATOM 3201 C CA . THR B 1 54 ? 3.957 14.227 -17.875 1 86.88 54 THR B CA 1
ATOM 3202 C C . THR B 1 54 ? 2.666 13.656 -17.297 1 86.88 54 THR B C 1
ATOM 3204 O O . THR B 1 54 ? 2.58 12.461 -17 1 86.88 54 THR B O 1
ATOM 3207 N N . GLU B 1 55 ? 1.709 14.523 -17.188 1 90.31 55 GLU B N 1
ATOM 3208 C CA . GLU B 1 55 ? 0.416 14.125 -16.641 1 90.31 55 GLU B CA 1
ATOM 3209 C C . GLU B 1 55 ? -0.242 13.055 -17.516 1 90.31 55 GLU B C 1
ATOM 3211 O O . GLU B 1 55 ? -0.708 12.031 -17 1 90.31 55 GLU B O 1
ATOM 3216 N N . GLU B 1 56 ? -0.187 13.289 -18.703 1 89.75 56 GLU B N 1
ATOM 3217 C CA . GLU B 1 56 ? -0.831 12.359 -19.625 1 89.75 56 GLU B CA 1
ATOM 3218 C C . GLU B 1 56 ? -0.117 11.016 -19.656 1 89.75 56 GLU B C 1
ATOM 3220 O O . GLU B 1 56 ? -0.762 9.961 -19.703 1 89.75 56 GLU B O 1
ATOM 3225 N N . THR B 1 57 ? 1.158 11.117 -19.656 1 93.38 57 THR B N 1
ATOM 3226 C CA . THR B 1 57 ? 1.942 9.891 -19.656 1 93.38 57 THR B CA 1
ATOM 3227 C C . THR B 1 57 ? 1.676 9.086 -18.375 1 93.38 57 THR B C 1
ATOM 3229 O O . THR B 1 57 ? 1.516 7.863 -18.438 1 93.38 57 THR B O 1
ATOM 3232 N N . PHE B 1 58 ? 1.646 9.75 -17.281 1 97.38 58 PHE B N 1
ATOM 3233 C CA . PHE B 1 58 ? 1.386 9.062 -16.016 1 97.38 58 PHE B CA 1
ATOM 3234 C C . PHE B 1 58 ? -0.013 8.453 -16.016 1 97.38 58 PHE B C 1
ATOM 3236 O O . PHE B 1 58 ? -0.197 7.309 -15.602 1 97.38 58 PHE B O 1
ATOM 3243 N N . ASP B 1 59 ? -1.004 9.234 -16.406 1 96.31 59 ASP B N 1
ATOM 3244 C CA . ASP B 1 59 ? -2.373 8.727 -16.484 1 96.31 59 ASP B CA 1
ATOM 3245 C C . ASP B 1 59 ? -2.457 7.477 -17.344 1 96.31 59 ASP B C 1
ATOM 3247 O O . ASP B 1 59 ? -3.176 6.531 -17.016 1 96.31 59 ASP B O 1
ATOM 3251 N N . HIS B 1 60 ? -1.723 7.527 -18.438 1 95.19 60 HIS B N 1
ATOM 3252 C CA . HIS B 1 60 ? -1.707 6.387 -19.344 1 95.19 60 HIS B CA 1
ATOM 3253 C C . HIS B 1 60 ? -1.164 5.141 -18.656 1 95.19 60 HIS B C 1
ATOM 3255 O O . HIS B 1 60 ? -1.717 4.047 -18.812 1 95.19 60 HIS B O 1
ATOM 3261 N N . VAL B 1 61 ? -0.108 5.266 -17.906 1 97.06 61 VAL B N 1
ATOM 3262 C CA . VAL B 1 61 ? 0.509 4.141 -17.203 1 97.06 61 VAL B CA 1
ATOM 3263 C C . VAL B 1 61 ? -0.477 3.547 -16.203 1 97.06 61 VAL B C 1
ATOM 3265 O O . VAL B 1 61 ? -0.643 2.328 -16.141 1 97.06 61 VAL B O 1
ATOM 3268 N N . VAL B 1 62 ? -1.174 4.391 -15.438 1 97.25 62 VAL B N 1
ATOM 3269 C CA . VAL B 1 62 ? -2.123 3.934 -14.43 1 97.25 62 VAL B CA 1
ATOM 3270 C C . VAL B 1 62 ? -3.277 3.195 -15.102 1 97.25 62 VAL B C 1
ATOM 3272 O O . VAL B 1 62 ? -3.668 2.111 -14.664 1 97.25 62 VAL B O 1
ATOM 3275 N N . ASN B 1 63 ? -3.775 3.732 -16.156 1 93.75 63 ASN B N 1
ATOM 3276 C CA . ASN B 1 63 ? -4.949 3.166 -16.812 1 93.75 63 ASN B CA 1
ATOM 3277 C C . ASN B 1 63 ? -4.594 1.919 -17.625 1 93.75 63 ASN B C 1
ATOM 3279 O O . ASN B 1 63 ? -5.461 1.092 -17.906 1 93.75 63 ASN B O 1
ATOM 3283 N N . LYS B 1 64 ? -3.377 1.78 -18.031 1 92.12 64 LYS B N 1
ATOM 3284 C CA . LYS B 1 64 ? -2.934 0.621 -18.797 1 92.12 64 LYS B CA 1
ATOM 3285 C C . LYS B 1 64 ? -2.643 -0.566 -17.891 1 92.12 64 LYS B C 1
ATOM 3287 O O . LYS B 1 64 ? -2.662 -1.717 -18.328 1 92.12 64 LYS B O 1
ATOM 3292 N N . ARG B 1 65 ? -2.318 -0.298 -16.656 1 94.38 65 ARG B N 1
ATOM 3293 C CA . ARG B 1 65 ? -1.989 -1.365 -15.719 1 94.38 65 ARG B CA 1
ATOM 3294 C C . ARG B 1 65 ? -3.201 -2.25 -15.445 1 94.38 65 ARG B C 1
ATOM 3296 O O . ARG B 1 65 ? -4.277 -1.751 -15.102 1 94.38 65 ARG B O 1
ATOM 3303 N N . TYR B 1 66 ? -3.035 -3.539 -15.531 1 91.12 66 TYR B N 1
ATOM 3304 C CA . TYR B 1 66 ? -4.043 -4.543 -15.211 1 91.12 66 TYR B CA 1
ATOM 3305 C C . TYR B 1 66 ? -3.398 -5.797 -14.633 1 91.12 66 TYR B C 1
ATOM 3307 O O . TYR B 1 66 ? -2.176 -5.949 -14.672 1 91.12 66 TYR B O 1
ATOM 3315 N N . ALA B 1 67 ? -4.18 -6.633 -14.039 1 92.88 67 ALA B N 1
ATOM 3316 C CA . ALA B 1 67 ? -3.672 -7.91 -13.547 1 92.88 67 ALA B CA 1
ATOM 3317 C C . ALA B 1 67 ? -3.646 -8.953 -14.664 1 92.88 67 ALA B C 1
ATOM 3319 O O . ALA B 1 67 ? -4.691 -9.477 -15.062 1 92.88 67 ALA B O 1
ATOM 3320 N N . CYS B 1 68 ? -2.449 -9.227 -15.109 1 90.25 68 CYS B N 1
ATOM 3321 C CA . CYS B 1 68 ? -2.264 -10.203 -16.172 1 90.25 68 CYS B CA 1
ATOM 3322 C C . CYS B 1 68 ? -2.395 -11.625 -15.641 1 90.25 68 CYS B C 1
ATOM 3324 O O . CYS B 1 68 ? -1.529 -12.094 -14.898 1 90.25 68 CYS B O 1
ATOM 3326 N N . THR B 1 69 ? -3.344 -12.312 -16.078 1 85.5 69 THR B N 1
ATOM 3327 C CA . THR B 1 69 ? -3.59 -13.641 -15.523 1 85.5 69 THR B CA 1
ATOM 3328 C C . THR B 1 69 ? -3.004 -14.719 -16.422 1 85.5 69 THR B C 1
ATOM 3330 O O . THR B 1 69 ? -2.953 -15.891 -16.047 1 85.5 69 THR B O 1
ATOM 3333 N N . ARG B 1 70 ? -2.574 -14.352 -17.562 1 87 70 ARG B N 1
ATOM 3334 C CA . ARG B 1 70 ? -1.942 -15.281 -18.5 1 87 70 ARG B CA 1
ATOM 3335 C C . ARG B 1 70 ? -0.695 -14.664 -19.125 1 87 70 ARG B C 1
ATOM 3337 O O . ARG B 1 70 ? -0.781 -13.664 -19.828 1 87 70 ARG B O 1
ATOM 3344 N N . PHE B 1 71 ? 0.366 -15.305 -18.906 1 90.19 71 PHE B N 1
ATOM 3345 C CA . PHE B 1 71 ? 1.623 -14.828 -19.469 1 90.19 71 PHE B CA 1
ATOM 3346 C C . PHE B 1 71 ? 1.958 -15.578 -20.75 1 90.19 71 PHE B C 1
ATOM 3348 O O . PHE B 1 71 ? 1.322 -16.578 -21.078 1 90.19 71 PHE B O 1
ATOM 3355 N N . ARG B 1 72 ? 2.83 -15.062 -21.609 1 81.75 72 ARG B N 1
ATOM 3356 C CA . ARG B 1 72 ? 3.152 -15.492 -22.969 1 81.75 72 ARG B CA 1
ATOM 3357 C C . ARG B 1 72 ? 3.291 -17.016 -23.031 1 81.75 72 ARG B C 1
ATOM 3359 O O . ARG B 1 72 ? 2.879 -17.625 -24.016 1 81.75 72 ARG B O 1
ATOM 3366 N N . ARG B 1 73 ? 3.725 -17.656 -22.062 1 77.69 73 ARG B N 1
ATOM 3367 C CA . ARG B 1 73 ? 4 -19.078 -22.125 1 77.69 73 ARG B CA 1
ATOM 3368 C C . ARG B 1 73 ? 2.852 -19.891 -21.531 1 77.69 73 ARG B C 1
ATOM 3370 O O . ARG B 1 73 ? 3.008 -21.078 -21.25 1 77.69 73 ARG B O 1
ATOM 3377 N N . TYR B 1 74 ? 1.786 -19.156 -21.375 1 76.12 74 TYR B N 1
ATOM 3378 C CA . TYR B 1 74 ? 0.609 -19.844 -20.859 1 76.12 74 TYR B CA 1
ATOM 3379 C C . TYR B 1 74 ? 0.123 -20.891 -21.859 1 76.12 74 TYR B C 1
ATOM 3381 O O . TYR B 1 74 ? 0.055 -20.641 -23.062 1 76.12 74 TYR B O 1
ATOM 3389 N N . GLN B 1 75 ? 0.078 -22.125 -21.469 1 61.5 75 GLN B N 1
ATOM 3390 C CA . GLN B 1 75 ? -0.543 -23.203 -22.234 1 61.5 75 GLN B CA 1
ATOM 3391 C C . GLN B 1 75 ? -1.769 -23.75 -21.516 1 61.5 75 GLN B C 1
ATOM 3393 O O . GLN B 1 75 ? -1.756 -23.906 -20.297 1 61.5 75 GLN B O 1
ATOM 3398 N N . GLU B 1 76 ? -2.975 -23.547 -22.094 1 56.94 76 GLU B N 1
ATOM 3399 C CA . GLU B 1 76 ? -4.176 -24.078 -21.438 1 56.94 76 GLU B CA 1
ATOM 3400 C C . GLU B 1 76 ? -3.895 -25.406 -20.75 1 56.94 76 GLU B C 1
ATOM 3402 O O . GLU B 1 76 ? -3.137 -26.234 -21.266 1 56.94 76 GLU B O 1
ATOM 3407 N N . PRO B 1 77 ? -4.066 -25.438 -19.391 1 51.25 77 PRO B N 1
ATOM 3408 C CA . PRO B 1 77 ? -3.869 -26.734 -18.719 1 51.25 77 PRO B CA 1
ATOM 3409 C C . PRO B 1 77 ? -4.371 -27.906 -19.562 1 51.25 77 PRO B C 1
ATOM 3411 O O . PRO B 1 77 ? -5.57 -28.016 -19.828 1 51.25 77 PRO B O 1
ATOM 3414 N N . ARG B 1 78 ? -3.869 -28.25 -20.625 1 43.81 78 ARG B N 1
ATOM 3415 C CA . ARG B 1 78 ? -4.34 -29.516 -21.156 1 43.81 78 ARG B CA 1
ATOM 3416 C C . ARG B 1 78 ? -4.141 -30.641 -20.141 1 43.81 78 ARG B C 1
ATOM 3418 O O . ARG B 1 78 ? -3.18 -30.625 -19.375 1 43.81 78 ARG B O 1
ATOM 3425 N N . VAL B 1 79 ? -5.215 -31.438 -19.828 1 42 79 VAL B N 1
ATOM 3426 C CA . VAL B 1 79 ? -5.266 -32.656 -19.016 1 42 79 VAL B CA 1
ATOM 3427 C C . VAL B 1 79 ? -3.891 -33.312 -18.984 1 42 79 VAL B C 1
ATOM 3429 O O . VAL B 1 79 ? -3.393 -33.688 -17.922 1 42 79 VAL B O 1
ATOM 3432 N N . ASN B 1 80 ? -3.518 -34.031 -20.062 1 38.66 80 ASN B N 1
ATOM 3433 C CA . ASN B 1 80 ? -2.529 -35.125 -20.156 1 38.66 80 ASN B CA 1
ATOM 3434 C C . ASN B 1 80 ? -1.108 -34.562 -20.203 1 38.66 80 ASN B C 1
ATOM 3436 O O . ASN B 1 80 ? -0.153 -35.312 -20.391 1 38.66 80 ASN B O 1
ATOM 3440 N N . ASN B 1 81 ? -0.827 -33.25 -20.469 1 42.34 81 ASN B N 1
ATOM 3441 C CA . ASN B 1 81 ? 0.545 -32.938 -20.844 1 42.34 81 ASN B CA 1
ATOM 3442 C C . ASN B 1 81 ? 1.401 -32.594 -19.625 1 42.34 81 ASN B C 1
ATOM 3444 O O . ASN B 1 81 ? 1.178 -31.594 -18.969 1 42.34 81 ASN B O 1
ATOM 3448 N N . THR B 1 82 ? 2.041 -33.469 -19.062 1 43.94 82 THR B N 1
ATOM 3449 C CA . THR B 1 82 ? 3.133 -33.469 -18.094 1 43.94 82 THR B CA 1
ATOM 3450 C C . THR B 1 82 ? 4.008 -32.219 -18.297 1 43.94 82 THR B C 1
ATOM 3452 O O . THR B 1 82 ? 4.801 -31.875 -17.422 1 43.94 82 THR B O 1
ATOM 3455 N N . GLU B 1 83 ? 4.215 -31.734 -19.516 1 45.47 83 GLU B N 1
ATOM 3456 C CA . GLU B 1 83 ? 5.188 -30.703 -19.859 1 45.47 83 GLU B CA 1
ATOM 3457 C C . GLU B 1 83 ? 4.844 -29.375 -19.188 1 45.47 83 GLU B C 1
ATOM 3459 O O . GLU B 1 83 ? 5.703 -28.516 -19.031 1 45.47 83 GLU B O 1
ATOM 3464 N N . THR B 1 84 ? 3.596 -29.062 -18.984 1 51.69 84 THR B N 1
ATOM 3465 C CA . THR B 1 84 ? 3.215 -27.703 -18.594 1 51.69 84 THR B CA 1
ATOM 3466 C C . THR B 1 84 ? 3.545 -27.453 -17.125 1 51.69 84 THR B C 1
ATOM 3468 O O . THR B 1 84 ? 3.451 -26.312 -16.641 1 51.69 84 THR B O 1
ATOM 3471 N N . LEU B 1 85 ? 3.984 -28.438 -16.359 1 67.56 85 LEU B N 1
ATOM 3472 C CA . LEU B 1 85 ? 4.156 -28.266 -14.922 1 67.56 85 LEU B CA 1
ATOM 3473 C C . LEU B 1 85 ? 5.551 -27.75 -14.594 1 67.56 85 LEU B C 1
ATOM 3475 O O . LEU B 1 85 ? 5.852 -27.453 -13.43 1 67.56 85 LEU B O 1
ATOM 3479 N N . THR B 1 86 ? 6.285 -27.516 -15.703 1 82.44 86 THR B N 1
ATOM 3480 C CA . THR B 1 86 ? 7.621 -27.016 -15.398 1 82.44 86 THR B CA 1
ATOM 3481 C C . THR B 1 86 ? 7.695 -25.516 -15.617 1 82.44 86 THR B C 1
ATOM 3483 O O . THR B 1 86 ? 7.07 -24.984 -16.531 1 82.44 86 THR B O 1
ATOM 3486 N N . ALA B 1 87 ? 8.453 -24.891 -14.812 1 91.88 87 ALA B N 1
ATOM 3487 C CA . ALA B 1 87 ? 8.609 -23.438 -14.906 1 91.88 87 ALA B CA 1
ATOM 3488 C C . ALA B 1 87 ? 9.344 -23.047 -16.188 1 91.88 87 ALA B C 1
ATOM 3490 O O . ALA B 1 87 ? 10.297 -23.719 -16.594 1 91.88 87 ALA B O 1
ATOM 3491 N N . SER B 1 88 ? 8.859 -22.094 -16.859 1 89.56 88 SER B N 1
ATOM 3492 C CA . SER B 1 88 ? 9.469 -21.594 -18.094 1 89.56 88 SER B CA 1
ATOM 3493 C C . SER B 1 88 ? 10.805 -20.906 -17.812 1 89.56 88 SER B C 1
ATOM 3495 O O . SER B 1 88 ? 11.023 -20.391 -16.719 1 89.56 88 SER B O 1
ATOM 3497 N N . VAL B 1 89 ? 11.641 -20.938 -18.859 1 93.19 89 VAL B N 1
ATOM 3498 C CA . VAL B 1 89 ? 12.898 -20.203 -18.766 1 93.19 89 VAL B CA 1
ATOM 3499 C C . VAL B 1 89 ? 12.633 -18.703 -18.844 1 93.19 89 VAL B C 1
ATOM 3501 O O . VAL B 1 89 ? 11.883 -18.25 -19.703 1 93.19 89 VAL B O 1
ATOM 3504 N N . SER B 1 90 ? 13.258 -17.984 -17.969 1 94.88 90 SER B N 1
ATOM 3505 C CA . SER B 1 90 ? 13.039 -16.547 -17.859 1 94.88 90 SER B CA 1
ATOM 3506 C C . SER B 1 90 ? 13.812 -15.797 -18.953 1 94.88 90 SER B C 1
ATOM 3508 O O . SER B 1 90 ? 14.93 -16.188 -19.297 1 94.88 90 SER B O 1
ATOM 3510 N N . ASP B 1 91 ? 13.219 -14.773 -19.531 1 95.06 91 ASP B N 1
ATOM 3511 C CA . ASP B 1 91 ? 13.922 -13.805 -20.375 1 95.06 91 ASP B CA 1
ATOM 3512 C C . ASP B 1 91 ? 14.797 -12.883 -19.531 1 95.06 91 ASP B C 1
ATOM 3514 O O . ASP B 1 91 ? 14.289 -12.094 -18.734 1 95.06 91 ASP B O 1
ATOM 3518 N N . PRO B 1 92 ? 16.125 -12.969 -19.75 1 95.88 92 PRO B N 1
ATOM 3519 C CA . PRO B 1 92 ? 17.031 -12.18 -18.906 1 95.88 92 PRO B CA 1
ATOM 3520 C C . PRO B 1 92 ? 16.766 -10.68 -19 1 95.88 92 PRO B C 1
ATOM 3522 O O . PRO B 1 92 ? 16.969 -9.945 -18.031 1 95.88 92 PRO B O 1
ATOM 3525 N N . ASP B 1 93 ? 16.328 -10.211 -20.125 1 95.69 93 ASP B N 1
ATOM 3526 C CA . ASP B 1 93 ? 16.047 -8.789 -20.297 1 95.69 93 ASP B CA 1
ATOM 3527 C C . ASP B 1 93 ? 14.867 -8.352 -19.422 1 95.69 93 ASP B C 1
ATOM 3529 O O . ASP B 1 93 ? 14.898 -7.285 -18.812 1 95.69 93 ASP B O 1
ATOM 3533 N N . ILE B 1 94 ? 13.867 -9.172 -19.406 1 97.12 94 ILE B N 1
ATOM 3534 C CA . ILE B 1 94 ? 12.695 -8.875 -18.609 1 97.12 94 ILE B CA 1
ATOM 3535 C C . ILE B 1 94 ? 13.07 -8.883 -17.125 1 97.12 94 ILE B C 1
ATOM 3537 O O . ILE B 1 94 ? 12.648 -8.016 -16.359 1 97.12 94 ILE B O 1
ATOM 3541 N N . VAL B 1 95 ? 13.852 -9.852 -16.719 1 98.12 95 VAL B N 1
ATOM 3542 C CA . VAL B 1 95 ? 14.289 -9.961 -15.32 1 98.12 95 VAL B CA 1
ATOM 3543 C C . VAL B 1 95 ? 15.094 -8.719 -14.938 1 98.12 95 VAL B C 1
ATOM 3545 O O . VAL B 1 95 ? 14.906 -8.164 -13.859 1 98.12 95 VAL B O 1
ATOM 3548 N N . SER B 1 96 ? 15.953 -8.344 -15.82 1 97.31 96 SER B N 1
ATOM 3549 C CA . SER B 1 96 ? 16.766 -7.156 -15.57 1 97.31 96 SER B CA 1
ATOM 3550 C C . SER B 1 96 ? 15.898 -5.91 -15.422 1 97.31 96 SER B C 1
ATOM 3552 O O . SER B 1 96 ? 16.125 -5.09 -14.531 1 97.31 96 SER B O 1
ATOM 3554 N N . ARG B 1 97 ? 14.953 -5.766 -16.266 1 97.38 97 ARG B N 1
ATOM 3555 C CA . ARG B 1 97 ? 14.047 -4.621 -16.203 1 97.38 97 ARG B CA 1
ATOM 3556 C C . ARG B 1 97 ? 13.219 -4.645 -14.922 1 97.38 97 ARG B C 1
ATOM 3558 O O . ARG B 1 97 ? 12.992 -3.598 -14.312 1 97.38 97 ARG B O 1
ATOM 3565 N N . ALA B 1 98 ? 12.789 -5.828 -14.57 1 98.5 98 ALA B N 1
ATOM 3566 C CA . ALA B 1 98 ? 12.055 -5.961 -13.312 1 98.5 98 ALA B CA 1
ATOM 3567 C C . ALA B 1 98 ? 12.914 -5.539 -12.125 1 98.5 98 ALA B C 1
ATOM 3569 O O . ALA B 1 98 ? 12.43 -4.875 -11.203 1 98.5 98 ALA B O 1
ATOM 3570 N N . PHE B 1 99 ? 14.133 -5.941 -12.164 1 98.38 99 PHE B N 1
ATOM 3571 C CA . PHE B 1 99 ? 15.055 -5.562 -11.102 1 98.38 99 PHE B CA 1
ATOM 3572 C C . PHE B 1 99 ? 15.203 -4.047 -11.023 1 98.38 99 PHE B C 1
ATOM 3574 O O . PHE B 1 99 ? 15.234 -3.473 -9.938 1 98.38 99 PHE B O 1
ATOM 3581 N N . GLN B 1 100 ? 15.32 -3.42 -12.156 1 97.5 100 GLN B N 1
ATOM 3582 C CA . GLN B 1 100 ? 15.391 -1.963 -12.188 1 97.5 100 GLN B CA 1
ATOM 3583 C C . GLN B 1 100 ? 14.141 -1.336 -11.578 1 97.5 100 GLN B C 1
ATOM 3585 O O . GLN B 1 100 ? 14.227 -0.339 -10.859 1 97.5 100 GLN B O 1
ATOM 3590 N N . CYS B 1 101 ? 13.008 -1.914 -11.852 1 98.69 101 CYS B N 1
ATOM 3591 C CA . CYS B 1 101 ? 11.75 -1.429 -11.305 1 98.69 101 CYS B CA 1
ATOM 3592 C C . CYS B 1 101 ? 11.734 -1.555 -9.789 1 98.69 101 CYS B C 1
ATOM 3594 O O . CYS B 1 101 ? 11.117 -0.74 -9.094 1 98.69 101 CYS B O 1
ATOM 3596 N N . LEU B 1 102 ? 12.383 -2.586 -9.234 1 98.81 102 LEU B N 1
ATOM 3597 C CA . LEU B 1 102 ? 12.453 -2.74 -7.785 1 98.81 102 LEU B CA 1
ATOM 3598 C C . LEU B 1 102 ? 13.289 -1.625 -7.16 1 98.81 102 LEU B C 1
ATOM 3600 O O . LEU B 1 102 ? 13.031 -1.22 -6.023 1 98.81 102 LEU B O 1
ATOM 3604 N N . GLY B 1 103 ? 14.273 -1.149 -7.906 1 97.94 103 GLY B N 1
ATOM 3605 C CA . GLY B 1 103 ? 14.969 0.041 -7.445 1 97.94 103 GLY B CA 1
ATOM 3606 C C . GLY B 1 103 ? 14.055 1.238 -7.27 1 97.94 103 GLY B C 1
ATOM 3607 O O . GLY B 1 103 ? 14.172 1.979 -6.293 1 97.94 103 GLY B O 1
ATOM 3608 N N . LEU B 1 104 ? 13.148 1.431 -8.211 1 98.31 104 LEU B N 1
ATOM 3609 C CA . LEU B 1 104 ? 12.156 2.496 -8.109 1 98.31 104 LEU B CA 1
ATOM 3610 C C . LEU B 1 104 ? 11.18 2.23 -6.965 1 98.31 104 LEU B C 1
ATOM 3612 O O . LEU B 1 104 ? 10.773 3.16 -6.266 1 98.31 104 LEU B O 1
ATOM 3616 N N . ALA B 1 105 ? 10.836 0.969 -6.781 1 98.81 105 ALA B N 1
ATOM 3617 C CA . ALA B 1 105 ? 9.945 0.586 -5.691 1 98.81 105 ALA B CA 1
ATOM 3618 C C . ALA B 1 105 ? 10.508 1.01 -4.34 1 98.81 105 ALA B C 1
ATOM 3620 O O . ALA B 1 105 ? 9.773 1.477 -3.469 1 98.81 105 ALA B O 1
ATOM 3621 N N . GLN B 1 106 ? 11.797 0.853 -4.168 1 98.38 106 GLN B N 1
ATOM 3622 C CA . GLN B 1 106 ? 12.43 1.188 -2.896 1 98.38 106 GLN B CA 1
ATOM 3623 C C . GLN B 1 106 ? 12.359 2.688 -2.625 1 98.38 106 GLN B C 1
ATOM 3625 O O . GLN B 1 106 ? 12.469 3.121 -1.477 1 98.38 106 GLN B O 1
ATOM 3630 N N . ARG B 1 107 ? 12.125 3.49 -3.639 1 97.19 107 ARG B N 1
ATOM 3631 C CA . ARG B 1 107 ? 12.047 4.938 -3.477 1 97.19 107 ARG B CA 1
ATOM 3632 C C . ARG B 1 107 ? 10.711 5.352 -2.871 1 97.19 107 ARG B C 1
ATOM 3634 O O . ARG B 1 107 ? 10.531 6.512 -2.49 1 97.19 107 ARG B O 1
ATOM 3641 N N . SER B 1 108 ? 9.805 4.426 -2.783 1 98.25 108 SER B N 1
ATOM 3642 C CA . SER B 1 108 ? 8.508 4.734 -2.189 1 98.25 108 SER B CA 1
ATOM 3643 C C . SER B 1 108 ? 8.656 5.211 -0.749 1 98.25 108 SER B C 1
ATOM 3645 O O . SER B 1 108 ? 9.617 4.848 -0.065 1 98.25 108 SER B O 1
ATOM 3647 N N . PRO B 1 109 ? 7.75 6.07 -0.273 1 97.62 109 PRO B N 1
ATOM 3648 C CA . PRO B 1 109 ? 7.809 6.484 1.13 1 97.62 109 PRO B CA 1
ATOM 3649 C C . PRO B 1 109 ? 7.547 5.332 2.098 1 97.62 109 PRO B C 1
ATOM 3651 O O . PRO B 1 109 ? 6.867 4.367 1.743 1 97.62 109 PRO B O 1
ATOM 3654 N N . SER B 1 110 ? 8.148 5.375 3.219 1 97.69 110 SER B N 1
ATOM 3655 C CA . SER B 1 110 ? 7.871 4.516 4.367 1 97.69 110 SER B CA 1
ATOM 3656 C C . SER B 1 110 ? 7.949 5.301 5.672 1 97.69 110 SER B C 1
ATOM 3658 O O . SER B 1 110 ? 8.602 6.348 5.738 1 97.69 110 SER B O 1
ATOM 3660 N N . GLY B 1 111 ? 7.176 4.832 6.641 1 96.62 111 GLY B N 1
ATOM 3661 C CA . GLY B 1 111 ? 7.246 5.488 7.938 1 96.62 111 GLY B CA 1
ATOM 3662 C C . GLY B 1 111 ? 8.664 5.664 8.445 1 96.62 111 GLY B C 1
ATOM 3663 O O . GLY B 1 111 ? 9.414 4.695 8.555 1 96.62 111 GLY B O 1
ATOM 3664 N N . PHE B 1 112 ? 9.047 6.926 8.688 1 94.12 112 PHE B N 1
ATOM 3665 C CA . PHE B 1 112 ? 10.352 7.27 9.242 1 94.12 112 PHE B CA 1
ATOM 3666 C C . PHE B 1 112 ? 11.469 6.809 8.312 1 94.12 112 PHE B C 1
ATOM 3668 O O . PHE B 1 112 ? 12.594 6.574 8.75 1 94.12 112 PHE B O 1
ATOM 3675 N N . ASN B 1 113 ? 11.078 6.527 7.059 1 94.31 113 ASN B N 1
ATOM 3676 C CA . ASN B 1 113 ? 12.039 6.023 6.078 1 94.31 113 ASN B CA 1
ATOM 3677 C C . ASN B 1 113 ? 12.672 4.719 6.543 1 94.31 113 ASN B C 1
ATOM 3679 O O . ASN B 1 113 ? 13.828 4.43 6.207 1 94.31 113 ASN B O 1
ATOM 3683 N N . GLU B 1 114 ? 11.922 3.973 7.258 1 96.44 114 GLU B N 1
ATOM 3684 C CA . GLU B 1 114 ? 12.414 2.738 7.859 1 96.44 114 GLU B CA 1
ATOM 3685 C C . GLU B 1 114 ? 12.594 1.644 6.809 1 96.44 114 GLU B C 1
ATOM 3687 O O . GLU B 1 114 ? 13.383 0.713 7.004 1 96.44 114 GLU B O 1
ATOM 3692 N N . GLN B 1 115 ? 11.859 1.691 5.766 1 98 115 GLN B N 1
ATOM 3693 C CA . GLN B 1 115 ? 11.898 0.677 4.715 1 98 115 GLN B CA 1
ATOM 3694 C C . GLN B 1 115 ? 11.734 -0.724 5.297 1 98 115 GLN B C 1
ATOM 3696 O O . GLN B 1 115 ? 12.578 -1.598 5.07 1 98 115 GLN B O 1
ATOM 3701 N N . PRO B 1 116 ? 10.578 -0.969 6 1 98.56 116 PRO B N 1
ATOM 3702 C CA . PRO B 1 116 ? 10.391 -2.246 6.691 1 98.56 116 PRO B CA 1
ATOM 3703 C C . PRO B 1 116 ? 9.992 -3.377 5.75 1 98.56 116 PRO B C 1
ATOM 3705 O O . PRO B 1 116 ? 9.008 -4.078 6.004 1 98.56 116 PRO B O 1
ATOM 3708 N N . PHE B 1 117 ? 10.758 -3.613 4.715 1 98.75 117 PHE B N 1
ATOM 3709 C CA . PHE B 1 117 ? 10.445 -4.676 3.766 1 98.75 117 PHE B CA 1
ATOM 3710 C C . PHE B 1 117 ? 11.719 -5.191 3.098 1 98.75 117 PHE B C 1
ATOM 3712 O O . PHE B 1 117 ? 12.742 -4.504 3.078 1 98.75 117 PHE B O 1
ATOM 3719 N N . ARG B 1 118 ? 11.68 -6.367 2.668 1 98.69 118 ARG B N 1
ATOM 3720 C CA . ARG B 1 118 ? 12.602 -7.02 1.746 1 98.69 118 ARG B CA 1
ATOM 3721 C C . ARG B 1 118 ? 11.859 -7.641 0.568 1 98.69 118 ARG B C 1
ATOM 3723 O O . ARG B 1 118 ? 10.641 -7.848 0.636 1 98.69 118 ARG B O 1
ATOM 3730 N N . ILE B 1 119 ? 12.641 -7.836 -0.495 1 98.88 119 ILE B N 1
ATOM 3731 C CA . ILE B 1 119 ? 12.016 -8.391 -1.696 1 98.88 119 ILE B CA 1
ATOM 3732 C C . ILE B 1 119 ? 12.906 -9.492 -2.271 1 98.88 119 ILE B C 1
ATOM 3734 O O . ILE B 1 119 ? 14.125 -9.344 -2.336 1 98.88 119 ILE B O 1
ATOM 3738 N N . ILE B 1 120 ? 12.328 -10.562 -2.627 1 98.88 120 ILE B N 1
ATOM 3739 C CA . ILE B 1 120 ? 13.039 -11.617 -3.338 1 98.88 120 ILE B CA 1
ATOM 3740 C C . ILE B 1 120 ? 12.539 -11.703 -4.777 1 98.88 120 ILE B C 1
ATOM 3742 O O . ILE B 1 120 ? 11.352 -11.945 -5.012 1 98.88 120 ILE B O 1
ATOM 3746 N N . LEU B 1 121 ? 13.391 -11.469 -5.695 1 98.81 121 LEU B N 1
ATOM 3747 C CA . LEU B 1 121 ? 13.07 -11.648 -7.105 1 98.81 121 LEU B CA 1
ATOM 3748 C C . LEU B 1 121 ? 13.391 -13.07 -7.562 1 98.81 121 LEU B C 1
ATOM 3750 O O . LEU B 1 121 ? 14.562 -13.438 -7.676 1 98.81 121 LEU B O 1
ATOM 3754 N N . VAL B 1 122 ? 12.359 -13.836 -7.832 1 98.69 122 VAL B N 1
ATOM 3755 C CA . VAL B 1 122 ? 12.484 -15.242 -8.211 1 98.69 122 VAL B CA 1
ATOM 3756 C C . VAL B 1 122 ? 12.453 -15.375 -9.727 1 98.69 122 VAL B C 1
ATOM 3758 O O . VAL B 1 122 ? 11.453 -15.031 -10.367 1 98.69 122 VAL B O 1
ATOM 3761 N N . SER B 1 123 ? 13.516 -15.883 -10.344 1 97.62 123 SER B N 1
ATOM 3762 C CA . SER B 1 123 ? 13.562 -15.945 -11.805 1 97.62 123 SER B CA 1
ATOM 3763 C C . SER B 1 123 ? 14.141 -17.266 -12.281 1 97.62 123 SER B C 1
ATOM 3765 O O . SER B 1 123 ? 13.953 -17.656 -13.438 1 97.62 123 SER B O 1
ATOM 3767 N N . GLN B 1 124 ? 14.852 -18 -11.422 1 96.44 124 GLN B N 1
ATOM 3768 C CA . GLN B 1 124 ? 15.406 -19.297 -11.805 1 96.44 124 GLN B CA 1
ATOM 3769 C C . GLN B 1 124 ? 14.32 -20.359 -11.875 1 96.44 124 GLN B C 1
ATOM 3771 O O . GLN B 1 124 ? 13.414 -20.391 -11.047 1 96.44 124 GLN B O 1
ATOM 3776 N N . CYS B 1 125 ? 14.508 -21.25 -12.773 1 94.94 125 CYS B N 1
ATOM 3777 C CA . CYS B 1 125 ? 13.484 -22.266 -13.031 1 94.94 125 CYS B CA 1
ATOM 3778 C C . CYS B 1 125 ? 13.188 -23.078 -11.766 1 94.94 125 CYS B C 1
ATOM 3780 O O . CYS B 1 125 ? 12.023 -23.266 -11.406 1 94.94 125 CYS B O 1
ATOM 3782 N N . GLU B 1 126 ? 14.211 -23.531 -11.117 1 95.5 126 GLU B N 1
ATOM 3783 C CA . GLU B 1 126 ? 14.016 -24.344 -9.922 1 95.5 126 GLU B CA 1
ATOM 3784 C C . GLU B 1 126 ? 13.297 -23.547 -8.828 1 95.5 126 GLU B C 1
ATOM 3786 O O . GLU B 1 126 ? 12.367 -24.047 -8.203 1 95.5 126 GLU B O 1
ATOM 3791 N N . ALA B 1 127 ? 13.703 -22.344 -8.586 1 97.31 127 ALA B N 1
ATOM 3792 C CA . ALA B 1 127 ? 13.086 -21.484 -7.574 1 97.31 127 ALA B CA 1
ATOM 3793 C C . ALA B 1 127 ? 11.633 -21.172 -7.938 1 97.31 127 ALA B C 1
ATOM 3795 O O . ALA B 1 127 ? 10.766 -21.141 -7.062 1 97.31 127 ALA B O 1
ATOM 3796 N N . LYS B 1 128 ? 11.406 -20.922 -9.219 1 97.19 128 LYS B N 1
ATOM 3797 C CA . LYS B 1 128 ? 10.039 -20.688 -9.68 1 97.19 128 LYS B CA 1
ATOM 3798 C C . LYS B 1 128 ? 9.156 -21.906 -9.43 1 97.19 128 LYS B C 1
ATOM 3800 O O . LYS B 1 128 ? 8 -21.766 -9.008 1 97.19 128 LYS B O 1
ATOM 3805 N N . GLN B 1 129 ? 9.688 -23.031 -9.695 1 95.44 129 GLN B N 1
ATOM 3806 C CA . GLN B 1 129 ? 8.945 -24.266 -9.461 1 95.44 129 GLN B CA 1
ATOM 3807 C C . GLN B 1 129 ? 8.609 -24.438 -7.98 1 95.44 129 GLN B C 1
ATOM 3809 O O . GLN B 1 129 ? 7.484 -24.797 -7.629 1 95.44 129 GLN B O 1
ATOM 3814 N N . ASN B 1 130 ? 9.578 -24.234 -7.156 1 96.12 130 ASN B N 1
ATOM 3815 C CA . ASN B 1 130 ? 9.375 -24.312 -5.715 1 96.12 130 ASN B CA 1
ATOM 3816 C C . ASN B 1 130 ? 8.32 -23.312 -5.242 1 96.12 130 ASN B C 1
ATOM 3818 O O . ASN B 1 130 ? 7.434 -23.656 -4.465 1 96.12 130 ASN B O 1
ATOM 3822 N N . LEU B 1 131 ? 8.391 -22.125 -5.723 1 97.94 131 LEU B N 1
ATOM 3823 C CA . LEU B 1 131 ? 7.426 -21.078 -5.359 1 97.94 131 LEU B CA 1
ATOM 3824 C C . LEU B 1 131 ? 6.023 -21.453 -5.828 1 97.94 131 LEU B C 1
ATOM 3826 O O . LEU B 1 131 ? 5.055 -21.312 -5.082 1 97.94 131 LEU B O 1
ATOM 3830 N N . ALA B 1 132 ? 5.953 -21.969 -7.047 1 96.31 132 ALA B N 1
ATOM 3831 C CA . ALA B 1 132 ? 4.672 -22.344 -7.633 1 96.31 132 ALA B CA 1
ATOM 3832 C C . ALA B 1 132 ? 3.988 -23.422 -6.797 1 96.31 132 ALA B C 1
ATOM 3834 O O . ALA B 1 132 ? 2.76 -23.438 -6.68 1 96.31 132 ALA B O 1
ATOM 3835 N N . SER B 1 133 ? 4.73 -24.281 -6.203 1 93.69 133 SER B N 1
ATOM 3836 C CA . SER B 1 133 ? 4.176 -25.375 -5.422 1 93.69 133 SER B CA 1
ATOM 3837 C C . SER B 1 133 ? 3.482 -24.859 -4.164 1 93.69 133 SER B C 1
ATOM 3839 O O . SER B 1 133 ? 2.736 -25.609 -3.518 1 93.69 133 SER B O 1
ATOM 3841 N N . CYS B 1 134 ? 3.709 -23.609 -3.807 1 96.31 134 CYS B N 1
ATOM 3842 C CA . CYS B 1 134 ? 3.117 -23.016 -2.611 1 96.31 134 CYS B CA 1
ATOM 3843 C C . CYS B 1 134 ? 1.929 -22.141 -2.969 1 96.31 134 CYS B C 1
ATOM 3845 O O . CYS B 1 134 ? 1.354 -21.484 -2.1 1 96.31 134 CYS B O 1
ATOM 3847 N N . CYS B 1 135 ? 1.545 -22.094 -4.227 1 95.88 135 CYS B N 1
ATOM 3848 C CA . CYS B 1 135 ? 0.484 -21.203 -4.703 1 95.88 135 CYS B CA 1
ATOM 3849 C C . CYS B 1 135 ? -0.797 -21.984 -4.965 1 95.88 135 CYS B C 1
ATOM 3851 O O . CYS B 1 135 ? -0.748 -23.156 -5.359 1 95.88 135 CYS B O 1
ATOM 3853 N N . ILE B 1 136 ? -1.859 -21.328 -4.828 1 93.12 136 ILE B N 1
ATOM 3854 C CA . ILE B 1 136 ? -3.16 -21.984 -4.961 1 93.12 136 ILE B CA 1
ATOM 3855 C C . ILE B 1 136 ? -3.639 -21.891 -6.406 1 93.12 136 ILE B C 1
ATOM 3857 O O . ILE B 1 136 ? -3.545 -20.828 -7.027 1 93.12 136 ILE B O 1
ATOM 3861 N N . GLY B 1 137 ? -4.129 -22.938 -6.922 1 86.94 137 GLY B N 1
ATOM 3862 C CA . GLY B 1 137 ? -4.82 -22.938 -8.203 1 86.94 137 GLY B CA 1
ATOM 3863 C C . GLY B 1 137 ? -4 -22.344 -9.328 1 86.94 137 GLY B C 1
ATOM 3864 O O . GLY B 1 137 ? -2.842 -22.719 -9.523 1 86.94 137 GLY B O 1
ATOM 3865 N N . ARG B 1 138 ? -4.566 -21.359 -9.992 1 86.44 138 ARG B N 1
ATOM 3866 C CA . ARG B 1 138 ? -3.971 -20.797 -11.195 1 86.44 138 ARG B CA 1
ATOM 3867 C C . ARG B 1 138 ? -2.766 -19.922 -10.859 1 86.44 138 ARG B C 1
ATOM 3869 O O . ARG B 1 138 ? -1.969 -19.578 -11.734 1 86.44 138 ARG B O 1
ATOM 3876 N N . ASN B 1 139 ? -2.664 -19.531 -9.609 1 93.62 139 ASN B N 1
ATOM 3877 C CA . ASN B 1 139 ? -1.497 -18.75 -9.203 1 93.62 139 ASN B CA 1
ATOM 3878 C C . ASN B 1 139 ? -0.199 -19.516 -9.461 1 93.62 139 ASN B C 1
ATOM 3880 O O . ASN B 1 139 ? 0.831 -18.906 -9.766 1 93.62 139 ASN B O 1
ATOM 3884 N N . ALA B 1 140 ? -0.305 -20.859 -9.367 1 93 140 ALA B N 1
ATOM 3885 C CA . ALA B 1 140 ? 0.873 -21.672 -9.648 1 93 140 ALA B CA 1
ATOM 3886 C C . ALA B 1 140 ? 1.313 -21.531 -11.102 1 93 140 ALA B C 1
ATOM 3888 O O . ALA B 1 140 ? 2.506 -21.406 -11.383 1 93 140 ALA B O 1
ATOM 3889 N N . TYR B 1 141 ? 0.357 -21.5 -11.984 1 90.19 141 TYR B N 1
ATOM 3890 C CA . TYR B 1 141 ? 0.662 -21.344 -13.406 1 90.19 141 TYR B CA 1
ATOM 3891 C C . TYR B 1 141 ? 1.237 -19.969 -13.695 1 90.19 141 TYR B C 1
ATOM 3893 O O . TYR B 1 141 ? 2.127 -19.828 -14.539 1 90.19 141 TYR B O 1
ATOM 3901 N N . ARG B 1 142 ? 0.708 -18.953 -13 1 93.19 142 ARG B N 1
ATOM 3902 C CA . ARG B 1 142 ? 1.2 -17.594 -13.211 1 93.19 142 ARG B CA 1
ATOM 3903 C C . ARG B 1 142 ? 2.678 -17.484 -12.852 1 93.19 142 ARG B C 1
ATOM 3905 O O . ARG B 1 142 ? 3.453 -16.859 -13.57 1 93.19 142 ARG B O 1
ATOM 3912 N N . VAL B 1 143 ? 3.066 -18.172 -11.766 1 96.38 143 VAL B N 1
ATOM 3913 C CA . VAL B 1 143 ? 4.461 -18.156 -11.336 1 96.38 143 VAL B CA 1
ATOM 3914 C C . VAL B 1 143 ? 5.32 -18.906 -12.352 1 96.38 143 VAL B C 1
ATOM 3916 O O . VAL B 1 143 ? 6.375 -18.422 -12.766 1 96.38 143 VAL B O 1
ATOM 3919 N N . ARG B 1 144 ? 4.875 -20.031 -12.844 1 94.56 144 ARG B N 1
ATOM 3920 C CA . ARG B 1 144 ? 5.648 -20.875 -13.75 1 94.56 144 ARG B CA 1
ATOM 3921 C C . ARG B 1 144 ? 5.793 -20.219 -15.117 1 94.56 144 ARG B C 1
ATOM 3923 O O . ARG B 1 144 ? 6.84 -20.328 -15.758 1 94.56 144 ARG B O 1
ATOM 3930 N N . ASP B 1 145 ? 4.754 -19.484 -15.523 1 93.12 145 ASP B N 1
ATOM 3931 C CA . ASP B 1 145 ? 4.699 -18.984 -16.891 1 93.12 145 ASP B CA 1
ATOM 3932 C C . ASP B 1 145 ? 5.293 -17.578 -16.984 1 93.12 145 ASP B C 1
ATOM 3934 O O . ASP B 1 145 ? 5.59 -17.094 -18.094 1 93.12 145 ASP B O 1
ATOM 3938 N N . SER B 1 146 ? 5.395 -16.875 -15.898 1 95.75 146 SER B N 1
ATOM 3939 C CA . SER B 1 146 ? 5.988 -15.539 -15.914 1 95.75 146 SER B CA 1
ATOM 3940 C C . SER B 1 146 ? 7.508 -15.617 -16 1 95.75 146 SER B C 1
ATOM 3942 O O . SER B 1 146 ? 8.094 -16.688 -15.859 1 95.75 146 SER B O 1
ATOM 3944 N N . ASP B 1 147 ? 8.125 -14.547 -16.312 1 96.88 147 ASP B N 1
ATOM 3945 C CA . ASP B 1 147 ? 9.586 -14.492 -16.375 1 96.88 147 ASP B CA 1
ATOM 3946 C C . ASP B 1 147 ? 10.195 -14.398 -14.984 1 96.88 147 ASP B C 1
ATOM 3948 O O . ASP B 1 147 ? 11.312 -14.875 -14.758 1 96.88 147 ASP B O 1
ATOM 3952 N N . CYS B 1 148 ? 9.555 -13.758 -14.07 1 98.12 148 CYS B N 1
ATOM 3953 C CA . CYS B 1 148 ? 10.008 -13.672 -12.68 1 98.12 148 CYS B CA 1
ATOM 3954 C C . CYS B 1 148 ? 8.852 -13.297 -11.758 1 98.12 148 CYS B C 1
ATOM 3956 O O . CYS B 1 148 ? 7.785 -12.898 -12.227 1 98.12 148 CYS B O 1
ATOM 3958 N N . SER B 1 149 ? 9.016 -13.523 -10.516 1 98.81 149 SER B N 1
ATOM 3959 C CA . SER B 1 149 ? 8.07 -13.141 -9.469 1 98.81 149 SER B CA 1
ATOM 3960 C C . SER B 1 149 ? 8.773 -12.406 -8.336 1 98.81 149 SER B C 1
ATOM 3962 O O . SER B 1 149 ? 9.773 -12.883 -7.809 1 98.81 149 SER B O 1
ATOM 3964 N N . ALA B 1 150 ? 8.289 -11.227 -8.016 1 98.94 150 ALA B N 1
ATOM 3965 C CA . ALA B 1 150 ? 8.773 -10.484 -6.859 1 98.94 150 ALA B CA 1
ATOM 3966 C C . ALA B 1 150 ? 7.973 -10.828 -5.605 1 98.94 150 ALA B C 1
ATOM 3968 O O . ALA B 1 150 ? 6.77 -10.57 -5.543 1 98.94 150 ALA B O 1
ATOM 3969 N N . VAL B 1 151 ? 8.609 -11.453 -4.633 1 98.94 151 VAL B N 1
ATOM 3970 C CA . VAL B 1 151 ? 7.992 -11.773 -3.35 1 98.94 151 VAL B CA 1
ATOM 3971 C C . VAL B 1 151 ? 8.273 -10.664 -2.346 1 98.94 151 VAL B C 1
ATOM 3973 O O . VAL B 1 151 ? 9.406 -10.5 -1.886 1 98.94 151 VAL B O 1
ATOM 3976 N N . PHE B 1 152 ? 7.258 -9.914 -1.979 1 98.94 152 PHE B N 1
ATOM 3977 C CA . PHE B 1 152 ? 7.406 -8.812 -1.033 1 98.94 152 PHE B CA 1
ATOM 3978 C C . PHE B 1 152 ? 7.266 -9.312 0.401 1 98.94 152 PHE B C 1
ATOM 3980 O O . PHE B 1 152 ? 6.25 -9.914 0.758 1 98.94 152 PHE B O 1
ATOM 3987 N N . LEU B 1 153 ? 8.266 -9.078 1.206 1 98.94 153 LEU B N 1
ATOM 3988 C CA . LEU B 1 153 ? 8.312 -9.469 2.611 1 98.94 153 LEU B CA 1
ATOM 3989 C C . LEU B 1 153 ? 8.133 -8.25 3.516 1 98.94 153 LEU B C 1
ATOM 3991 O O . LEU B 1 153 ? 8.883 -7.281 3.416 1 98.94 153 LEU B O 1
ATOM 3995 N N . ALA B 1 154 ? 7.129 -8.281 4.328 1 98.81 154 ALA B N 1
ATOM 3996 C CA . ALA B 1 154 ? 6.926 -7.23 5.328 1 98.81 154 ALA B CA 1
ATOM 3997 C C . ALA B 1 154 ? 7.645 -7.566 6.629 1 98.81 154 ALA B C 1
ATOM 3999 O O . ALA B 1 154 ? 7.398 -8.617 7.23 1 98.81 154 ALA B O 1
ATOM 4000 N N . ASP B 1 155 ? 8.492 -6.727 7.082 1 98.56 155 ASP B N 1
ATOM 4001 C CA . ASP B 1 155 ? 9.352 -6.965 8.242 1 98.56 155 ASP B CA 1
ATOM 4002 C C . ASP B 1 155 ? 8.656 -6.535 9.531 1 98.56 155 ASP B C 1
ATOM 4004 O O . ASP B 1 155 ? 8.664 -5.352 9.883 1 98.56 155 ASP B O 1
ATOM 4008 N N . ARG B 1 156 ? 8.188 -7.488 10.305 1 97.88 156 ARG B N 1
ATOM 4009 C CA . ARG B 1 156 ? 7.434 -7.215 11.523 1 97.88 156 ARG B CA 1
ATOM 4010 C C . ARG B 1 156 ? 8.367 -6.961 12.703 1 97.88 156 ARG B C 1
ATOM 4012 O O . ARG B 1 156 ? 7.914 -6.664 13.805 1 97.88 156 ARG B O 1
ATOM 4019 N N . GLU B 1 157 ? 9.648 -7.121 12.484 1 97.75 157 GLU B N 1
ATOM 4020 C CA . GLU B 1 157 ? 10.672 -6.891 13.5 1 97.75 157 GLU B CA 1
ATOM 4021 C C . GLU B 1 157 ? 11.734 -5.918 13.008 1 97.75 157 GLU B C 1
ATOM 4023 O O . GLU B 1 157 ? 12.93 -6.121 13.25 1 97.75 157 GLU B O 1
ATOM 4028 N N . SER B 1 158 ? 11.297 -4.902 12.305 1 96.56 158 SER B N 1
ATOM 4029 C CA . SER B 1 158 ? 12.242 -3.969 11.703 1 96.56 158 SER B CA 1
ATOM 4030 C C . SER B 1 158 ? 13.047 -3.236 12.773 1 96.56 158 SER B C 1
ATOM 4032 O O . SER B 1 158 ? 14.07 -2.623 12.477 1 96.56 158 SER B O 1
ATOM 4034 N N . GLY B 1 159 ? 12.586 -3.252 14 1 95.5 159 GLY B N 1
ATOM 4035 C CA . GLY B 1 159 ? 13.375 -2.729 15.102 1 95.5 159 GLY B CA 1
ATOM 4036 C C . GLY B 1 159 ? 14.758 -3.35 15.195 1 95.5 159 GLY B C 1
ATOM 4037 O O . GLY B 1 159 ? 15.68 -2.74 15.734 1 95.5 159 GLY B O 1
ATOM 4038 N N . ARG B 1 160 ? 14.93 -4.516 14.703 1 95.69 160 ARG B N 1
ATOM 4039 C CA . ARG B 1 160 ? 16.219 -5.215 14.719 1 95.69 160 ARG B CA 1
ATOM 4040 C C . ARG B 1 160 ? 17.203 -4.566 13.766 1 95.69 160 ARG B C 1
ATOM 4042 O O . ARG B 1 160 ? 18.406 -4.852 13.812 1 95.69 160 ARG B O 1
ATOM 4049 N N . ASN B 1 161 ? 16.719 -3.686 12.922 1 94.25 161 ASN B N 1
ATOM 4050 C CA . ASN B 1 161 ? 17.562 -3.07 11.906 1 94.25 161 ASN B CA 1
ATOM 4051 C C . ASN B 1 161 ? 18.172 -1.758 12.398 1 94.25 161 ASN B C 1
ATOM 4053 O O . ASN B 1 161 ? 18.594 -0.929 11.594 1 94.25 161 ASN B O 1
ATOM 4057 N N . GLY B 1 162 ? 18.234 -1.538 13.656 1 93.5 162 GLY B N 1
ATOM 4058 C CA . GLY B 1 162 ? 18.672 -0.273 14.227 1 93.5 162 GLY B CA 1
ATOM 4059 C C . GLY B 1 162 ? 20.062 0.139 13.773 1 93.5 162 GLY B C 1
ATOM 4060 O O . GLY B 1 162 ? 20.281 1.293 13.398 1 93.5 162 GLY B O 1
ATOM 4061 N N . LYS B 1 163 ? 21.016 -0.769 13.797 1 92.94 163 LYS B N 1
ATOM 4062 C CA . LYS B 1 163 ? 22.375 -0.453 13.398 1 92.94 163 LYS B CA 1
ATOM 4063 C C . LYS B 1 163 ? 22.438 -0.033 11.93 1 92.94 163 LYS B C 1
ATOM 4065 O O . LYS B 1 163 ? 23.047 0.983 11.594 1 92.94 163 LYS B O 1
ATOM 4070 N N . ARG B 1 164 ? 21.844 -0.799 11.094 1 94.69 164 ARG B N 1
ATOM 4071 C CA . ARG B 1 164 ? 21.828 -0.49 9.664 1 94.69 164 ARG B CA 1
ATOM 4072 C C . ARG B 1 164 ? 21.141 0.848 9.406 1 94.69 164 ARG B C 1
ATOM 4074 O O . ARG B 1 164 ? 21.578 1.623 8.555 1 94.69 164 ARG B O 1
ATOM 4081 N N . TYR B 1 165 ? 20.078 1.089 10.039 1 95 165 TYR B N 1
ATOM 4082 C CA . TYR B 1 165 ? 19.328 2.338 9.93 1 95 165 TYR B CA 1
ATOM 4083 C C . TYR B 1 165 ? 20.188 3.527 10.32 1 95 165 TYR B C 1
ATOM 4085 O O . TYR B 1 165 ? 20.234 4.531 9.609 1 95 165 TYR B O 1
ATOM 4093 N N . ASN B 1 166 ? 20.922 3.391 11.414 1 93.25 166 ASN B N 1
ATOM 4094 C CA . ASN B 1 166 ? 21.812 4.453 11.875 1 93.25 166 ASN B CA 1
ATOM 4095 C C . ASN B 1 166 ? 22.938 4.707 10.891 1 93.25 166 ASN B C 1
ATOM 4097 O O . ASN B 1 166 ? 23.328 5.855 10.656 1 93.25 166 ASN B O 1
ATOM 4101 N N . GLU B 1 167 ? 23.469 3.65 10.391 1 93.5 167 GLU B N 1
ATOM 4102 C CA . GLU B 1 167 ? 24.547 3.777 9.406 1 93.5 167 GLU B CA 1
ATOM 4103 C C . GLU B 1 167 ? 24.062 4.508 8.156 1 93.5 167 GLU B C 1
ATOM 4105 O O . GLU B 1 167 ? 24.781 5.34 7.602 1 93.5 167 GLU B O 1
ATOM 4110 N N . MET B 1 168 ? 22.828 4.195 7.723 1 92.5 168 MET B N 1
ATOM 4111 C CA . MET B 1 168 ? 22.234 4.867 6.57 1 92.5 168 MET B CA 1
ATOM 4112 C C . MET B 1 168 ? 22.094 6.363 6.832 1 92.5 168 MET B C 1
ATOM 4114 O O . MET B 1 168 ? 22.453 7.184 5.98 1 92.5 168 MET B O 1
ATOM 4118 N N . LEU B 1 169 ? 21.656 6.734 7.988 1 89.19 169 LEU B N 1
ATOM 4119 C CA . LEU B 1 169 ? 21.469 8.133 8.336 1 89.19 169 LEU B CA 1
ATOM 4120 C C . LEU B 1 169 ? 22.797 8.867 8.43 1 89.19 169 LEU B C 1
ATOM 4122 O O . LEU B 1 169 ? 22.938 9.984 7.93 1 89.19 169 LEU B O 1
ATOM 4126 N N . ARG B 1 170 ? 23.781 8.227 9.031 1 89.25 170 ARG B N 1
ATOM 4127 C CA . ARG B 1 170 ? 25.109 8.82 9.172 1 89.25 170 ARG B CA 1
ATOM 4128 C C . ARG B 1 170 ? 25.75 9.062 7.809 1 89.25 170 ARG B C 1
ATOM 4130 O O . ARG B 1 170 ? 26.328 10.117 7.566 1 89.25 170 ARG B O 1
ATOM 4137 N N . ALA B 1 171 ? 25.625 8.07 7 1 87.69 171 ALA B N 1
ATOM 4138 C CA . ALA B 1 171 ? 26.188 8.203 5.66 1 87.69 171 ALA B CA 1
ATOM 4139 C C . ALA B 1 171 ? 25.547 9.367 4.906 1 87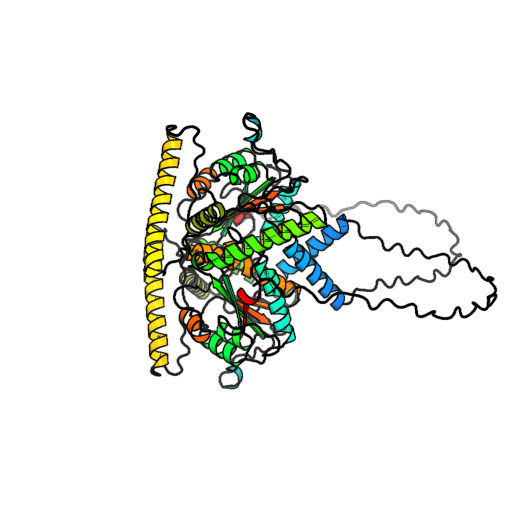.69 171 ALA B C 1
ATOM 4141 O O . ALA B 1 171 ? 26.234 10.094 4.18 1 87.69 171 ALA B O 1
ATOM 4142 N N . SER B 1 172 ? 24.312 9.5 5.004 1 84.06 172 SER B N 1
ATOM 4143 C CA . SER B 1 172 ? 23.594 10.578 4.34 1 84.06 172 SER B CA 1
ATOM 4144 C C . SER B 1 172 ? 24 11.945 4.887 1 84.06 172 SER B C 1
ATOM 4146 O O . SER B 1 172 ? 24.078 12.922 4.137 1 84.06 172 SER B O 1
ATOM 4148 N N . MET B 1 173 ? 24.281 12 6.172 1 80.94 173 MET B N 1
ATOM 4149 C CA . MET B 1 173 ? 24.703 13.25 6.805 1 80.94 173 MET B CA 1
ATOM 4150 C C . MET B 1 173 ? 26.094 13.656 6.324 1 80.94 173 MET B C 1
ATOM 4152 O O . MET B 1 173 ? 26.344 14.828 6.055 1 80.94 173 MET B O 1
ATOM 4156 N N . ILE B 1 174 ? 26.906 12.727 6.203 1 79.62 174 ILE B N 1
ATOM 4157 C CA . ILE B 1 174 ? 28.266 12.977 5.727 1 79.62 174 ILE B CA 1
ATOM 4158 C C . ILE B 1 174 ? 28.219 13.445 4.273 1 79.62 174 ILE B C 1
ATOM 4160 O O . ILE B 1 174 ? 28.891 14.406 3.908 1 79.62 174 ILE B O 1
ATOM 4164 N N . PHE B 1 175 ? 27.438 12.734 3.533 1 76.94 175 PHE B N 1
ATOM 4165 C CA . PHE B 1 175 ? 27.312 13.086 2.123 1 76.94 175 PHE B CA 1
ATOM 4166 C C . PHE B 1 175 ? 26.766 14.5 1.968 1 76.94 175 PHE B C 1
ATOM 4168 O O . PHE B 1 175 ? 27.219 15.258 1.112 1 76.94 175 PHE B O 1
ATOM 4175 N N . SER B 1 176 ? 25.812 14.82 2.711 1 74.19 176 SER B N 1
ATOM 4176 C CA . SER B 1 176 ? 25.188 16.141 2.67 1 74.19 176 SER B CA 1
ATOM 4177 C C . SER B 1 176 ? 26.188 17.234 3.059 1 74.19 176 SER B C 1
ATOM 4179 O O . SER B 1 176 ? 26.203 18.312 2.463 1 74.19 176 SER B O 1
ATOM 4181 N N . GLU B 1 177 ? 26.969 16.969 4.012 1 75.69 177 GLU B N 1
ATOM 4182 C CA . GLU B 1 177 ? 27.984 17.922 4.457 1 75.69 177 GLU B CA 1
ATOM 4183 C C . GLU B 1 177 ? 29.031 18.141 3.373 1 75.69 177 GLU B C 1
ATOM 4185 O O . GLU B 1 177 ? 29.453 19.281 3.145 1 75.69 177 GLU B O 1
ATOM 4190 N N . GLU B 1 178 ? 29.359 17.078 2.754 1 76.81 178 GLU B N 1
ATOM 4191 C CA . GLU B 1 178 ? 30.359 17.172 1.689 1 76.81 178 GLU B CA 1
ATOM 4192 C C . GLU B 1 178 ? 29.812 17.953 0.497 1 76.81 178 GLU B C 1
ATOM 4194 O O . GLU B 1 178 ? 30.531 18.766 -0.096 1 76.81 178 GLU B O 1
ATOM 4199 N N . ASN B 1 179 ? 28.609 17.656 0.183 1 73.19 179 ASN B N 1
ATOM 4200 C CA . ASN B 1 179 ? 27.984 18.375 -0.922 1 73.19 179 ASN B CA 1
ATOM 4201 C C . ASN B 1 179 ? 27.812 19.859 -0.605 1 73.19 179 ASN B C 1
ATOM 4203 O O . ASN B 1 179 ? 27.953 20.703 -1.49 1 73.19 179 ASN B O 1
ATOM 4207 N N . HIS B 1 180 ? 27.469 20.156 0.595 1 70.19 180 HIS B N 1
ATOM 4208 C CA . HIS B 1 180 ? 27.359 21.531 1.036 1 70.19 180 HIS B CA 1
ATOM 4209 C C . HIS B 1 180 ? 28.703 22.25 0.928 1 70.19 180 HIS B C 1
ATOM 4211 O O . HIS B 1 180 ? 28.766 23.422 0.531 1 70.19 180 HIS B O 1
ATOM 4217 N N . ARG B 1 181 ? 29.703 21.609 1.271 1 66.19 181 ARG B N 1
ATOM 4218 C CA . ARG B 1 181 ? 31.031 22.188 1.206 1 66.19 181 ARG B CA 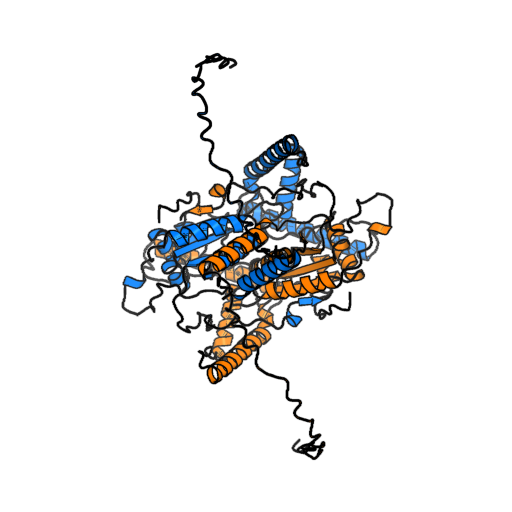1
ATOM 4219 C C . ARG B 1 181 ? 31.438 22.469 -0.236 1 66.19 181 ARG B C 1
ATOM 4221 O O . ARG B 1 181 ? 32.062 23.484 -0.523 1 66.19 181 ARG B O 1
ATOM 4228 N N . VAL B 1 182 ? 30.922 21.562 -1.008 1 62.88 182 VAL B N 1
ATOM 4229 C CA . VAL B 1 182 ? 31.359 21.656 -2.395 1 62.88 182 VAL B CA 1
ATOM 4230 C C . VAL B 1 182 ? 30.422 22.578 -3.172 1 62.88 182 VAL B C 1
ATOM 4232 O O . VAL B 1 182 ? 30.875 23.422 -3.941 1 62.88 182 VAL B O 1
ATOM 4235 N N . ALA B 1 183 ? 29.172 22.391 -3.027 1 60.22 183 ALA B N 1
ATOM 4236 C CA . ALA B 1 183 ? 28.219 23.047 -3.922 1 60.22 183 ALA B CA 1
ATOM 4237 C C . ALA B 1 183 ? 27.453 24.156 -3.203 1 60.22 183 ALA B C 1
ATOM 4239 O O . ALA B 1 183 ? 26.75 24.938 -3.834 1 60.22 183 ALA B O 1
ATOM 4240 N N . GLY B 1 184 ? 27.844 24.344 -1.872 1 52.78 184 GLY B N 1
ATOM 4241 C CA . GLY B 1 184 ? 27.219 25.422 -1.118 1 52.78 184 GLY B CA 1
ATOM 4242 C C . GLY B 1 184 ? 25.781 25.109 -0.715 1 52.78 184 GLY B C 1
ATOM 4243 O O . GLY B 1 184 ? 25.031 26 -0.323 1 52.78 184 GLY B O 1
ATOM 4244 N N . GLY B 1 185 ? 25.469 23.797 -0.999 1 55.66 185 GLY B N 1
ATOM 4245 C CA . GLY B 1 185 ? 24.078 23.5 -0.642 1 55.66 185 GLY B CA 1
ATOM 4246 C C . GLY B 1 185 ? 23.891 23.281 0.846 1 55.66 185 GLY B C 1
ATOM 4247 O O . GLY B 1 185 ? 24.828 23.438 1.632 1 55.66 185 GLY B O 1
ATOM 4248 N N . ARG B 1 186 ? 22.812 23.344 1.306 1 53.16 186 ARG B N 1
ATOM 4249 C CA . ARG B 1 186 ? 22.516 23.125 2.721 1 53.16 186 ARG B CA 1
ATOM 4250 C C . ARG B 1 186 ? 22.828 21.688 3.131 1 53.16 186 ARG B C 1
ATOM 4252 O O . ARG B 1 186 ? 22.75 20.766 2.307 1 53.16 186 ARG B O 1
ATOM 4259 N N . SER B 1 187 ? 23.484 21.531 4.426 1 60.69 187 SER B N 1
ATOM 4260 C CA . SER B 1 187 ? 23.812 20.219 4.977 1 60.69 187 SER B CA 1
ATOM 4261 C C . SER B 1 187 ? 22.719 19.75 5.93 1 60.69 187 SER B C 1
ATOM 4263 O O . SER B 1 187 ? 22.078 20.562 6.594 1 60.69 187 SER B O 1
ATOM 4265 N N . ARG B 1 188 ? 22.469 18.438 5.949 1 65 188 ARG B N 1
ATOM 4266 C CA . ARG B 1 188 ? 21.594 17.797 6.926 1 65 188 ARG B CA 1
ATOM 4267 C C . ARG B 1 188 ? 22.156 17.953 8.336 1 65 188 ARG B C 1
ATOM 4269 O O . ARG B 1 188 ? 23.359 17.875 8.547 1 65 188 ARG B O 1
ATOM 4276 N N . ARG B 1 189 ? 21.219 18.312 9.242 1 67.44 189 ARG B N 1
ATOM 4277 C CA . ARG B 1 189 ? 21.625 18.422 10.633 1 67.44 189 ARG B CA 1
ATOM 4278 C C . ARG B 1 189 ? 22.188 17.094 11.148 1 67.44 189 ARG B C 1
ATOM 4280 O O . ARG B 1 189 ? 21.641 16.031 10.883 1 67.44 189 ARG B O 1
ATOM 4287 N N . HIS B 1 190 ? 23.344 17.234 11.719 1 75.88 190 HIS B N 1
ATOM 4288 C CA . HIS B 1 190 ? 23.953 16.062 12.336 1 75.88 190 HIS B CA 1
ATOM 4289 C C . HIS B 1 190 ? 23.188 15.625 13.57 1 75.88 190 HIS B C 1
ATOM 4291 O O . HIS B 1 190 ? 22.828 16.453 14.414 1 75.88 190 HIS B O 1
ATOM 4297 N N . MET B 1 191 ? 22.875 14.375 13.609 1 82.25 191 MET B N 1
ATOM 4298 C CA . MET B 1 191 ? 22.172 13.828 14.766 1 82.25 191 MET B CA 1
ATOM 4299 C C . MET B 1 191 ? 23.156 13.188 15.742 1 82.25 191 MET B C 1
ATOM 4301 O O . MET B 1 191 ? 24.031 12.422 15.328 1 82.25 191 MET B O 1
ATOM 4305 N N . SER B 1 192 ? 22.969 13.555 17 1 85.94 192 SER B N 1
ATOM 4306 C CA . SER B 1 192 ? 23.797 12.961 18.047 1 85.94 192 SER B CA 1
ATOM 4307 C C . SER B 1 192 ? 23.391 11.516 18.312 1 85.94 192 SER B C 1
ATOM 4309 O O . SER B 1 192 ? 22.344 11.062 17.844 1 85.94 192 SER B O 1
ATOM 4311 N N . GLY B 1 193 ? 24.25 10.828 18.984 1 86.81 193 GLY B N 1
ATOM 4312 C CA . GLY B 1 193 ? 23.922 9.469 19.391 1 86.81 193 GLY B CA 1
ATOM 4313 C C . GLY B 1 193 ? 22.656 9.375 20.203 1 86.81 193 GLY B C 1
ATOM 4314 O O . GLY B 1 193 ? 21.859 8.453 20.016 1 86.81 193 GLY B O 1
ATOM 4315 N N . LYS B 1 194 ? 22.5 10.305 21.062 1 90.25 194 LYS B N 1
ATOM 4316 C CA . LYS B 1 194 ? 21.297 10.352 21.906 1 90.25 194 LYS B CA 1
ATOM 4317 C C . LYS B 1 194 ? 20.047 10.594 21.078 1 90.25 194 LYS B C 1
ATOM 4319 O O . LYS B 1 194 ? 19.016 9.961 21.312 1 90.25 194 LYS B O 1
ATOM 4324 N N . GLU B 1 195 ? 20.141 11.492 20.172 1 88.31 195 GLU B N 1
ATOM 4325 C CA . GLU B 1 195 ? 19.016 11.773 19.281 1 88.31 195 GLU B CA 1
ATOM 4326 C C . GLU B 1 195 ? 18.656 10.555 18.438 1 88.31 195 GLU B C 1
ATOM 4328 O O . GLU B 1 195 ? 17.469 10.281 18.219 1 88.31 195 GLU B O 1
ATOM 4333 N N . MET B 1 196 ? 19.625 9.859 18.047 1 89.75 196 MET B N 1
ATOM 4334 C CA . MET B 1 196 ? 19.391 8.672 17.234 1 89.75 196 MET B CA 1
ATOM 4335 C C . MET B 1 196 ? 18.719 7.578 18.047 1 89.75 196 MET B C 1
ATOM 4337 O O . MET B 1 196 ? 17.859 6.863 17.531 1 89.75 196 MET B O 1
ATOM 4341 N N . ARG B 1 197 ? 19.109 7.453 19.266 1 91.69 197 ARG B N 1
ATOM 4342 C CA . ARG B 1 197 ? 18.469 6.48 20.141 1 91.69 197 ARG B CA 1
ATOM 4343 C C . ARG B 1 197 ? 17 6.848 20.406 1 91.69 197 ARG B C 1
ATOM 4345 O O . ARG B 1 197 ? 16.141 5.973 20.406 1 91.69 197 ARG B O 1
ATOM 4352 N N . LYS B 1 198 ? 16.812 8.094 20.625 1 92.19 198 LYS B N 1
ATOM 4353 C CA . LYS B 1 198 ? 15.453 8.57 20.812 1 92.19 198 LYS B CA 1
ATOM 4354 C C . LYS B 1 198 ? 14.594 8.297 19.578 1 92.19 198 LYS B C 1
ATOM 4356 O O . LYS B 1 198 ? 13.445 7.867 19.703 1 92.19 198 LYS B O 1
ATOM 4361 N N . LEU B 1 199 ? 15.164 8.555 18.406 1 92 199 LEU B N 1
ATOM 4362 C CA . LEU B 1 199 ? 14.461 8.305 17.156 1 92 199 LEU B CA 1
ATOM 4363 C C . LEU B 1 199 ? 14.094 6.828 17.031 1 92 199 LEU B C 1
ATOM 4365 O O . LEU B 1 199 ? 12.977 6.492 16.625 1 92 199 LEU B O 1
ATOM 4369 N N . ARG B 1 200 ? 14.969 6.012 17.406 1 93.5 200 ARG B N 1
ATOM 4370 C CA . ARG B 1 200 ? 14.727 4.574 17.344 1 93.5 200 ARG B CA 1
ATOM 4371 C C . ARG B 1 200 ? 13.57 4.172 18.25 1 93.5 200 ARG B C 1
ATOM 4373 O O . ARG B 1 200 ? 12.75 3.328 17.891 1 93.5 200 ARG B O 1
ATOM 4380 N N . LEU B 1 201 ? 13.547 4.734 19.406 1 94.56 201 LEU B N 1
ATOM 4381 C CA . LEU B 1 201 ? 12.477 4.441 20.344 1 94.56 201 LEU B CA 1
ATOM 4382 C C . LEU B 1 201 ? 11.125 4.879 19.797 1 94.56 201 LEU B C 1
ATOM 4384 O O . LEU B 1 201 ? 10.133 4.16 19.938 1 94.56 201 LEU B O 1
ATOM 4388 N N . ILE B 1 202 ? 11.133 6.023 19.188 1 94.12 202 ILE B N 1
ATOM 4389 C CA . ILE B 1 202 ? 9.898 6.547 18.609 1 94.12 202 ILE B CA 1
ATOM 4390 C C . ILE B 1 202 ? 9.438 5.641 17.484 1 94.12 202 ILE B C 1
ATOM 4392 O O . ILE B 1 202 ? 8.25 5.332 17.359 1 94.12 202 ILE B O 1
ATOM 4396 N N . ILE B 1 203 ? 10.398 5.211 16.656 1 95.88 203 ILE B N 1
ATOM 4397 C CA . ILE B 1 203 ? 10.07 4.336 15.531 1 95.88 203 ILE B CA 1
ATOM 4398 C C . ILE B 1 203 ? 9.484 3.023 16.062 1 95.88 203 ILE B C 1
ATOM 4400 O O . ILE B 1 203 ? 8.461 2.553 15.555 1 95.88 203 ILE B O 1
ATOM 4404 N N . ASN B 1 204 ? 10.117 2.467 17.078 1 96.56 204 ASN B N 1
ATOM 4405 C CA . ASN B 1 204 ? 9.617 1.229 17.656 1 96.56 204 ASN B CA 1
ATOM 4406 C C . ASN B 1 204 ? 8.211 1.402 18.234 1 96.56 204 ASN B C 1
ATOM 4408 O O . ASN B 1 204 ? 7.352 0.539 18.047 1 96.56 204 ASN B O 1
ATOM 4412 N N . PHE B 1 205 ? 8.031 2.5 18.844 1 96.12 205 PHE B N 1
ATOM 4413 C CA . PHE B 1 205 ? 6.742 2.797 19.453 1 96.12 205 PHE B CA 1
ATOM 4414 C C . PHE B 1 205 ? 5.664 2.979 18.391 1 96.12 205 PHE B C 1
ATOM 4416 O O . PHE B 1 205 ? 4.602 2.357 18.469 1 96.12 205 PHE B O 1
ATOM 4423 N N . MET B 1 206 ? 5.977 3.766 17.375 1 95.69 206 MET B N 1
ATOM 4424 C CA . MET B 1 206 ? 5 4.125 16.344 1 95.69 206 MET B CA 1
ATOM 4425 C C . MET B 1 206 ? 4.719 2.939 15.43 1 95.69 206 MET B C 1
ATOM 4427 O O . MET B 1 206 ? 3.596 2.777 14.945 1 95.69 206 MET B O 1
ATOM 4431 N N . SER B 1 207 ? 5.695 2.072 15.195 1 97.12 207 SER B N 1
ATOM 4432 C CA . SER B 1 207 ? 5.574 0.983 14.227 1 97.12 207 SER B CA 1
ATOM 4433 C C . SER B 1 207 ? 5.105 -0.302 14.898 1 97.12 207 SER B C 1
ATOM 4435 O O . SER B 1 207 ? 4.652 -1.23 14.227 1 97.12 207 SER B O 1
ATOM 4437 N N . SER B 1 208 ? 5.348 -0.422 16.188 1 97.38 208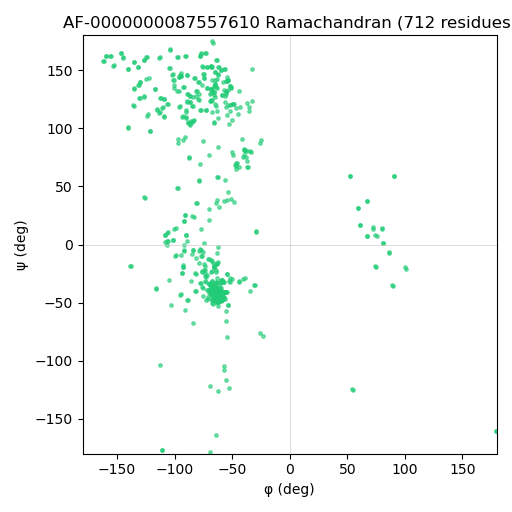 SER B N 1
ATOM 4438 C CA . SER B 1 208 ? 5.129 -1.646 16.953 1 97.38 208 SER B CA 1
ATOM 4439 C C . SER B 1 208 ? 6.09 -2.748 16.531 1 97.38 208 SER B C 1
ATOM 4441 O O . SER B 1 208 ? 5.906 -3.912 16.891 1 97.38 208 SER B O 1
ATOM 4443 N N . CYS B 1 209 ? 7.039 -2.436 15.688 1 97.31 209 CYS B N 1
ATOM 4444 C CA . CYS B 1 209 ? 8.031 -3.402 15.219 1 97.31 209 CYS B CA 1
ATOM 4445 C C . CYS B 1 209 ? 9.219 -3.465 16.172 1 97.31 209 CYS B C 1
ATOM 4447 O O . CYS B 1 209 ? 10.336 -3.092 15.805 1 97.31 209 CYS B O 1
ATOM 4449 N N . TYR B 1 210 ? 9.016 -4.082 17.297 1 96.5 210 TYR B N 1
ATOM 4450 C CA . TYR B 1 210 ? 10.031 -4.164 18.344 1 96.5 210 TYR B CA 1
ATOM 4451 C C . TYR B 1 210 ? 11.164 -5.098 17.938 1 96.5 210 TYR B C 1
ATOM 4453 O O . TYR B 1 210 ? 10.961 -6.016 17.141 1 96.5 210 TYR B O 1
ATOM 4461 N N . PRO B 1 211 ? 12.344 -4.828 18.484 1 95.12 211 PRO B N 1
ATOM 4462 C CA . PRO B 1 211 ? 13.508 -5.648 18.141 1 95.12 211 PRO B CA 1
ATOM 4463 C C . PRO B 1 211 ? 13.562 -6.957 18.922 1 95.12 211 PRO B C 1
ATOM 4465 O O . PRO B 1 211 ? 14.633 -7.355 19.391 1 95.12 211 PRO B O 1
ATOM 4468 N N . TRP B 1 212 ? 12.461 -7.57 19.203 1 94.56 212 TRP B N 1
ATOM 4469 C CA . TRP B 1 212 ? 12.344 -8.82 19.953 1 94.56 212 TRP B CA 1
ATOM 4470 C C . TRP B 1 212 ? 11.586 -9.867 19.141 1 94.56 212 TRP B C 1
ATOM 4472 O O . TRP B 1 212 ? 10.844 -9.531 18.219 1 94.56 212 TRP B O 1
ATOM 4482 N N . PRO B 1 213 ? 11.797 -11.109 19.594 1 91.69 213 PRO B N 1
ATOM 4483 C CA . PRO B 1 213 ? 11.016 -12.148 18.906 1 91.69 213 PRO B CA 1
ATOM 4484 C C . PRO B 1 213 ? 9.508 -11.945 19.078 1 91.69 213 PRO B C 1
ATOM 4486 O O . PRO B 1 213 ? 9.062 -11.43 20.094 1 91.69 213 PRO B O 1
ATOM 4489 N N . ARG B 1 214 ? 8.805 -12.414 18.156 1 90.56 214 ARG B N 1
ATOM 4490 C CA . ARG B 1 214 ? 7.367 -12.156 18.062 1 90.56 214 ARG B CA 1
ATOM 4491 C C . ARG B 1 214 ? 6.633 -12.672 19.281 1 90.56 214 ARG B C 1
ATOM 4493 O O . ARG B 1 214 ? 5.66 -12.07 19.734 1 90.56 214 ARG B O 1
ATOM 4500 N N . PHE B 1 215 ? 7.059 -13.781 19.812 1 90.94 215 PHE B N 1
ATOM 4501 C CA . PHE B 1 215 ? 6.332 -14.352 20.938 1 90.94 215 PHE B CA 1
ATOM 4502 C C . PHE B 1 215 ? 6.375 -13.43 22.141 1 90.94 215 PHE B C 1
ATOM 4504 O O . PHE B 1 215 ? 5.488 -13.469 23 1 90.94 215 PHE B O 1
ATOM 4511 N N . ILE B 1 216 ? 7.375 -12.57 22.203 1 94.62 216 ILE B N 1
ATOM 4512 C CA . ILE B 1 216 ? 7.465 -11.562 23.25 1 94.62 216 ILE B CA 1
ATOM 4513 C C . ILE B 1 216 ? 6.852 -10.25 22.75 1 94.62 216 ILE B C 1
ATOM 4515 O O . ILE B 1 216 ? 6.074 -9.617 23.469 1 94.62 216 ILE B O 1
ATOM 4519 N N . ALA B 1 217 ? 7.152 -9.906 21.531 1 95.25 217 ALA B N 1
ATOM 4520 C CA . ALA B 1 217 ? 6.809 -8.602 20.969 1 95.25 217 ALA B CA 1
ATOM 4521 C C . ALA B 1 217 ? 5.297 -8.461 20.812 1 95.25 217 ALA B C 1
ATOM 4523 O O . ALA B 1 217 ? 4.746 -7.371 20.984 1 95.25 217 ALA B O 1
ATOM 4524 N N . VAL B 1 218 ? 4.613 -9.516 20.453 1 94.06 218 VAL B N 1
ATOM 4525 C CA . VAL B 1 218 ? 3.197 -9.445 20.125 1 94.06 218 VAL B CA 1
ATOM 4526 C C . VAL B 1 218 ? 2.385 -9.094 21.359 1 94.06 218 VAL B C 1
ATOM 4528 O O . VAL B 1 218 ? 1.602 -8.141 21.344 1 94.06 218 VAL B O 1
ATOM 4531 N N . PRO B 1 219 ? 2.576 -9.82 22.469 1 95.12 219 PRO B N 1
ATOM 4532 C CA . PRO B 1 219 ? 1.816 -9.445 23.672 1 95.12 219 PRO B CA 1
ATOM 4533 C C . PRO B 1 219 ? 2.178 -8.047 24.172 1 95.12 219 PRO B C 1
ATOM 4535 O O . PRO B 1 219 ? 1.304 -7.312 24.641 1 95.12 219 PRO B O 1
ATOM 4538 N N . VAL B 1 220 ? 3.391 -7.715 24.125 1 96.06 220 VAL B N 1
ATOM 4539 C CA . VAL B 1 220 ? 3.812 -6.391 24.562 1 96.06 220 VAL B CA 1
ATOM 4540 C C . VAL B 1 220 ? 3.15 -5.32 23.703 1 96.06 220 VAL B C 1
ATOM 4542 O O . VAL B 1 220 ? 2.615 -4.336 24.219 1 96.06 220 VAL B O 1
ATOM 4545 N N . SER B 1 221 ? 3.242 -5.527 22.422 1 95.69 221 SER B N 1
ATOM 4546 C CA . SER B 1 221 ? 2.621 -4.59 21.484 1 95.69 221 SER B CA 1
ATOM 4547 C C . SER B 1 221 ? 1.124 -4.465 21.75 1 95.69 221 SER B C 1
ATOM 4549 O O . SER B 1 221 ? 0.57 -3.363 21.703 1 95.69 221 SER B O 1
ATOM 4551 N N . PHE B 1 222 ? 0.514 -5.527 22 1 94.69 222 PHE B N 1
ATOM 4552 C CA . PHE B 1 222 ? -0.915 -5.527 22.281 1 94.69 222 PHE B CA 1
ATOM 4553 C C . PHE B 1 222 ? -1.215 -4.688 23.516 1 94.69 222 PHE B C 1
ATOM 4555 O O . PHE B 1 222 ? -2.129 -3.861 23.516 1 94.69 222 PHE B O 1
ATOM 4562 N N . ALA B 1 223 ? -0.469 -4.93 24.516 1 96.94 223 ALA B N 1
ATOM 4563 C CA . ALA B 1 223 ? -0.654 -4.191 25.766 1 96.94 223 ALA B CA 1
ATOM 4564 C C . ALA B 1 223 ? -0.42 -2.699 25.562 1 96.94 223 ALA B C 1
ATOM 4566 O O . ALA B 1 223 ? -1.201 -1.871 26.031 1 96.94 223 ALA B O 1
ATOM 4567 N N . VAL B 1 224 ? 0.622 -2.381 24.875 1 97.25 224 VAL B N 1
ATOM 4568 C CA . VAL B 1 224 ? 0.971 -0.984 24.641 1 97.25 224 VAL B CA 1
ATOM 4569 C C . VAL B 1 224 ? -0.125 -0.311 23.812 1 97.25 224 VAL B C 1
ATOM 4571 O O . VAL B 1 224 ? -0.551 0.802 24.125 1 97.25 224 VAL B O 1
ATOM 4574 N N . ARG B 1 225 ? -0.575 -0.914 22.812 1 96 225 ARG B N 1
ATOM 4575 C CA . ARG B 1 225 ? -1.62 -0.358 21.953 1 96 225 ARG B CA 1
ATOM 4576 C C . ARG B 1 225 ? -2.908 -0.134 22.75 1 96 225 ARG B C 1
ATOM 4578 O O . ARG B 1 225 ? -3.578 0.887 22.578 1 96 225 ARG B O 1
ATOM 4585 N N . TRP B 1 226 ? -3.186 -1.066 23.609 1 95.5 226 TRP B N 1
ATOM 4586 C CA . TRP B 1 226 ? -4.387 -0.944 24.422 1 95.5 226 TRP B CA 1
ATOM 4587 C C . TRP B 1 226 ? -4.254 0.206 25.422 1 95.5 226 TRP B C 1
ATOM 4589 O O . TRP B 1 226 ? -5.211 0.943 25.656 1 95.5 226 TRP B O 1
ATOM 4599 N N . LEU B 1 227 ? -3.143 0.265 25.922 1 96.88 227 LEU B N 1
ATOM 4600 C CA . LEU B 1 227 ? -2.895 1.354 26.859 1 96.88 227 LEU B CA 1
ATOM 4601 C C . LEU B 1 227 ? -3 2.707 26.156 1 96.88 227 LEU B C 1
ATOM 4603 O O . LEU B 1 227 ? -3.666 3.617 26.656 1 96.88 227 LEU B O 1
ATOM 4607 N N . VAL B 1 228 ? -2.367 2.842 25.031 1 96.19 228 VAL B N 1
ATOM 4608 C CA . VAL B 1 228 ? -2.383 4.098 24.281 1 96.19 228 VAL B CA 1
ATOM 4609 C C . VAL B 1 228 ? -3.811 4.43 23.859 1 96.19 228 VAL B C 1
ATOM 4611 O O . VAL B 1 228 ? -4.238 5.582 23.953 1 96.19 228 VAL B O 1
ATOM 4614 N N . CYS B 1 229 ? -4.5 3.459 23.406 1 94.38 229 CYS B N 1
ATOM 4615 C CA . CYS B 1 229 ? -5.898 3.65 23.031 1 94.38 229 CYS B CA 1
ATOM 4616 C C . CYS B 1 229 ? -6.719 4.145 24.219 1 94.38 229 CYS B C 1
ATOM 4618 O O . CYS B 1 229 ? -7.523 5.066 24.078 1 94.38 229 CYS B O 1
ATOM 4620 N N . GLY B 1 230 ? -6.539 3.506 25.328 1 94.75 230 GLY B N 1
ATOM 4621 C CA . GLY B 1 230 ? -7.246 3.918 26.531 1 94.75 230 GLY B CA 1
ATOM 4622 C C . GLY B 1 230 ? -6.949 5.348 26.938 1 94.75 230 GLY B C 1
ATOM 4623 O O . GLY B 1 230 ? -7.863 6.113 27.25 1 94.75 230 GLY B O 1
ATOM 4624 N N . VAL B 1 231 ? -5.73 5.684 26.953 1 95.12 231 VAL B N 1
ATOM 4625 C CA . VAL B 1 231 ? -5.328 7.035 27.328 1 95.12 231 VAL B CA 1
ATOM 4626 C C . VAL B 1 231 ? -5.879 8.039 26.328 1 95.12 231 VAL B C 1
ATOM 4628 O O . VAL B 1 231 ? -6.316 9.133 26.703 1 95.12 231 VAL B O 1
ATOM 4631 N N . ALA B 1 232 ? -5.812 7.691 25.031 1 93.38 232 ALA B N 1
ATOM 4632 C CA . ALA B 1 232 ? -6.359 8.562 24 1 93.38 232 ALA B CA 1
ATOM 4633 C C . ALA B 1 232 ? -7.852 8.805 24.203 1 93.38 232 ALA B C 1
ATOM 4635 O O . ALA B 1 232 ? -8.328 9.93 24.094 1 93.38 232 ALA B O 1
ATOM 4636 N N . MET B 1 233 ? -8.547 7.773 24.516 1 91.62 233 MET B N 1
ATOM 4637 C CA . MET B 1 233 ? -9.977 7.875 24.781 1 91.62 233 MET B CA 1
ATOM 4638 C C . MET B 1 233 ? -10.25 8.758 25.984 1 91.62 233 MET B C 1
ATOM 4640 O O . MET B 1 233 ? -11.156 9.594 25.953 1 91.62 233 MET B O 1
ATOM 4644 N N . LEU B 1 234 ? -9.492 8.523 26.953 1 92.19 234 LEU B N 1
ATOM 4645 C CA . LEU B 1 234 ? -9.641 9.312 28.172 1 92.19 234 LEU B CA 1
ATOM 4646 C C . LEU B 1 234 ? -9.352 10.781 27.906 1 92.19 234 LEU B C 1
ATOM 4648 O O . LEU B 1 234 ? -10.086 11.656 28.375 1 92.19 234 LEU B O 1
ATOM 4652 N N . THR B 1 235 ? -8.305 10.984 27.188 1 89.69 235 THR B N 1
ATOM 4653 C CA . THR B 1 235 ? -7.93 12.352 26.859 1 89.69 235 THR B CA 1
ATOM 4654 C C . THR B 1 235 ? -9.031 13.039 26.062 1 89.69 235 THR B C 1
ATOM 4656 O O . THR B 1 235 ? -9.367 14.195 26.312 1 89.69 235 THR B O 1
ATOM 4659 N N . ARG B 1 236 ? -9.609 12.422 25.125 1 87.5 236 ARG B N 1
ATOM 4660 C CA . ARG B 1 236 ? -10.695 12.977 24.344 1 87.5 236 ARG B CA 1
ATOM 4661 C C . ARG B 1 236 ? -11.922 13.266 25.203 1 87.5 236 ARG B C 1
ATOM 4663 O O . ARG B 1 236 ? -12.586 14.281 25.031 1 87.5 236 ARG B O 1
ATOM 4670 N N . PHE B 1 237 ? -12.125 12.336 26.094 1 88.62 237 PHE B N 1
ATOM 4671 C CA . PHE B 1 237 ? -13.25 12.492 27 1 88.62 237 PHE B CA 1
ATOM 4672 C C . PHE B 1 237 ? -13.047 13.703 27.906 1 88.62 237 PHE B C 1
ATOM 4674 O O . PHE B 1 237 ? -13.961 14.523 28.047 1 88.62 237 PHE B O 1
ATOM 4681 N N . LEU B 1 238 ? -11.891 13.812 28.438 1 88 238 LEU B N 1
ATOM 4682 C CA . LEU B 1 238 ? -11.586 14.93 29.328 1 88 238 LEU B CA 1
ATOM 4683 C C . LEU B 1 238 ? -11.633 16.25 28.562 1 88 238 LEU B C 1
ATOM 4685 O O . LEU B 1 238 ? -12.016 17.281 29.125 1 88 238 LEU B O 1
ATOM 4689 N N . ARG B 1 239 ? -11.195 16.25 27.344 1 83.38 239 ARG B N 1
ATOM 4690 C CA . ARG B 1 239 ? -11.281 17.438 26.516 1 83.38 239 ARG B CA 1
ATOM 4691 C C . ARG B 1 239 ? -12.734 17.828 26.266 1 83.38 239 ARG B C 1
ATOM 4693 O O . ARG B 1 239 ? -13.07 19.016 26.219 1 83.38 239 ARG B O 1
ATOM 4700 N N . SER B 1 240 ? -13.516 16.844 26.125 1 82.44 240 SER B N 1
ATOM 4701 C CA . SER B 1 240 ? -14.93 17.078 25.844 1 82.44 240 SER B CA 1
ATOM 4702 C C . SER B 1 240 ? -15.633 17.703 27.047 1 82.44 240 SER B C 1
ATOM 4704 O O . SER B 1 240 ? -16.609 18.438 26.891 1 82.44 240 SER B O 1
ATOM 4706 N N . ILE B 1 241 ? -15.055 17.484 28.234 1 83.38 241 ILE B N 1
ATOM 4707 C CA . ILE B 1 241 ? -15.688 18.062 29.406 1 83.38 241 ILE B CA 1
ATOM 4708 C C . ILE B 1 241 ? -14.875 19.266 29.891 1 83.38 241 ILE B C 1
ATOM 4710 O O . ILE B 1 241 ? -15.016 19.688 31.031 1 83.38 241 ILE B O 1
ATOM 4714 N N . ASN B 1 242 ? -13.891 19.734 29.094 1 77.12 242 ASN B N 1
ATOM 4715 C CA . ASN B 1 242 ? -13.156 20.984 29.25 1 77.12 242 ASN B CA 1
ATOM 4716 C C . ASN B 1 242 ? -12.188 20.906 30.422 1 77.12 242 ASN B C 1
ATOM 4718 O O . ASN B 1 242 ? -11.898 21.906 31.078 1 77.12 242 ASN B O 1
ATOM 4722 N N . ILE B 1 243 ? -11.938 19.766 30.922 1 67.81 243 ILE B N 1
ATOM 4723 C CA . ILE B 1 243 ? -10.922 19.641 31.969 1 67.81 243 ILE B CA 1
ATOM 4724 C C . ILE B 1 243 ? -9.539 19.844 31.375 1 67.81 243 ILE B C 1
ATOM 4726 O O . ILE B 1 243 ? -8.672 20.469 32 1 67.81 243 ILE B O 1
ATOM 4730 N N . LEU B 1 244 ? -9.273 19.297 30.344 1 62.06 244 LEU B N 1
ATOM 4731 C CA . LEU B 1 244 ? -8 19.438 29.641 1 62.06 244 LEU B CA 1
ATOM 4732 C C . LEU B 1 244 ? -8.102 20.469 28.531 1 62.06 244 LEU B C 1
ATOM 4734 O O . LEU B 1 244 ? -7.629 20.234 27.406 1 62.06 244 LEU B O 1
ATOM 4738 N N . MET B 1 245 ? -8.648 21.547 29 1 58.75 245 MET B N 1
ATOM 4739 C CA . MET B 1 245 ? -8.859 22.625 28.031 1 58.75 245 MET B CA 1
ATOM 4740 C C . MET B 1 245 ? -7.531 23.203 27.562 1 58.75 245 MET B C 1
ATOM 4742 O O . MET B 1 245 ? -6.602 23.375 28.359 1 58.75 245 MET B O 1
ATOM 4746 N N . GLY B 1 246 ? -7.27 23.234 26.359 1 57.09 246 GLY B N 1
ATOM 4747 C CA . GLY B 1 246 ? -6.09 23.891 25.812 1 57.09 246 GLY B CA 1
ATOM 4748 C C . GLY B 1 246 ? -4.965 22.938 25.484 1 57.09 246 GLY B C 1
ATOM 4749 O O . GLY B 1 246 ? -3.982 23.312 24.844 1 57.09 246 GLY B O 1
ATOM 4750 N N . SER B 1 247 ? -5.18 21.766 26.188 1 63.53 247 SER B N 1
ATOM 4751 C CA . SER B 1 247 ? -4.062 20.859 25.953 1 63.53 247 SER B CA 1
ATOM 4752 C C . SER B 1 247 ? -4.066 20.344 24.516 1 63.53 247 SER B C 1
ATOM 4754 O O . SER B 1 247 ? -5.113 19.984 23.969 1 63.53 247 SER B O 1
ATOM 4756 N N . ARG B 1 248 ? -3.006 20.578 23.906 1 68.94 248 ARG B N 1
ATOM 4757 C CA . ARG B 1 248 ? -2.809 20.172 22.516 1 68.94 248 ARG B CA 1
ATOM 4758 C C . ARG B 1 248 ? -2.174 18.781 22.438 1 68.94 248 ARG B C 1
ATOM 4760 O O . ARG B 1 248 ? -1.596 18.422 21.422 1 68.94 248 ARG B O 1
ATOM 4767 N N . PHE B 1 249 ? -2.463 18.109 23.531 1 81.94 249 PHE B N 1
ATOM 4768 C CA . PHE B 1 249 ? -1.811 16.797 23.594 1 81.94 249 PHE B CA 1
ATOM 4769 C C . PHE B 1 249 ? -2.619 15.75 22.844 1 81.94 249 PHE B C 1
ATOM 4771 O O . PHE B 1 249 ? -3.811 15.578 23.094 1 81.94 249 PHE B O 1
ATOM 4778 N N . VAL B 1 250 ? -2.104 15.156 21.875 1 90.25 250 VAL B N 1
ATOM 4779 C CA . VAL B 1 250 ? -2.734 14.125 21.047 1 90.25 250 VAL B CA 1
ATOM 4780 C C . VAL B 1 250 ? -1.845 12.891 21 1 90.25 250 VAL B C 1
ATOM 4782 O O . VAL B 1 250 ? -0.628 12.992 20.828 1 90.25 250 VAL B O 1
ATOM 4785 N N . LEU B 1 251 ? -2.479 11.781 21.328 1 93.94 251 LEU B N 1
ATOM 4786 C CA . LEU B 1 251 ? -1.752 10.523 21.219 1 93.94 251 LEU B CA 1
ATOM 4787 C C . LEU B 1 251 ? -2.061 9.844 19.875 1 93.94 251 LEU B C 1
ATOM 4789 O O . LEU B 1 251 ? -3.197 9.883 19.406 1 93.94 251 LEU B O 1
ATOM 4793 N N . PRO B 1 252 ? -1.024 9.219 19.359 1 95.31 252 PRO B N 1
ATOM 4794 C CA . PRO B 1 252 ? -1.255 8.523 18.094 1 95.31 252 PRO B CA 1
ATOM 4795 C C . PRO B 1 252 ? -2.021 7.219 18.266 1 95.31 252 PRO B C 1
ATOM 4797 O O . PRO B 1 252 ? -2.018 6.637 19.359 1 95.31 252 PRO B O 1
ATOM 4800 N N . THR B 1 253 ? -2.703 6.863 17.266 1 96.31 253 THR B N 1
ATOM 4801 C CA . THR B 1 253 ? -3.232 5.504 17.203 1 96.31 253 THR B CA 1
ATOM 4802 C C . THR B 1 253 ? -2.203 4.555 16.594 1 96.31 253 THR B C 1
ATOM 4804 O O . THR B 1 253 ? -1.67 4.809 15.516 1 96.31 253 THR B O 1
ATOM 4807 N N . LEU B 1 254 ? -1.953 3.49 17.297 1 97.38 254 LEU B N 1
ATOM 4808 C CA . LEU B 1 254 ? -0.939 2.529 16.875 1 97.38 254 LEU B CA 1
ATOM 4809 C C . LEU B 1 254 ? -1.581 1.315 16.219 1 97.38 254 LEU B C 1
ATOM 4811 O O . LEU B 1 254 ? -2.648 0.866 16.641 1 97.38 254 LEU B O 1
ATOM 4815 N N . SER B 1 255 ? -0.941 0.847 15.211 1 96.25 255 SER B N 1
ATOM 4816 C CA . SER B 1 255 ? -1.354 -0.409 14.594 1 96.25 255 SER B CA 1
ATOM 4817 C C . SER B 1 255 ? -0.419 -1.55 14.984 1 96.25 255 SER B C 1
ATOM 4819 O O . SER B 1 255 ? 0.619 -1.322 15.609 1 96.25 255 SER B O 1
ATOM 4821 N N . SER B 1 256 ? -0.875 -2.805 14.664 1 97.06 256 SER B N 1
ATOM 4822 C CA . SER B 1 256 ? 0.022 -3.936 14.875 1 97.06 256 SER B CA 1
ATOM 4823 C C . SER B 1 256 ? 1.254 -3.84 13.984 1 97.06 256 SER B C 1
ATOM 4825 O O . SER B 1 256 ? 1.236 -3.148 12.969 1 97.06 256 SER B O 1
ATOM 4827 N N . ALA B 1 257 ? 2.318 -4.559 14.414 1 98.06 257 ALA B N 1
ATOM 4828 C CA . ALA B 1 257 ? 3.543 -4.594 13.617 1 98.06 257 ALA B CA 1
ATOM 4829 C C . ALA B 1 257 ? 3.262 -5.086 12.195 1 98.06 257 ALA B C 1
ATOM 4831 O O . ALA B 1 257 ? 3.803 -4.547 11.227 1 98.06 257 ALA B O 1
ATOM 4832 N N . GLU B 1 258 ? 2.428 -6.066 12.078 1 97.75 258 GLU B N 1
ATOM 4833 C CA . GLU B 1 258 ? 2.096 -6.629 10.773 1 97.75 258 GLU B CA 1
ATOM 4834 C C . GLU B 1 258 ? 1.361 -5.609 9.906 1 97.75 258 GLU B C 1
ATOM 4836 O O . GLU B 1 258 ? 1.682 -5.445 8.727 1 97.75 258 GLU B O 1
ATOM 4841 N N . THR B 1 259 ? 0.383 -4.953 10.5 1 98.5 259 THR B N 1
ATOM 4842 C CA . THR B 1 259 ? -0.385 -3.961 9.758 1 98.5 259 THR B CA 1
ATOM 4843 C C . THR B 1 259 ? 0.514 -2.818 9.297 1 98.5 259 THR B C 1
ATOM 4845 O O . THR B 1 259 ? 0.446 -2.398 8.133 1 98.5 259 THR B O 1
ATOM 4848 N N . TRP B 1 260 ? 1.358 -2.398 10.18 1 98.75 260 TRP B N 1
ATOM 4849 C CA . TRP B 1 260 ? 2.248 -1.288 9.859 1 98.75 260 TRP B CA 1
ATOM 4850 C C . TRP B 1 260 ? 3.238 -1.681 8.766 1 98.75 260 TRP B C 1
ATOM 4852 O O . TRP B 1 260 ? 3.441 -0.934 7.809 1 98.75 260 TRP B O 1
ATOM 4862 N N . ALA B 1 261 ? 3.859 -2.795 8.906 1 98.75 261 ALA B N 1
ATOM 4863 C CA . ALA B 1 261 ? 4.828 -3.268 7.918 1 98.75 261 ALA B CA 1
ATOM 4864 C C . ALA B 1 261 ? 4.156 -3.521 6.57 1 98.75 261 ALA B C 1
ATOM 4866 O O . ALA B 1 261 ? 4.727 -3.221 5.52 1 98.75 261 ALA B O 1
ATOM 4867 N N . THR B 1 262 ? 2.971 -4.055 6.574 1 98.88 262 THR B N 1
ATOM 4868 C CA . THR B 1 262 ? 2.217 -4.324 5.355 1 98.88 262 THR B CA 1
ATOM 4869 C C . THR B 1 262 ? 1.88 -3.021 4.633 1 98.88 262 THR B C 1
ATOM 4871 O O . THR B 1 262 ? 1.978 -2.945 3.406 1 98.88 262 THR B O 1
ATOM 4874 N N . LYS B 1 263 ? 1.473 -2.039 5.422 1 98.88 263 LYS B N 1
ATOM 4875 C CA . LYS B 1 263 ? 1.203 -0.727 4.844 1 98.88 263 LYS B CA 1
ATOM 4876 C C . LYS B 1 263 ? 2.4 -0.223 4.043 1 98.88 263 LYS B C 1
ATOM 4878 O O . LYS B 1 263 ? 2.268 0.108 2.863 1 98.88 263 LYS B O 1
ATOM 4883 N N . ASN B 1 264 ? 3.521 -0.225 4.617 1 98.88 264 ASN B N 1
ATOM 4884 C CA . ASN B 1 264 ? 4.73 0.309 3.996 1 98.88 264 ASN B CA 1
ATOM 4885 C C . ASN B 1 264 ? 5.188 -0.555 2.824 1 98.88 264 ASN B C 1
ATOM 4887 O O . ASN B 1 264 ? 5.641 -0.035 1.805 1 98.88 264 ASN B O 1
ATOM 4891 N N . THR B 1 265 ? 5.082 -1.842 2.984 1 98.94 265 THR B N 1
ATOM 4892 C CA . THR B 1 265 ? 5.445 -2.777 1.926 1 98.94 265 THR B CA 1
ATOM 4893 C C . THR B 1 265 ? 4.539 -2.594 0.711 1 98.94 265 THR B C 1
ATOM 4895 O O . THR B 1 265 ? 5 -2.66 -0.43 1 98.94 265 THR B O 1
ATOM 4898 N N . SER B 1 266 ? 3.277 -2.355 0.949 1 98.94 266 SER B N 1
ATOM 4899 C CA . SER B 1 266 ? 2.303 -2.203 -0.127 1 98.94 266 SER B CA 1
ATOM 4900 C C . SER B 1 266 ? 2.551 -0.926 -0.921 1 98.94 266 SER B C 1
ATOM 4902 O O . SER B 1 266 ? 2.32 -0.887 -2.131 1 98.94 266 SER B O 1
ATOM 4904 N N . LEU B 1 267 ? 2.99 0.132 -0.263 1 98.94 267 LEU B N 1
ATOM 4905 C CA . LEU B 1 267 ? 3.381 1.341 -0.98 1 98.94 267 LEU B CA 1
ATOM 4906 C C . LEU B 1 267 ? 4.477 1.039 -1.997 1 98.94 267 LEU B C 1
ATOM 4908 O O . LEU B 1 267 ? 4.379 1.436 -3.16 1 98.94 267 LEU B O 1
ATOM 4912 N N . ALA B 1 268 ? 5.48 0.286 -1.599 1 98.94 268 ALA B N 1
ATOM 4913 C CA . ALA B 1 268 ? 6.574 -0.101 -2.486 1 98.94 268 ALA B CA 1
ATOM 4914 C C . ALA B 1 268 ? 6.07 -0.992 -3.619 1 98.94 268 ALA B C 1
ATOM 4916 O O . ALA B 1 268 ? 6.469 -0.821 -4.773 1 98.94 268 ALA B O 1
ATOM 4917 N N . ALA B 1 269 ? 5.184 -1.897 -3.275 1 98.94 269 ALA B N 1
ATOM 4918 C CA . ALA B 1 269 ? 4.664 -2.832 -4.27 1 98.94 269 ALA B CA 1
ATOM 4919 C C . ALA B 1 269 ? 3.904 -2.094 -5.371 1 98.94 269 ALA B C 1
ATOM 4921 O O . ALA B 1 269 ? 3.996 -2.455 -6.547 1 98.94 269 ALA B O 1
ATOM 4922 N N . MET B 1 270 ? 3.141 -1.096 -4.965 1 98.94 270 MET B N 1
ATOM 4923 C CA . MET B 1 270 ? 2.371 -0.37 -5.973 1 98.94 270 MET B CA 1
ATOM 4924 C C . MET B 1 270 ? 3.295 0.386 -6.922 1 98.94 270 MET B C 1
ATOM 4926 O O . MET B 1 270 ? 3.033 0.457 -8.125 1 98.94 270 MET B O 1
ATOM 4930 N N . THR B 1 271 ? 4.359 1.014 -6.426 1 98.94 271 THR B N 1
ATOM 4931 C CA . THR B 1 271 ? 5.352 1.652 -7.281 1 98.94 271 THR B CA 1
ATOM 4932 C C . THR B 1 271 ? 5.957 0.644 -8.25 1 98.94 271 THR B C 1
ATOM 4934 O O . THR B 1 271 ? 6.141 0.946 -9.43 1 98.94 271 THR B O 1
ATOM 4937 N N . PHE B 1 272 ? 6.23 -0.569 -7.773 1 98.94 272 PHE B N 1
ATOM 4938 C CA . PHE B 1 272 ? 6.77 -1.632 -8.609 1 98.94 272 PHE B CA 1
ATOM 4939 C C . PHE B 1 272 ? 5.812 -1.953 -9.758 1 98.94 272 PHE B C 1
ATOM 4941 O O . PHE B 1 272 ? 6.223 -2.033 -10.914 1 98.94 272 PHE B O 1
ATOM 4948 N N . LEU B 1 273 ? 4.535 -2.08 -9.422 1 98.88 273 LEU B N 1
ATOM 4949 C CA . LEU B 1 273 ? 3.514 -2.41 -10.414 1 98.88 273 LEU B CA 1
ATOM 4950 C C . LEU B 1 273 ? 3.467 -1.359 -11.516 1 98.88 273 LEU B C 1
ATOM 4952 O O . LEU B 1 273 ? 3.486 -1.697 -12.703 1 98.88 273 LEU B O 1
ATOM 4956 N N . LEU B 1 274 ? 3.457 -0.15 -11.141 1 98.81 274 LEU B N 1
ATOM 4957 C CA . LEU B 1 274 ? 3.369 0.924 -12.125 1 98.81 274 LEU B CA 1
ATOM 4958 C C . LEU B 1 274 ? 4.672 1.052 -12.906 1 98.81 274 LEU B C 1
ATOM 4960 O O . LEU B 1 274 ? 4.656 1.336 -14.109 1 98.81 274 LEU B O 1
ATOM 4964 N N . ALA B 1 275 ? 5.812 0.893 -12.242 1 98.81 275 ALA B N 1
ATOM 4965 C CA . ALA B 1 275 ? 7.102 0.94 -12.922 1 98.81 275 ALA B CA 1
ATOM 4966 C C . ALA B 1 275 ? 7.184 -0.124 -14.016 1 98.81 275 ALA B C 1
ATOM 4968 O O . ALA B 1 275 ? 7.656 0.148 -15.117 1 98.81 275 ALA B O 1
ATOM 4969 N N . CYS B 1 276 ? 6.73 -1.319 -13.695 1 98.69 276 CYS B N 1
ATOM 4970 C CA . CYS B 1 276 ? 6.715 -2.389 -14.688 1 98.69 276 CYS B CA 1
ATOM 4971 C C . CYS B 1 276 ? 5.848 -2.01 -15.883 1 98.69 276 CYS B C 1
ATOM 4973 O O . CYS B 1 276 ? 6.262 -2.176 -17.031 1 98.69 276 CYS B O 1
ATOM 4975 N N . THR B 1 277 ? 4.684 -1.475 -15.602 1 97.25 277 THR B N 1
ATOM 4976 C CA . THR B 1 277 ? 3.781 -1.075 -16.672 1 97.25 277 THR B CA 1
ATOM 4977 C C . THR B 1 277 ? 4.418 0.01 -17.547 1 97.25 277 THR B C 1
ATOM 4979 O O . THR B 1 277 ? 4.281 -0.005 -18.766 1 97.25 277 THR B O 1
ATOM 4982 N N . SER B 1 278 ? 5.121 0.974 -16.938 1 97.81 278 SER B N 1
ATOM 4983 C CA . SER B 1 278 ? 5.777 2.055 -17.672 1 97.81 278 SER B CA 1
ATOM 4984 C C . SER B 1 278 ? 6.844 1.514 -18.609 1 97.81 278 SER B C 1
ATOM 4986 O O . SER B 1 278 ? 7.25 2.201 -19.547 1 97.81 278 SER B O 1
ATOM 4988 N N . ARG B 1 279 ? 7.246 0.281 -18.438 1 97.38 279 ARG B N 1
ATOM 4989 C CA . ARG B 1 279 ? 8.281 -0.34 -19.266 1 97.38 279 ARG B CA 1
ATOM 4990 C C . ARG B 1 279 ? 7.691 -1.387 -20.203 1 97.38 279 ARG B C 1
ATOM 4992 O O . ARG B 1 279 ? 8.422 -2.199 -20.766 1 97.38 279 ARG B O 1
ATOM 4999 N N . GLY B 1 280 ? 6.387 -1.423 -20.234 1 94.44 280 GLY B N 1
ATOM 5000 C CA . GLY B 1 280 ? 5.695 -2.336 -21.125 1 94.44 280 GLY B CA 1
ATOM 5001 C C . GLY B 1 280 ? 5.621 -3.754 -20.594 1 94.44 280 GLY B C 1
ATOM 5002 O O . GLY B 1 280 ? 5.363 -4.691 -21.344 1 94.44 280 GLY B O 1
ATOM 5003 N N . LEU B 1 281 ? 5.918 -3.955 -19.359 1 97.25 281 LEU B N 1
ATOM 5004 C CA . LEU B 1 281 ? 5.816 -5.27 -18.734 1 97.25 281 LEU B CA 1
ATOM 5005 C C . LEU B 1 281 ? 4.426 -5.496 -18.156 1 97.25 281 LEU B C 1
ATOM 5007 O O . LEU B 1 281 ? 3.777 -4.551 -17.703 1 97.25 281 LEU B O 1
ATOM 5011 N N . SER B 1 282 ? 3.98 -6.723 -18.219 1 94.81 282 SER B N 1
ATOM 5012 C CA . SER B 1 282 ? 2.73 -7.129 -17.578 1 94.81 282 SER B CA 1
ATOM 5013 C C . SER B 1 282 ? 2.979 -7.699 -16.188 1 94.81 282 SER B C 1
ATOM 5015 O O . SER B 1 282 ? 4.008 -8.336 -15.945 1 94.81 282 SER B O 1
ATOM 5017 N N . THR B 1 283 ? 2.027 -7.41 -15.312 1 97.12 283 THR B N 1
ATOM 5018 C CA . THR B 1 283 ? 2.186 -7.867 -13.938 1 97.12 283 THR B CA 1
ATOM 5019 C C . THR B 1 283 ? 0.882 -8.461 -13.406 1 97.12 283 THR B C 1
ATOM 5021 O O . THR B 1 283 ? -0.192 -8.195 -13.953 1 97.12 283 THR B O 1
ATOM 5024 N N . CYS B 1 284 ? 1.005 -9.305 -12.398 1 96.31 284 CYS B N 1
ATOM 5025 C CA . CYS B 1 284 ? -0.141 -9.836 -11.664 1 96.31 284 CYS B CA 1
ATOM 5026 C C . CYS B 1 284 ? 0.157 -9.922 -10.172 1 96.31 284 CYS B C 1
ATOM 5028 O O . CYS B 1 284 ? 0.87 -10.828 -9.727 1 96.31 284 CYS B O 1
ATOM 5030 N N . PRO B 1 285 ? -0.363 -8.93 -9.43 1 98.12 285 PRO B N 1
ATOM 5031 C CA . PRO B 1 285 ? -0.293 -9.102 -7.973 1 98.12 285 PRO B CA 1
ATOM 5032 C C . PRO B 1 285 ? -1.197 -10.227 -7.469 1 98.12 285 PRO B C 1
ATOM 5034 O O . PRO B 1 285 ? -2.348 -10.344 -7.902 1 98.12 285 PRO B O 1
ATOM 5037 N N . MET B 1 286 ? -0.616 -11.078 -6.586 1 96.06 286 MET B N 1
ATOM 5038 C CA . MET B 1 286 ? -1.357 -12.266 -6.172 1 96.06 286 MET B CA 1
ATOM 5039 C C . MET B 1 286 ? -1.371 -12.398 -4.652 1 96.06 286 MET B C 1
ATOM 5041 O O . MET B 1 286 ? -0.405 -12.023 -3.986 1 96.06 286 MET B O 1
ATOM 5045 N N . GLU B 1 287 ? -2.506 -12.766 -4.391 1 95.69 287 GLU B N 1
ATOM 5046 C CA . GLU B 1 287 ? -2.666 -13.406 -3.088 1 95.69 287 GLU B CA 1
ATOM 5047 C C . GLU B 1 287 ? -2.967 -14.898 -3.234 1 95.69 287 GLU B C 1
ATOM 5049 O O . GLU B 1 287 ? -2.82 -15.461 -4.32 1 95.69 287 GLU B O 1
ATOM 5054 N N . GLY B 1 288 ? -3.186 -15.672 -2.449 1 95.31 288 GLY B N 1
ATOM 5055 C CA . GLY B 1 288 ? -3.561 -17.078 -2.541 1 95.31 288 GLY B CA 1
ATOM 5056 C C . GLY B 1 288 ? -2.369 -18.016 -2.547 1 95.31 288 GLY B C 1
ATOM 5057 O O . GLY B 1 288 ? -2.166 -18.766 -3.506 1 95.31 288 GLY B O 1
ATOM 5058 N N . PHE B 1 289 ? -1.667 -17.969 -1.64 1 97.56 289 PHE B N 1
ATOM 5059 C CA . PHE B 1 289 ? -0.517 -18.844 -1.438 1 97.56 289 PHE B CA 1
ATOM 5060 C C . PHE B 1 289 ? -0.336 -19.172 0.04 1 97.56 289 PHE B C 1
ATOM 5062 O O . PHE B 1 289 ? -0.91 -18.5 0.902 1 97.56 289 PHE B O 1
ATOM 5069 N N . ASP B 1 290 ? 0.386 -20.203 0.282 1 97 290 ASP B N 1
ATOM 5070 C CA . ASP B 1 290 ? 0.805 -20.594 1.628 1 97 290 ASP B CA 1
ATOM 5071 C C . ASP B 1 290 ? 2.1 -19.875 2.02 1 97 290 ASP B C 1
ATOM 5073 O O . ASP B 1 290 ? 3.191 -20.328 1.673 1 97 290 ASP B O 1
ATOM 5077 N N . ALA B 1 291 ? 1.961 -18.844 2.859 1 97.75 291 ALA B N 1
ATOM 5078 C CA . ALA B 1 291 ? 3.121 -18.031 3.211 1 97.75 291 ALA B CA 1
ATOM 5079 C C . ALA B 1 291 ? 4.164 -18.859 3.959 1 97.75 291 ALA B C 1
ATOM 5081 O O . ALA B 1 291 ? 5.367 -18.625 3.814 1 97.75 291 ALA B O 1
ATOM 5082 N N . GLY B 1 292 ? 3.721 -19.766 4.805 1 96.62 292 GLY B N 1
ATOM 5083 C CA . GLY B 1 292 ? 4.668 -20.641 5.473 1 96.62 292 GLY B CA 1
ATOM 5084 C C . GLY B 1 292 ? 5.504 -21.469 4.512 1 96.62 292 GLY B C 1
ATOM 5085 O O . GLY B 1 292 ? 6.723 -21.562 4.664 1 96.62 292 GLY B O 1
ATOM 5086 N N . GLY B 1 293 ? 4.805 -22.062 3.537 1 96.38 293 GLY B N 1
ATOM 5087 C CA . GLY B 1 293 ? 5.512 -22.812 2.502 1 96.38 293 GLY B CA 1
ATOM 5088 C C . GLY B 1 293 ? 6.473 -21.953 1.704 1 96.38 293 GLY B C 1
ATOM 5089 O O . GLY B 1 293 ? 7.598 -22.375 1.417 1 96.38 293 GLY B O 1
ATOM 5090 N N . VAL B 1 294 ? 6.078 -20.75 1.354 1 98.38 294 VAL B N 1
ATOM 5091 C CA . VAL B 1 294 ? 6.91 -19.828 0.588 1 98.38 294 VAL B CA 1
ATOM 5092 C C . VAL B 1 294 ? 8.18 -19.5 1.375 1 98.38 294 VAL B C 1
ATOM 5094 O O . VAL B 1 294 ? 9.281 -19.516 0.82 1 98.38 294 VAL B O 1
ATOM 5097 N N . ARG B 1 295 ? 8.039 -19.172 2.643 1 98.06 295 ARG B N 1
ATOM 5098 C CA . ARG B 1 295 ? 9.203 -18.875 3.467 1 98.06 295 ARG B CA 1
ATOM 5099 C C . ARG B 1 295 ? 10.172 -20.062 3.49 1 98.06 295 ARG B C 1
ATOM 5101 O O . ARG B 1 295 ? 11.391 -19.875 3.414 1 98.06 295 ARG B O 1
ATOM 5108 N N . LYS B 1 296 ? 9.594 -21.203 3.596 1 96.5 296 LYS B N 1
ATOM 5109 C CA . LYS B 1 296 ? 10.438 -22.391 3.656 1 96.5 296 LYS B CA 1
ATOM 5110 C C . LYS B 1 296 ? 11.219 -22.578 2.357 1 96.5 296 LYS B C 1
ATOM 5112 O O . LYS B 1 296 ? 12.445 -22.734 2.379 1 96.5 296 LYS B O 1
ATOM 5117 N N . VAL B 1 297 ? 10.578 -22.516 1.219 1 96.81 297 VAL B N 1
ATOM 5118 C CA . VAL B 1 297 ? 11.211 -22.859 -0.047 1 96.81 297 VAL B CA 1
ATOM 5119 C C . VAL B 1 297 ? 12.18 -21.766 -0.467 1 96.81 297 VAL B C 1
ATOM 5121 O O . VAL B 1 297 ? 13.117 -22.016 -1.234 1 96.81 297 VAL B O 1
ATOM 5124 N N . LEU B 1 298 ? 12.008 -20.531 0.05 1 98.44 298 LEU B N 1
ATOM 5125 C CA . LEU B 1 298 ? 12.883 -19.422 -0.328 1 98.44 298 LEU B CA 1
ATOM 5126 C C . LEU B 1 298 ? 13.844 -19.078 0.802 1 98.44 298 LEU B C 1
ATOM 5128 O O . LEU B 1 298 ? 14.531 -18.062 0.749 1 98.44 298 LEU B O 1
ATOM 5132 N N . ASN B 1 299 ? 13.82 -19.812 1.877 1 98.19 299 ASN B N 1
ATOM 5133 C CA . ASN B 1 299 ? 14.75 -19.703 2.998 1 98.19 299 ASN B CA 1
ATOM 5134 C C . ASN B 1 299 ? 14.57 -18.391 3.748 1 98.19 299 ASN B C 1
ATOM 5136 O O . ASN B 1 299 ? 15.547 -17.734 4.125 1 98.19 299 ASN B O 1
ATOM 5140 N N . VAL B 1 300 ? 13.359 -17.953 3.873 1 98.5 300 VAL B N 1
ATOM 5141 C CA . VAL B 1 300 ? 13.039 -16.766 4.652 1 98.5 300 VAL B CA 1
ATOM 5142 C C . VAL B 1 300 ? 12.984 -17.125 6.137 1 98.5 300 VAL B C 1
ATOM 5144 O O . VAL B 1 300 ? 12.352 -18.109 6.52 1 98.5 300 VAL B O 1
ATOM 5147 N N . PRO B 1 301 ? 13.641 -16.328 6.969 1 95.25 301 PRO B N 1
ATOM 5148 C CA . PRO B 1 301 ? 13.562 -16.625 8.398 1 95.25 301 PRO B CA 1
ATOM 5149 C C . PRO B 1 301 ? 12.125 -16.719 8.906 1 95.25 301 PRO B C 1
ATOM 5151 O O . PRO B 1 301 ? 11.273 -15.906 8.516 1 95.25 301 PRO B O 1
ATOM 5154 N N . ARG B 1 302 ? 11.883 -17.656 9.781 1 89.25 302 ARG B N 1
ATOM 5155 C CA . ARG B 1 302 ? 10.539 -17.906 10.281 1 89.25 302 ARG B CA 1
ATOM 5156 C C . ARG B 1 302 ? 10.117 -16.828 11.273 1 89.25 302 ARG B C 1
ATOM 5158 O O . ARG B 1 302 ? 10.93 -16.359 12.078 1 89.25 302 ARG B O 1
ATOM 5165 N N . GLY B 1 303 ? 8.875 -16.484 11.219 1 89.88 303 GLY B N 1
ATOM 5166 C CA . GLY B 1 303 ? 8.266 -15.648 12.25 1 89.88 303 GLY B CA 1
ATOM 5167 C C . GLY B 1 303 ? 8.398 -14.164 11.969 1 89.88 303 GLY B C 1
ATOM 5168 O O . GLY B 1 303 ? 7.48 -13.391 12.25 1 89.88 303 GLY B O 1
ATOM 5169 N N . ARG B 1 304 ? 9.484 -13.695 11.383 1 96.12 304 ARG B N 1
ATOM 5170 C CA . ARG B 1 304 ? 9.789 -12.273 11.289 1 96.12 304 ARG B CA 1
ATOM 5171 C C . ARG B 1 304 ? 9.047 -11.633 10.125 1 96.12 304 ARG B C 1
ATOM 5173 O O . ARG B 1 304 ? 8.477 -10.547 10.266 1 96.12 304 ARG B O 1
ATOM 5180 N N . TYR B 1 305 ? 8.977 -12.328 9.055 1 98.06 305 TYR B N 1
ATOM 5181 C CA . TYR B 1 305 ? 8.469 -11.703 7.836 1 98.06 305 TYR B CA 1
ATOM 5182 C C . TYR B 1 305 ? 7.098 -12.258 7.477 1 98.06 305 TYR B C 1
ATOM 5184 O O . TYR B 1 305 ? 6.891 -13.469 7.457 1 98.06 305 TYR B O 1
ATOM 5192 N N . SER B 1 306 ? 6.141 -11.383 7.316 1 97.88 306 SER B N 1
ATOM 5193 C CA . SER B 1 306 ? 4.906 -11.75 6.629 1 97.88 306 SER B CA 1
ATOM 5194 C C . SER B 1 306 ? 5.008 -11.492 5.129 1 97.88 306 SER B C 1
ATOM 5196 O O . SER B 1 306 ? 5.949 -10.836 4.668 1 97.88 306 SER B O 1
ATOM 5198 N N . ILE B 1 307 ? 4.148 -12.078 4.367 1 98.69 307 ILE B N 1
ATOM 5199 C CA . ILE B 1 307 ? 4.16 -11.93 2.914 1 98.69 307 ILE B CA 1
ATOM 5200 C C . ILE B 1 307 ? 2.822 -11.359 2.443 1 98.69 307 ILE B C 1
ATOM 5202 O O . ILE B 1 307 ? 1.873 -12.117 2.209 1 98.69 307 ILE B O 1
ATOM 5206 N N . PRO B 1 308 ? 2.781 -10.047 2.234 1 98.44 308 PRO B N 1
ATOM 5207 C CA . PRO B 1 308 ? 1.515 -9.422 1.844 1 98.44 308 PRO B CA 1
ATOM 5208 C C . PRO B 1 308 ? 1.073 -9.82 0.436 1 98.44 308 PRO B C 1
ATOM 5210 O O . PRO B 1 308 ? -0.125 -9.953 0.175 1 98.44 308 PRO B O 1
ATOM 5213 N N . LEU B 1 309 ? 2.023 -9.875 -0.485 1 98.56 309 LEU B N 1
ATOM 5214 C CA . LEU B 1 309 ? 1.666 -10.203 -1.861 1 98.56 309 LEU B CA 1
ATOM 5215 C C . LEU B 1 309 ? 2.891 -10.656 -2.648 1 98.56 309 LEU B C 1
ATOM 5217 O O . LEU B 1 309 ? 4.027 -10.406 -2.232 1 98.56 309 LEU B O 1
ATOM 5221 N N . ILE B 1 310 ? 2.666 -11.375 -3.701 1 98.94 310 ILE B N 1
ATOM 5222 C CA . ILE B 1 310 ? 3.631 -11.766 -4.723 1 98.94 310 ILE B CA 1
ATOM 5223 C C . ILE B 1 310 ? 3.23 -11.164 -6.066 1 98.94 310 ILE B C 1
ATOM 5225 O O . ILE B 1 310 ? 2.051 -11.164 -6.43 1 98.94 310 ILE B O 1
ATOM 5229 N N . VAL B 1 311 ? 4.18 -10.578 -6.785 1 98.94 311 VAL B N 1
ATOM 5230 C CA . VAL B 1 311 ? 3.885 -9.984 -8.086 1 98.94 311 VAL B CA 1
ATOM 5231 C C . VAL B 1 311 ? 4.625 -10.742 -9.18 1 98.94 311 VAL B C 1
ATOM 5233 O O . VAL B 1 311 ? 5.855 -10.727 -9.234 1 98.94 311 VAL B O 1
ATOM 5236 N N . CYS B 1 312 ? 3.893 -11.367 -10.062 1 98.38 312 CYS B N 1
ATOM 5237 C CA . CYS B 1 312 ? 4.48 -11.992 -11.242 1 98.38 312 CYS B CA 1
ATOM 5238 C C . CYS B 1 312 ? 4.703 -10.969 -12.352 1 98.38 312 CYS B C 1
ATOM 5240 O O . CYS B 1 312 ? 3.896 -10.055 -12.531 1 98.38 312 CYS B O 1
ATOM 5242 N N . VAL B 1 313 ? 5.777 -11.117 -13.086 1 98.38 313 VAL B N 1
ATOM 5243 C CA . VAL B 1 313 ? 6.145 -10.18 -14.141 1 98.38 313 VAL B CA 1
ATOM 5244 C C . VAL B 1 313 ? 6.492 -10.945 -15.414 1 98.38 313 VAL B C 1
ATOM 5246 O O . VAL B 1 313 ? 7.172 -11.977 -15.359 1 98.38 313 VAL B O 1
ATOM 5249 N N . GLY B 1 314 ? 6.051 -10.5 -16.531 1 96.88 314 GLY B N 1
ATOM 5250 C CA . GLY B 1 314 ? 6.367 -11.086 -17.828 1 96.88 314 GLY B CA 1
ATOM 5251 C C . GLY B 1 314 ? 5.691 -10.375 -18.984 1 96.88 314 GLY B C 1
ATOM 5252 O O . GLY B 1 314 ? 5.367 -9.188 -18.891 1 96.88 314 GLY B O 1
ATOM 5253 N N . LYS B 1 315 ? 5.613 -11.07 -20.062 1 93.06 315 LYS B N 1
ATOM 5254 C CA . LYS B 1 315 ? 4.848 -10.602 -21.219 1 93.06 315 LYS B CA 1
ATOM 5255 C C . LYS B 1 315 ? 3.484 -11.289 -21.281 1 93.06 315 LYS B C 1
ATOM 5257 O O . LYS B 1 315 ? 3.373 -12.484 -21.031 1 93.06 315 LYS B O 1
ATOM 5262 N N . SER B 1 316 ? 2.541 -10.438 -21.578 1 89.44 316 SER B N 1
ATOM 5263 C CA . SER B 1 316 ? 1.186 -10.969 -21.641 1 89.44 316 SER B CA 1
ATOM 5264 C C . SER B 1 316 ? 1.024 -11.938 -22.812 1 89.44 316 SER B C 1
ATOM 5266 O O . SER B 1 316 ? 1.697 -11.805 -23.828 1 89.44 316 SER B O 1
ATOM 5268 N N . HIS B 1 317 ? 0.306 -12.945 -22.578 1 82.62 317 HIS B N 1
ATOM 5269 C CA . HIS B 1 317 ? -0.067 -13.859 -23.656 1 82.62 317 HIS B CA 1
ATOM 5270 C C . HIS B 1 317 ? -0.914 -13.148 -24.719 1 82.62 317 HIS B C 1
ATOM 5272 O O . HIS B 1 317 ? -1.736 -12.297 -24.391 1 82.62 317 HIS B O 1
ATOM 5278 N N . LYS B 1 318 ? -0.306 -12.859 -26.078 1 61.56 318 LYS B N 1
ATOM 5279 C CA . LYS B 1 318 ? -1.033 -12.188 -27.156 1 61.56 318 LYS B CA 1
ATOM 5280 C C . LYS B 1 318 ? -2.512 -12.57 -27.125 1 61.56 318 LYS B C 1
ATOM 5282 O O . LYS B 1 318 ? -3.342 -11.883 -27.734 1 61.56 318 LYS B O 1
ATOM 5287 N N . MET B 1 319 ? -2.846 -13.781 -26.875 1 48.81 319 MET B N 1
ATOM 5288 C CA . MET B 1 319 ? -4.141 -14.211 -27.406 1 48.81 319 MET B CA 1
ATOM 5289 C C . MET B 1 319 ? -5.273 -13.398 -26.797 1 48.81 319 MET B C 1
ATOM 5291 O O . MET B 1 319 ? -5.055 -12.625 -25.859 1 48.81 319 MET B O 1
ATOM 5295 N N . SER B 1 320 ? -6.359 -14.234 -26.172 1 43 320 SER B N 1
ATOM 5296 C CA . SER B 1 320 ? -7.797 -14.438 -26.047 1 43 320 SER B CA 1
ATOM 5297 C C . SER B 1 320 ? -8.344 -13.734 -24.812 1 43 320 SER B C 1
ATOM 5299 O O . SER B 1 320 ? -7.602 -13.445 -23.875 1 43 320 SER B O 1
ATOM 5301 N N . ASP B 1 321 ? -9.508 -13.305 -24.906 1 44.47 321 ASP B N 1
ATOM 5302 C CA . ASP B 1 321 ? -10.688 -12.891 -24.141 1 44.47 321 ASP B CA 1
ATOM 5303 C C . ASP B 1 321 ? -10.766 -13.625 -22.812 1 44.47 321 ASP B C 1
ATOM 5305 O O . ASP B 1 321 ? -11.852 -13.789 -22.25 1 44.47 321 ASP B O 1
ATOM 5309 N N . GLU B 1 322 ? -9.734 -14.328 -22.406 1 47.81 322 GLU B N 1
ATOM 5310 C CA . GLU B 1 322 ? -10.164 -15.258 -21.359 1 47.81 322 GLU B CA 1
ATOM 5311 C C . GLU B 1 322 ? -10.242 -14.57 -20 1 47.81 322 GLU B C 1
ATOM 5313 O O . GLU B 1 322 ? -9.414 -13.711 -19.688 1 47.81 322 GLU B O 1
ATOM 5318 N N . ALA B 1 323 ? -11.359 -14.773 -19.484 1 48.91 323 ALA B N 1
ATOM 5319 C CA . ALA B 1 323 ? -11.773 -14.352 -18.141 1 48.91 323 ALA B CA 1
ATOM 5320 C C . ALA B 1 323 ? -10.797 -14.844 -17.078 1 48.91 323 ALA B C 1
ATOM 5322 O O . ALA B 1 323 ? -10.211 -15.914 -17.234 1 48.91 323 ALA B O 1
ATOM 5323 N N . ASP B 1 324 ? -10.438 -14.008 -16.234 1 52.53 324 ASP B N 1
ATOM 5324 C CA . ASP B 1 324 ? -9.664 -14.445 -15.07 1 52.53 324 ASP B CA 1
ATOM 5325 C C . ASP B 1 324 ? -10.5 -15.336 -14.156 1 52.53 324 ASP B C 1
ATOM 5327 O O . ASP B 1 324 ? -11.609 -15.742 -14.523 1 52.53 324 ASP B O 1
ATOM 5331 N N . ASP B 1 325 ? -9.914 -15.93 -13.125 1 48.69 325 ASP B N 1
ATOM 5332 C CA . ASP B 1 325 ? -10.531 -16.859 -12.18 1 48.69 325 ASP B CA 1
ATOM 5333 C C . ASP B 1 325 ? -11.836 -16.281 -11.625 1 48.69 325 ASP B C 1
ATOM 5335 O O . ASP B 1 325 ? -12.688 -17.031 -11.156 1 48.69 325 ASP B O 1
ATOM 5339 N N . THR B 1 326 ? -11.828 -15 -11.586 1 49.5 326 THR B N 1
ATOM 5340 C CA . THR B 1 326 ? -13.047 -14.391 -11.055 1 49.5 326 THR B CA 1
ATOM 5341 C C . THR B 1 326 ? -14.047 -14.117 -12.172 1 49.5 326 THR B C 1
ATOM 5343 O O . THR B 1 326 ? -15.125 -13.57 -11.922 1 49.5 326 THR B O 1
ATOM 5346 N N . GLY B 1 327 ? -13.641 -14.664 -13.367 1 49.31 327 GLY B N 1
ATOM 5347 C CA . GLY B 1 327 ? -14.523 -14.438 -14.508 1 49.31 327 GLY B CA 1
ATOM 5348 C C . GLY B 1 327 ? -14.32 -13.07 -15.141 1 49.31 327 GLY B C 1
ATOM 5349 O O . GLY B 1 327 ? -15.102 -12.672 -16.016 1 49.31 327 GLY B O 1
ATOM 5350 N N . MET B 1 328 ? -13.359 -12.391 -14.516 1 48.69 328 MET B N 1
ATOM 5351 C CA . MET B 1 328 ? -13.141 -11.047 -15.047 1 48.69 328 MET B CA 1
ATOM 5352 C C . MET B 1 328 ? -12.195 -11.086 -16.25 1 48.69 328 MET B C 1
ATOM 5354 O O . MET B 1 328 ? -11.18 -11.781 -16.219 1 48.69 328 MET B O 1
ATOM 5358 N N . SER B 1 329 ? -12.711 -10.93 -17.406 1 48.22 329 SER B N 1
ATOM 5359 C CA . SER B 1 329 ? -11.906 -10.883 -18.625 1 48.22 329 SER B CA 1
ATOM 5360 C C . SER B 1 329 ? -11 -9.656 -18.641 1 48.22 329 SER B C 1
ATOM 5362 O O . SER B 1 329 ? -11.422 -8.562 -18.266 1 48.22 329 SER B O 1
ATOM 5364 N N . HIS B 1 330 ? -9.688 -9.719 -18.422 1 51.34 330 HIS B N 1
ATOM 5365 C CA . HIS B 1 330 ? -8.719 -8.633 -18.406 1 51.34 330 HIS B CA 1
ATOM 5366 C C . HIS B 1 330 ? -8.406 -8.141 -19.812 1 51.34 330 HIS B C 1
ATOM 5368 O O . HIS B 1 330 ? -7.598 -7.227 -19.984 1 51.34 330 HIS B O 1
ATOM 5374 N N . GLY B 1 331 ? -8.984 -8.664 -20.812 1 47.59 331 GLY B N 1
ATOM 5375 C CA . GLY B 1 331 ? -8.648 -8.211 -22.141 1 47.59 331 GLY B CA 1
ATOM 5376 C C . GLY B 1 331 ? -8.758 -6.707 -22.312 1 47.59 331 GLY B C 1
ATOM 5377 O O . GLY B 1 331 ? -8.336 -5.949 -21.438 1 47.59 331 GLY B O 1
ATOM 5378 N N . SER B 1 332 ? -9.547 -6.168 -23.25 1 55.19 332 SER B N 1
ATOM 5379 C CA . SER B 1 332 ? -9.648 -4.863 -23.906 1 55.19 332 SER B CA 1
ATOM 5380 C C . SER B 1 332 ? -10.352 -3.85 -23 1 55.19 332 SER B C 1
ATOM 5382 O O . SER B 1 332 ? -10.344 -2.65 -23.297 1 55.19 332 SER B O 1
ATOM 5384 N N . MET B 1 333 ? -10.836 -4.441 -21.844 1 64.38 333 MET B N 1
ATOM 5385 C CA . MET B 1 333 ? -11.602 -3.465 -21.062 1 64.38 333 MET B CA 1
ATOM 5386 C C . MET B 1 333 ? -11.031 -3.311 -19.656 1 64.38 333 MET B C 1
ATOM 5388 O O . MET B 1 333 ? -10.586 -4.285 -19.062 1 64.38 333 MET B O 1
ATOM 5392 N N . MET B 1 334 ? -11.086 -2.125 -19.219 1 79.5 334 MET B N 1
ATOM 5393 C CA . MET B 1 334 ? -10.672 -1.798 -17.859 1 79.5 334 MET B CA 1
ATOM 5394 C C . MET B 1 334 ? -11.594 -2.451 -16.844 1 79.5 334 MET B C 1
ATOM 5396 O O . MET B 1 334 ? -12.805 -2.547 -17.062 1 79.5 334 MET B O 1
ATOM 5400 N N . SER B 1 335 ? -11.031 -3.027 -15.781 1 86.5 335 SER B N 1
ATOM 5401 C CA . SER B 1 335 ? -11.836 -3.576 -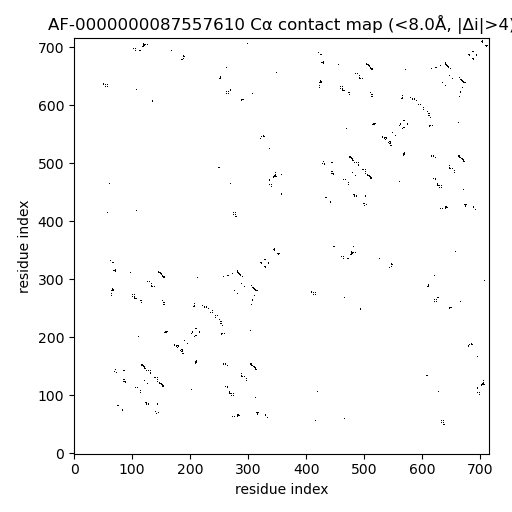14.695 1 86.5 335 SER B CA 1
ATOM 5402 C C . SER B 1 335 ? -12.812 -2.537 -14.156 1 86.5 335 SER B C 1
ATOM 5404 O O . SER B 1 335 ? -12.484 -1.352 -14.078 1 86.5 335 SER B O 1
ATOM 5406 N N . PRO B 1 336 ? -14.008 -2.988 -13.828 1 89.81 336 PRO B N 1
ATOM 5407 C CA . PRO B 1 336 ? -15 -2.037 -13.312 1 89.81 336 PRO B CA 1
ATOM 5408 C C . PRO B 1 336 ? -14.625 -1.49 -11.93 1 89.81 336 PRO B C 1
ATOM 5410 O O . PRO B 1 336 ? -13.922 -2.156 -11.172 1 89.81 336 PRO B O 1
ATOM 5413 N N . ARG B 1 337 ? -15.086 -0.327 -11.656 1 94.81 337 ARG B N 1
ATOM 5414 C CA . ARG B 1 337 ? -14.938 0.323 -10.352 1 94.81 337 ARG B CA 1
ATOM 5415 C C . ARG B 1 337 ? -16.266 0.885 -9.875 1 94.81 337 ARG B C 1
ATOM 5417 O O . ARG B 1 337 ? -17.156 1.172 -10.68 1 94.81 337 ARG B O 1
ATOM 5424 N N . TYR B 1 338 ? -16.422 0.984 -8.531 1 96.44 338 TYR B N 1
ATOM 5425 C CA . TYR B 1 338 ? -17.562 1.717 -7.988 1 96.44 338 TYR B CA 1
ATOM 5426 C C . TYR B 1 338 ? -17.594 3.148 -8.508 1 96.44 338 TYR B C 1
ATOM 5428 O O . TYR B 1 338 ? -16.547 3.709 -8.852 1 96.44 338 TYR B O 1
ATOM 5436 N N . PRO B 1 339 ? -18.828 3.738 -8.609 1 95.5 339 PRO B N 1
ATOM 5437 C CA . PRO B 1 339 ? -18.828 5.18 -8.875 1 95.5 339 PRO B CA 1
ATOM 5438 C C . PRO B 1 339 ? -17.953 5.965 -7.906 1 95.5 339 PRO B C 1
ATOM 5440 O O . PRO B 1 339 ? -18 5.715 -6.695 1 95.5 339 PRO B O 1
ATOM 5443 N N . LEU B 1 340 ? -17.219 6.871 -8.43 1 96.75 340 LEU B N 1
ATOM 5444 C CA . LEU B 1 340 ? -16.266 7.609 -7.625 1 96.75 340 LEU B CA 1
ATOM 5445 C C . LEU B 1 340 ? -16.938 8.305 -6.453 1 96.75 340 LEU B C 1
ATOM 5447 O O . LEU B 1 340 ? -16.375 8.406 -5.367 1 96.75 340 LEU B O 1
ATOM 5451 N N . LYS B 1 341 ? -18.203 8.742 -6.625 1 95.69 341 LYS B N 1
ATOM 5452 C CA . LYS B 1 341 ? -18.953 9.461 -5.594 1 95.69 341 LYS B CA 1
ATOM 5453 C C . LYS B 1 341 ? -19.219 8.562 -4.391 1 95.69 341 LYS B C 1
ATOM 5455 O O . LYS B 1 341 ? -19.5 9.047 -3.297 1 95.69 341 LYS B O 1
ATOM 5460 N N . ASP B 1 342 ? -19.125 7.207 -4.605 1 95.88 342 ASP B N 1
ATOM 5461 C CA . ASP B 1 342 ? -19.359 6.254 -3.523 1 95.88 342 ASP B CA 1
ATOM 5462 C C . ASP B 1 342 ? -18.062 5.898 -2.807 1 95.88 342 ASP B C 1
ATOM 5464 O O . ASP B 1 342 ? -18.078 5.211 -1.783 1 95.88 342 ASP B O 1
ATOM 5468 N N . VAL B 1 343 ? -16.953 6.398 -3.324 1 97.81 343 VAL B N 1
ATOM 5469 C CA . VAL B 1 343 ? -15.648 6.023 -2.789 1 97.81 343 VAL B CA 1
ATOM 5470 C C . VAL B 1 343 ? -14.961 7.25 -2.189 1 97.81 343 VAL B C 1
ATOM 5472 O O . VAL B 1 343 ? -14.281 7.152 -1.165 1 97.81 343 VAL B O 1
ATOM 5475 N N . VAL B 1 344 ? -15.148 8.383 -2.83 1 98.5 344 VAL B N 1
ATOM 5476 C CA . VAL B 1 344 ? -14.5 9.617 -2.395 1 98.5 344 VAL B CA 1
ATOM 5477 C C . VAL B 1 344 ? -15.555 10.594 -1.877 1 98.5 344 VAL B C 1
ATOM 5479 O O . VAL B 1 344 ? -16.5 10.938 -2.592 1 98.5 344 VAL B O 1
ATOM 5482 N N . PHE B 1 345 ? -15.32 11.039 -0.65 1 98.44 345 PHE B N 1
ATOM 5483 C CA . PHE B 1 345 ? -16.219 11.977 0.01 1 98.44 345 PHE B CA 1
ATOM 5484 C C . PHE B 1 345 ? -15.547 13.336 0.203 1 98.44 345 PHE B C 1
ATOM 5486 O O . PHE B 1 345 ? -14.32 13.43 0.169 1 98.44 345 PHE B O 1
ATOM 5493 N N . GLY B 1 346 ? -16.391 14.391 0.439 1 97.81 346 GLY B N 1
ATOM 5494 C CA . GLY B 1 346 ? -15.875 15.727 0.657 1 97.81 346 GLY B CA 1
ATOM 5495 C C . GLY B 1 346 ? -16.031 16.203 2.09 1 97.81 346 GLY B C 1
ATOM 5496 O O . GLY B 1 346 ? -17.141 16.359 2.58 1 97.81 346 GLY B O 1
ATOM 5497 N N . ASN B 1 347 ? -15.016 16.312 2.771 1 97.94 347 ASN B N 1
ATOM 5498 C CA . ASN B 1 347 ? -14.898 17 4.059 1 97.94 347 ASN B CA 1
ATOM 5499 C C . ASN B 1 347 ? -15.531 16.172 5.184 1 97.94 347 ASN B C 1
ATOM 5501 O O . ASN B 1 347 ? -15.227 16.391 6.359 1 97.94 347 ASN B O 1
ATOM 5505 N N . ALA B 1 348 ? -16.391 15.242 4.832 1 97.75 348 ALA B N 1
ATOM 5506 C CA . ALA B 1 348 ? -16.953 14.336 5.82 1 97.75 348 ALA B CA 1
ATOM 5507 C C . ALA B 1 348 ? -17.406 13.031 5.168 1 97.75 348 ALA B C 1
ATOM 5509 O O . ALA B 1 348 ? -17.656 12.984 3.963 1 97.75 348 ALA B O 1
ATOM 5510 N N . PHE B 1 349 ? -17.562 12.062 6.02 1 98.31 349 PHE B N 1
ATOM 5511 C CA . PHE B 1 349 ? -17.953 10.742 5.527 1 98.31 349 PHE B CA 1
ATOM 5512 C C . PHE B 1 349 ? -19.344 10.773 4.906 1 98.31 349 PHE B C 1
ATOM 5514 O O . PHE B 1 349 ? -20.281 11.273 5.523 1 98.31 349 PHE B O 1
ATOM 5521 N N . GLY B 1 350 ? -19.438 10.297 3.721 1 96.19 350 GLY B N 1
ATOM 5522 C CA . GLY B 1 350 ? -20.719 10.18 3.053 1 96.19 350 GLY B CA 1
ATOM 5523 C C . GLY B 1 350 ? -21.141 11.445 2.32 1 96.19 350 GLY B C 1
ATOM 5524 O O . GLY B 1 350 ? -22.141 11.461 1.606 1 96.19 350 GLY B O 1
ATOM 5525 N N . GLU B 1 351 ? -20.391 12.516 2.469 1 95.88 351 GLU B N 1
ATOM 5526 C CA . GLU B 1 351 ? -20.719 13.781 1.808 1 95.88 351 GLU B CA 1
ATOM 5527 C C . GLU B 1 351 ? -20.078 13.852 0.419 1 95.88 351 GLU B C 1
ATOM 5529 O O . GLU B 1 351 ? -18.891 13.594 0.26 1 95.88 351 GLU B O 1
ATOM 5534 N N . PRO B 1 352 ? -20.906 14.18 -0.532 1 92.88 352 PRO B N 1
ATOM 5535 C CA . PRO B 1 352 ? -20.359 14.273 -1.888 1 92.88 352 PRO B CA 1
ATOM 5536 C C . PRO B 1 352 ? -19.281 15.352 -2.02 1 92.88 352 PRO B C 1
ATOM 5538 O O . PRO B 1 352 ? -19.359 16.391 -1.349 1 92.88 352 PRO B O 1
ATOM 5541 N N . PHE B 1 353 ? -18.359 15.031 -2.881 1 91.5 353 PHE B N 1
ATOM 5542 C CA . PHE B 1 353 ? -17.328 16.031 -3.166 1 91.5 353 PHE B CA 1
ATOM 5543 C C . PHE B 1 353 ? -17.859 17.078 -4.148 1 91.5 353 PHE B C 1
ATOM 5545 O O . PHE B 1 353 ? -18.5 16.734 -5.145 1 91.5 353 PHE B O 1
ATOM 5552 N N . SER B 1 354 ? -17.812 18.391 -3.824 1 81.5 354 SER B N 1
ATOM 5553 C CA . SER B 1 354 ? -18.109 19.516 -4.715 1 81.5 354 SER B CA 1
ATOM 5554 C C . SER B 1 354 ? -16.922 20.484 -4.77 1 81.5 354 SER B C 1
ATOM 5556 O O . SER B 1 354 ? -16.438 20.922 -3.73 1 81.5 354 SER B O 1
ATOM 5558 N N . ALA B 1 355 ? -16.234 20.547 -5.945 1 64.81 355 ALA B N 1
ATOM 5559 C CA . ALA B 1 355 ? -15.078 21.438 -6.07 1 64.81 355 ALA B CA 1
ATOM 5560 C C . ALA B 1 355 ? -15.422 22.859 -5.629 1 64.81 355 ALA B C 1
ATOM 5562 O O . ALA B 1 355 ? -14.547 23.594 -5.168 1 64.81 355 ALA B O 1
ATOM 5563 N N . GLY B 1 356 ? -16.625 23.328 -5.816 1 54.53 356 GLY B N 1
ATOM 5564 C CA . GLY B 1 356 ? -17.031 24.688 -5.531 1 54.53 356 GLY B CA 1
ATOM 5565 C C . GLY B 1 356 ? -17.125 24.984 -4.047 1 54.53 356 GLY B C 1
ATOM 5566 O O . GLY B 1 356 ? -17.25 26.141 -3.643 1 54.53 356 GLY B O 1
ATOM 5567 N N . ASN B 1 357 ? -17.359 24.047 -3.252 1 48.56 357 ASN B N 1
ATOM 5568 C CA . ASN B 1 357 ? -17.609 24.359 -1.85 1 48.56 357 ASN B CA 1
ATOM 5569 C C . ASN B 1 357 ? -16.297 24.531 -1.074 1 48.56 357 ASN B C 1
ATOM 5571 O O . ASN B 1 357 ? -16.234 24.188 0.108 1 48.56 357 ASN B O 1
ATOM 5575 N N . CYS B 1 358 ? -15.273 24.859 -1.816 1 43.38 358 CYS B N 1
ATOM 5576 C CA . CYS B 1 358 ? -14.047 25.234 -1.12 1 43.38 358 CYS B CA 1
ATOM 5577 C C . CYS B 1 358 ? -14.188 26.594 -0.459 1 43.38 358 CYS B C 1
ATOM 5579 O O . CYS B 1 358 ? -14.852 27.484 -0.996 1 43.38 358 CYS B O 1
#

Sequence (716 aa):
MRSYVLFAIAIARGLQTEAFSPRQVQHDTRVTGSLRGRTQMSREASSEDTAVATEETFDHVVNKRYACTRFRRYQEPRVNNTETLTASVSDPDIVSRAFQCLGLAQRSPSGFNEQPFRIILVSQCEAKQNLASCCIGRNAYRVRDSDCSAVFLADRESGRNGKRYNEMLRASMIFSEENHRVAGGRSRRHMSGKEMRKLRLIINFMSSCYPWPRFIAVPVSFAVRWLVCGVAMLTRFLRSINILMGSRFVLPTLSSAETWATKNTSLAAMTFLLACTSRGLSTCPMEGFDAGGVRKVLNVPRGRYSIPLIVCVGKSHKMSDEADDTGMSHGSMMSPRYPLKDVVFGNAFGEPFSAGNCMRSYVLFAIAIARGLQTEAFSPRQVQHDTRVTGSLRGRTQMSREASSEDTAVATEETFDHVVNKRYACTRFRRYQEPRVNNTETLTASVSDPDIVSRAFQCLGLAQRSPSGFNEQPFRIILVSQCEAKQNLASCCIGRNAYRVRDSDCSAVFLADRESGRNGKRYNEMLRASMIFSEENHRVAGGRSRRHMSGKEMRKLRLIINFMSSCYPWPRFIAVPVSFAVRWLVCGVAMLTRFLRSINILMGSRFVLPTLSSAETWATKNTSLAAMTFLLACTSRGLSTCPMEGFDAGGVRKVLNVPRGRYSIPLIVCVGKSHKMSDEADDTGMSHGSMMSPRYPLKDVVFGNAFGEPFSAGNC

Solvent-accessible surface area (backbone atoms only — not comparable to full-atom values): 38949 Å² total; per-residue (Å²): 140,86,64,92,69,70,92,81,89,68,98,70,85,75,85,74,75,78,74,81,75,74,76,74,73,75,71,79,77,69,83,71,69,79,71,76,70,75,72,72,71,72,71,71,70,48,77,63,52,52,44,52,49,40,34,51,49,49,52,48,32,55,70,67,53,60,65,49,76,45,24,56,64,58,61,79,84,55,91,83,55,74,73,77,76,52,35,41,84,39,52,54,67,59,46,45,51,51,52,54,22,48,57,57,11,67,61,40,71,32,75,93,65,59,59,38,42,40,33,29,43,26,36,33,40,69,48,23,39,50,49,21,72,24,24,33,74,68,51,18,53,38,41,17,31,16,29,24,32,41,39,39,29,15,29,30,35,44,40,64,43,51,68,62,53,51,52,46,53,50,51,48,29,52,50,26,41,51,44,17,71,71,71,66,44,72,51,42,64,80,74,50,72,67,55,49,52,51,50,50,51,49,49,27,60,61,35,33,13,37,68,49,61,59,88,59,35,50,61,50,41,52,51,50,41,49,50,44,49,50,52,39,50,48,50,52,51,37,41,74,71,55,71,46,62,84,61,81,80,50,50,52,62,60,54,54,20,59,38,43,15,30,30,35,35,23,22,21,49,38,44,26,55,46,43,34,32,34,68,74,37,33,34,24,79,37,74,51,31,19,55,69,52,41,28,61,73,28,57,40,70,80,86,43,52,47,65,78,40,35,34,28,33,33,51,59,34,77,86,64,69,59,48,37,98,86,37,48,40,57,57,97,45,79,80,78,71,76,62,62,72,81,36,38,15,30,47,25,58,87,31,66,63,58,70,78,71,92,141,85,70,96,76,77,82,89,84,70,92,78,81,77,89,72,83,78,75,79,69,78,79,76,75,69,77,82,72,68,82,69,70,81,72,74,72,75,74,72,73,71,72,71,68,48,76,63,51,52,42,52,51,39,33,51,49,50,53,48,34,56,69,65,52,60,67,50,75,45,24,56,63,58,62,80,84,55,91,83,57,79,72,74,78,55,35,40,83,41,50,54,67,58,46,44,51,50,52,54,22,47,57,56,10,68,61,40,71,32,76,93,66,60,60,35,42,40,34,29,43,26,36,33,41,68,46,24,39,52,48,21,70,24,24,31,74,67,50,18,53,37,40,17,31,16,29,26,31,41,40,39,28,16,30,32,35,44,40,64,43,52,66,62,52,50,50,47,52,51,52,46,29,51,51,27,42,51,44,16,71,69,73,66,45,77,52,42,63,80,73,51,73,67,55,50,52,51,50,51,50,50,49,28,63,61,34,34,13,36,67,48,60,58,88,58,34,50,61,52,40,51,50,51,42,50,50,44,50,49,52,39,51,49,50,53,51,36,41,73,70,55,71,46,62,84,60,81,79,50,49,51,63,59,52,53,19,60,39,44,15,30,30,36,35,24,20,20,48,38,45,26,54,48,43,35,31,33,68,72,37,36,34,24,79,37,75,52,31,20,52,68,53,40,29,61,72,29,59,39,69,80,86,43,51,47,67,76,39,36,33,28,32,32,49,57,36,85,76,74,64,58,46,39,98,86,38,48,39,58,52,98,48,77,79,76,69,75,62,61,71,81,35,38,16,29,48,24,57,89,31,66,63,57,68,80,74,90

Radius of gyration: 30.65 Å; Cα contacts (8 Å, |Δi|>4): 1172; chains: 2; bounding box: 109×74×96 Å

Foldseek 3Di:
DDDPDDDDDDPDDDPPPDPPDPPPPVPDPPDPPPPPPPPPPPVPQPPVNVVVVVVVLLVCLVQQADAFLFFAQDDPPDPPDPPLLWADQADVVQLVLLVVLLVQLLVFDAVVSLSQKDKDKAQDRVLLSLQLVFFPDSVSSLSRRFRIKIFIWQFLQSLLCLVVVVVVVVVQQVVQVVCCVVVVDDGDDDDDPVRSVVSSVVCCLQLLNHNDACVVSVVVSVVSLVVLVVVQVVVVVCVVVCNCPPDPDHGDHHDRNRVRSLVRSVSSVVSSSSSCSSVVKHKHKDDGGDQVSSCVSVVNDPRGIDTNIMMGIHHHHPDDQAADPVRHRRHPDGDDDDDVQQVDAPPDPNHGDDPPVD/DDDDPDDDPDDPDDDDDDDPPPDPPPPDPPPPPPPPPPPPPPVPQPPVRVVVVVVVLLVCLVQQADAFLFFQQDDPPDPPDPVLLWADQADPVQLVLLVVLLVQLLVFDAVVSLSQKDKDKAQDRVLLSLQLVFFPDSVSSLSRRFRIKIFIWQFLQSLLCLVVVVVVVVVQQVVQVVCCVVVVDDGDDDDDPVRSVVVSVVCCLQLLNHNDACVVSVVVSVVSLVVLVVVQVVVVVCVVVCNCPPDPDHGDHHDRNQVRSLVRSVSSVVSSSSSCSSVVKHKHKDDGGDQVSSCVSVVNDPRGIDTNIMMGIHHHRPDDQQADPVRHRRPPDGDDDDPPQQVDAPPDPNHGDDPPVD

InterPro domains:
  IPR000415 Nitroreductase-like [G3DSA:3.40.109.10] (45-345)
  IPR000415 Nitroreductase-like [SSF55469] (100-351)
  IPR029479 Nitroreductase [PF00881] (256-315)
  IPR050461 Nitroreductase family, HadB/RutE subfamily [PTHR43543] (51-349)

pLDDT: mean 79.38, std 26.29, range [15.05, 98.94]

Secondary structure (DSSP, 8-state):
----------------------------------------------HHHHHHHHHHHHHHHHHH--B---BTT-----TT-GGGGSPPPPPHHHHHHHHHHHHHHHTS--GGG---EEEEEE-SHHHHHHHHTTB-THHHHHHHHSSEEEEEEEETTGGGGHHHHHHHHHHHHHHHHHHHHHH-PPPPPPPPHHHHHHHHHHHHHHH---SS-HHHHHHHHHHHHHHHHHHHHHHHHHHHTTTTTT----PPPP--HHHHHHHHHHHHHHHHHHHHHHTT-EEEEE--B-HHHHHHHTTPPTTTEEEEEEEEEE-B-S----B-TTS-B-SSSPPP---GGGTEEESSTTPBP-GGG-/----------------------------------------------HHHHHHHHHHHHHHHHHH--B---BTT-----TT-GGGGSPPPPPHHHHHHHHHHHHHHHTS--GGG---EEEEEE-SHHHHHHHHTTB-THHHHHHHHSSEEEEEEEETTGGGGHHHHHHHHHHHHHHHHHHHHHH-PPPPPPPPHHHHHHHHHHHHHHH---SS-HHHHHHHHHHHHHHHHHHHHHHHHHHHTTTTTT----PPPP--HHHHHHHHHHHHHHHHHHHHHHTT-EEEEE--B-HHHHHHHTTPPTTTEEEEEEEEEE-B-SS--PBPTTS-B-SSSPPP---GGGTEEESSTTPBP-GGG-

Nearest PDB structures (foldseek):
  1ooq-assembly1_A  TM=7.694E-01  e=1.184E-12  Escherichia coli
  3ge6-assembly1_B  TM=7.770E-01  e=1.109E-11  Exiguobacterium sibiricum 255-15
  8cj0-assembly1_B  TM=7.328E-01  e=3.832E-12  Escherichia coli
  3of4-assembly2_C-2  TM=8.036E-01  e=2.171E-11  Idiomarina loihiensis
  1v5z-assembly1_A  TM=7.002E-01  e=6.646E-11  Aliivibrio fischeri